Protein AF-A0A962M434-F1 (afdb_monomer_lite)

pLDDT: mean 71.19, std 18.09, range [42.12, 98.5]

Secondary structure (DSSP, 8-state):
-HHHHHHHHHHHH-TTTT----HHHHHHHHHHHS-GGGEEEEEESS------TT--SSS-SSEEEEEHHHHHHHHHTTS-SS---SS--S--SEEEEEEES--TTEEETTPBPPHHHHHHHHHHHT-S---BHHHHHHHHHSGGGTTS-HHHHHHHHHHTT--EEEEESS-SSBTTBSEEEEES-GGGEEEEEEEE--HHHHHHHTTGGG--HHHHHHHHHHHHHSS---HHHHHHHHHHHSSTTTHHHHHHHHHHHHHHHHHHHHHH--GGGHHHHHHHH--SS--TT--HHHHHHHHHTHHHHHHHHHTT--HHHHHHHHHTT--HHHHHHHHHHHHHHHHTTSS-HHHHHHHHHHHHHHHHH------HHHHHHHHHHHHHHHHHHHHTT--HHHHHHHHHHHTTS-HHHHHS-HHHHHHHHH-

Structure (mmCIF, N/CA/C/O backbone):
data_AF-A0A962M434-F1
#
_entry.id   AF-A0A962M434-F1
#
loop_
_atom_site.group_PDB
_atom_site.id
_atom_site.type_symbol
_atom_site.label_atom_id
_atom_site.label_alt_id
_atom_site.label_comp_id
_atom_site.label_asym_id
_atom_site.label_entity_id
_atom_site.label_seq_id
_atom_site.pdbx_PDB_ins_code
_atom_site.Cartn_x
_atom_site.Cartn_y
_atom_site.Cartn_z
_atom_site.occupancy
_atom_site.B_iso_or_equiv
_atom_site.auth_seq_id
_atom_site.auth_comp_id
_atom_site.auth_asym_id
_atom_site.auth_atom_id
_atom_site.pdbx_PDB_model_num
ATOM 1 N N . MET A 1 1 ? -27.596 31.739 20.147 1.00 48.09 1 MET A N 1
ATOM 2 C CA . MET A 1 1 ? -26.932 31.015 21.256 1.00 48.09 1 MET A CA 1
ATOM 3 C C . MET A 1 1 ? -27.717 29.773 21.721 1.00 48.09 1 MET A C 1
ATOM 5 O O . MET A 1 1 ? -27.082 28.805 22.108 1.00 48.09 1 MET A O 1
ATOM 9 N N . MET A 1 2 ? -29.055 29.736 21.582 1.00 42.12 2 MET A N 1
ATOM 10 C CA . MET A 1 2 ? -29.934 28.611 21.983 1.00 42.12 2 MET A CA 1
ATOM 11 C C . MET A 1 2 ? -29.669 27.251 21.294 1.00 42.12 2 MET A C 1
ATOM 13 O O . MET A 1 2 ? -29.574 26.241 21.979 1.00 42.12 2 MET A O 1
ATOM 17 N N . LYS A 1 3 ? -29.426 27.210 19.972 1.00 49.00 3 LYS A N 1
ATOM 18 C CA . LYS A 1 3 ? -29.238 25.939 19.228 1.00 49.00 3 LYS A CA 1
ATOM 19 C C . LYS A 1 3 ? -28.014 25.107 19.645 1.00 49.00 3 LYS A C 1
ATOM 21 O O . LYS A 1 3 ? -27.980 23.906 19.416 1.00 49.00 3 LYS A O 1
ATOM 26 N N . ILE A 1 4 ? -26.982 25.727 20.226 1.00 45.28 4 ILE A N 1
ATOM 27 C CA . ILE A 1 4 ? -25.782 25.004 20.692 1.00 45.28 4 ILE A CA 1
ATOM 28 C C . ILE A 1 4 ? -26.054 24.314 22.030 1.00 45.28 4 ILE A C 1
ATOM 30 O O . ILE A 1 4 ? -25.576 23.202 22.245 1.00 45.28 4 ILE A O 1
ATOM 34 N N . PHE A 1 5 ? -26.830 24.958 22.905 1.00 45.28 5 PHE A N 1
ATOM 35 C CA . PHE A 1 5 ? -27.222 24.385 24.189 1.00 45.28 5 PHE A CA 1
ATOM 36 C C . PHE A 1 5 ? -28.149 23.187 24.000 1.00 45.28 5 PHE A C 1
ATOM 38 O O . PHE A 1 5 ? -27.911 22.156 24.617 1.00 45.28 5 PHE A O 1
ATOM 45 N N . GLU A 1 6 ? -29.122 23.274 23.089 1.00 46.84 6 GLU A N 1
ATOM 46 C CA . GLU A 1 6 ? -30.001 22.144 22.759 1.00 46.84 6 GLU A CA 1
ATOM 47 C C . GLU A 1 6 ? -29.203 20.931 22.267 1.00 46.84 6 GLU A C 1
ATOM 49 O O . GLU A 1 6 ? -29.343 19.856 22.835 1.00 46.84 6 GLU A O 1
ATOM 54 N N . VAL A 1 7 ? -28.260 21.113 21.333 1.00 54.06 7 VAL A N 1
ATOM 55 C CA . VAL A 1 7 ? -27.399 20.023 20.824 1.00 54.06 7 VAL A CA 1
ATOM 56 C C . VAL A 1 7 ? -26.496 19.422 21.914 1.00 54.06 7 VAL A C 1
ATOM 58 O O . VAL A 1 7 ? -26.242 18.217 21.919 1.00 54.06 7 VAL A O 1
ATOM 61 N N . LEU A 1 8 ? -25.987 20.238 22.844 1.00 46.94 8 LEU A N 1
ATOM 62 C CA . LEU A 1 8 ? -25.167 19.756 23.965 1.00 46.94 8 LEU A CA 1
ATOM 63 C C . LEU A 1 8 ? -25.991 19.004 25.019 1.00 46.94 8 LEU A C 1
ATOM 65 O O . LEU A 1 8 ? -25.470 18.085 25.651 1.00 46.94 8 LEU A O 1
ATOM 69 N N . VAL A 1 9 ? -27.254 19.383 25.210 1.00 52.34 9 VAL A N 1
ATOM 70 C CA . VAL A 1 9 ? -28.190 18.717 26.125 1.00 52.34 9 VAL A CA 1
ATOM 71 C C . VAL A 1 9 ? -28.719 17.419 25.510 1.00 52.34 9 VAL A C 1
ATOM 73 O O . VAL A 1 9 ? -28.802 16.410 26.207 1.00 52.34 9 VAL A O 1
ATOM 76 N N . GLU A 1 10 ? -28.992 17.394 24.205 1.00 46.84 10 GLU A N 1
ATOM 77 C CA . GLU A 1 10 ? -29.434 16.194 23.481 1.00 46.84 10 GLU A CA 1
ATOM 78 C C . GLU A 1 10 ? -28.357 15.100 23.480 1.00 46.84 10 GLU A C 1
ATOM 80 O O . GLU A 1 10 ? -28.647 13.945 23.784 1.00 46.84 10 GLU A O 1
ATOM 85 N N . ALA A 1 11 ? -27.085 15.474 23.282 1.00 47.97 11 ALA A N 1
ATOM 86 C CA . ALA A 1 11 ? -25.948 14.554 23.377 1.00 47.97 11 ALA A CA 1
ATOM 87 C C . ALA A 1 11 ? -25.757 13.938 24.781 1.00 47.97 11 ALA A C 1
ATOM 89 O O . ALA A 1 11 ? -25.049 12.941 24.912 1.00 47.97 11 ALA A O 1
ATOM 90 N N . ARG A 1 12 ? -26.373 14.523 25.819 1.00 51.72 12 ARG A N 1
ATOM 91 C CA . ARG A 1 12 ? -26.325 14.058 27.215 1.00 51.72 12 ARG A CA 1
ATOM 92 C C . ARG A 1 12 ? -27.569 13.288 27.659 1.00 51.72 12 ARG A C 1
ATOM 94 O O . ARG A 1 12 ? -27.514 12.678 28.720 1.00 51.72 12 ARG A O 1
ATOM 101 N N . LYS A 1 13 ? -28.668 13.306 26.893 1.00 54.75 13 LYS A N 1
ATOM 102 C CA . LYS A 1 13 ? -29.907 12.600 27.264 1.00 54.75 13 LYS A CA 1
ATOM 103 C C . LYS A 1 13 ? -29.804 11.076 27.123 1.00 54.75 13 LYS A C 1
ATOM 105 O O . LYS A 1 13 ? -30.468 10.392 27.885 1.00 54.75 13 LYS A O 1
ATOM 110 N N . ASN A 1 14 ? -28.945 10.575 26.227 1.00 57.78 14 ASN A N 1
ATOM 111 C CA . ASN A 1 14 ? -28.683 9.141 26.026 1.00 57.78 14 ASN A CA 1
ATOM 112 C C . ASN A 1 14 ? -27.161 8.861 25.967 1.00 57.78 14 ASN A C 1
ATOM 114 O O . ASN A 1 14 ? -26.607 8.672 24.878 1.00 57.78 14 ASN A O 1
ATOM 118 N N . PRO A 1 15 ? -26.437 8.936 27.099 1.00 54.00 15 PRO A N 1
ATOM 119 C CA . PRO A 1 15 ? -24.979 8.759 27.137 1.00 54.00 15 PRO A CA 1
ATOM 120 C C . PRO A 1 15 ? -24.524 7.351 26.707 1.00 54.00 15 PRO A C 1
ATOM 122 O O . PRO A 1 15 ? -23.441 7.187 26.151 1.00 54.00 15 PRO A O 1
ATOM 125 N N . ASP A 1 16 ? -25.381 6.362 26.911 1.00 56.34 16 ASP A N 1
ATOM 126 C CA . ASP A 1 16 ? -25.300 4.965 26.493 1.00 56.34 16 ASP A CA 1
ATOM 127 C C . ASP A 1 16 ? -25.444 4.764 24.972 1.00 56.34 16 ASP A C 1
ATOM 129 O O . ASP A 1 16 ? -24.788 3.892 24.409 1.00 56.34 16 ASP A O 1
ATOM 133 N N . LEU A 1 17 ? -26.202 5.620 24.273 1.00 51.22 17 LEU A N 1
ATOM 134 C CA . LEU A 1 17 ? -26.271 5.625 22.800 1.00 51.22 17 LEU A CA 1
ATOM 135 C C . LEU A 1 17 ? -25.098 6.376 22.142 1.00 51.22 17 LEU A C 1
ATOM 137 O O . LEU A 1 17 ? -24.922 6.313 20.927 1.00 51.22 17 LEU A O 1
ATOM 141 N N . ASN A 1 18 ? -24.288 7.081 22.937 1.00 53.69 18 ASN A N 1
ATOM 142 C CA . ASN A 1 18 ? -23.152 7.896 22.501 1.00 53.69 18 ASN A CA 1
ATOM 143 C C . ASN A 1 18 ? -21.829 7.434 23.136 1.00 53.69 18 ASN A C 1
ATOM 145 O O . ASN A 1 18 ? -20.910 8.240 23.331 1.00 53.69 18 ASN A O 1
ATOM 149 N N . THR A 1 19 ? -21.690 6.143 23.451 1.00 52.16 19 THR A N 1
ATOM 150 C CA . THR A 1 19 ? -20.393 5.584 23.844 1.00 52.16 19 THR A CA 1
ATOM 151 C C . THR A 1 19 ? -19.420 5.714 22.682 1.00 52.16 19 THR A C 1
ATOM 153 O O . THR A 1 19 ? -19.430 4.925 21.738 1.00 52.16 19 THR A O 1
ATOM 156 N N . LYS A 1 20 ? -18.568 6.740 22.749 1.00 56.81 20 LYS A N 1
ATOM 157 C CA . LYS A 1 20 ? -17.420 6.915 21.863 1.00 56.81 20 LYS A CA 1
ATOM 158 C C . LYS A 1 20 ? -16.440 5.781 22.145 1.00 56.81 20 LYS A C 1
ATOM 160 O O . LYS A 1 20 ? -15.548 5.929 22.973 1.00 56.81 20 LYS A O 1
ATOM 165 N N . THR A 1 21 ? -16.630 4.642 21.492 1.00 64.62 21 THR A N 1
ATOM 166 C CA . THR A 1 21 ? -15.660 3.549 21.533 1.00 64.62 21 THR A CA 1
ATOM 167 C C . THR A 1 21 ? -14.350 4.055 20.949 1.00 64.62 21 THR A C 1
ATOM 169 O O . THR A 1 21 ? -14.332 4.589 19.834 1.00 64.62 21 THR A O 1
ATOM 172 N N . ASN A 1 22 ? -13.263 3.921 21.704 1.00 80.44 22 ASN A N 1
ATOM 173 C CA . ASN A 1 22 ? -11.936 4.244 21.208 1.00 80.44 22 ASN A CA 1
ATOM 174 C C . ASN A 1 22 ? -11.608 3.306 20.033 1.00 80.44 22 ASN A C 1
ATOM 176 O O . ASN A 1 22 ? -11.948 2.122 20.060 1.00 80.44 22 ASN A O 1
ATOM 180 N N . LEU A 1 23 ? -10.925 3.816 19.006 1.00 85.19 23 LEU A N 1
ATOM 181 C CA . LEU A 1 23 ? -10.433 3.002 17.893 1.00 85.19 23 LEU A CA 1
ATOM 182 C C . LEU A 1 23 ? -9.613 1.804 18.400 1.00 85.19 23 LEU A C 1
ATOM 184 O O . LEU A 1 23 ? -9.737 0.706 17.863 1.00 85.19 23 LEU A O 1
ATOM 188 N N . LEU A 1 24 ? -8.837 1.999 19.472 1.00 87.56 24 LEU A N 1
ATOM 189 C CA . LEU A 1 24 ? -8.079 0.929 20.117 1.00 87.56 24 LEU A CA 1
ATOM 190 C C . LEU A 1 24 ? -8.985 -0.174 20.688 1.00 87.56 24 LEU A C 1
ATOM 192 O O . LEU A 1 24 ? -8.665 -1.353 20.535 1.00 87.56 24 LEU A O 1
ATOM 196 N N . ASP A 1 25 ? -10.120 0.178 21.295 1.00 89.12 25 ASP A N 1
ATOM 197 C CA . ASP A 1 25 ? -11.071 -0.797 21.849 1.00 89.12 25 ASP A CA 1
ATOM 198 C C . ASP A 1 25 ? -11.719 -1.609 20.725 1.00 89.12 25 ASP A C 1
ATOM 200 O O . ASP A 1 25 ? -11.819 -2.835 20.809 1.00 89.12 25 ASP A O 1
ATOM 204 N N . ASN A 1 26 ? -12.082 -0.937 19.628 1.00 91.38 26 ASN A N 1
ATOM 205 C CA . ASN A 1 26 ? -12.637 -1.587 18.444 1.00 91.38 26 ASN A CA 1
ATOM 206 C C . ASN A 1 26 ? -11.632 -2.562 17.819 1.00 91.38 26 ASN A C 1
ATOM 208 O O . ASN A 1 26 ? -11.969 -3.716 17.554 1.00 91.38 26 ASN A O 1
ATOM 212 N N . PHE A 1 27 ? -10.375 -2.143 17.654 1.00 93.44 27 PHE A N 1
ATOM 213 C CA . PHE A 1 27 ? -9.310 -3.018 17.162 1.00 93.44 27 PHE A CA 1
ATOM 214 C C . PHE A 1 27 ? -9.037 -4.178 18.130 1.00 93.44 27 PHE A C 1
ATOM 216 O O . PHE A 1 27 ? -8.853 -5.309 17.690 1.00 93.44 27 PHE A O 1
ATOM 223 N N . THR A 1 28 ? -9.094 -3.940 19.442 1.00 94.62 28 THR A N 1
ATOM 224 C CA . THR A 1 28 ? -8.953 -4.990 20.464 1.00 94.62 28 THR A CA 1
ATOM 225 C C . THR A 1 28 ? -10.091 -6.010 20.404 1.00 94.62 28 THR A C 1
ATOM 227 O O . THR A 1 28 ? -9.875 -7.199 20.621 1.00 94.62 28 THR A O 1
ATOM 230 N N . LYS A 1 29 ? -11.319 -5.580 20.100 1.00 95.88 29 LYS A N 1
ATOM 231 C CA . LYS A 1 29 ? -12.454 -6.490 19.904 1.00 95.88 29 LYS A CA 1
ATOM 232 C C . LYS A 1 29 ? -12.284 -7.325 18.635 1.00 95.88 29 LYS A C 1
ATOM 234 O O . LYS A 1 29 ? -12.490 -8.539 18.664 1.00 95.88 29 LYS A O 1
ATOM 239 N N . ILE A 1 30 ? -11.878 -6.688 17.538 1.00 97.00 30 ILE A N 1
ATOM 240 C CA . ILE A 1 30 ? -11.626 -7.360 16.259 1.00 97.00 30 ILE A CA 1
ATOM 241 C C . ILE A 1 30 ? -10.509 -8.399 16.403 1.00 97.00 30 ILE A C 1
ATOM 243 O O . ILE A 1 30 ? -10.692 -9.536 15.973 1.00 97.00 30 ILE A O 1
ATOM 247 N N . SER A 1 31 ? -9.400 -8.056 17.064 1.00 97.12 31 SER A N 1
ATOM 248 C CA . SER A 1 31 ? -8.254 -8.959 17.229 1.00 97.12 31 SER A CA 1
ATOM 249 C C . SER A 1 31 ? -8.550 -10.197 18.075 1.00 97.12 31 SER A C 1
ATOM 251 O O . SER A 1 31 ? -7.887 -11.215 17.916 1.00 97.12 31 SER A O 1
ATOM 253 N N . LYS A 1 32 ? -9.565 -10.139 18.946 1.00 97.75 32 LYS A N 1
ATOM 254 C CA . LYS A 1 32 ? -10.068 -11.300 19.699 1.00 97.75 32 LYS A CA 1
ATOM 255 C C . LYS A 1 32 ? -11.013 -12.190 18.889 1.00 97.75 32 LYS A C 1
ATOM 257 O O . LYS A 1 32 ? -11.243 -13.328 19.279 1.00 97.75 32 LYS A O 1
ATOM 262 N N . THR A 1 33 ? -11.602 -11.659 17.819 1.00 97.88 33 THR A N 1
ATOM 263 C CA . THR A 1 33 ? -12.670 -12.328 17.055 1.00 97.88 33 THR A CA 1
ATOM 264 C C . THR A 1 33 ? -12.148 -12.976 15.774 1.00 97.88 33 THR A C 1
ATOM 266 O O . THR A 1 33 ? -12.663 -14.006 15.351 1.00 97.88 33 THR A O 1
ATOM 269 N N . TYR A 1 34 ? -11.137 -12.376 15.147 1.00 97.94 34 TYR A N 1
ATOM 270 C CA . TYR A 1 34 ? -10.630 -12.777 13.837 1.00 97.94 34 TYR A CA 1
ATOM 271 C C . TYR A 1 34 ? -9.134 -13.085 13.891 1.00 97.94 34 TYR A C 1
ATOM 273 O O . TYR A 1 34 ? -8.396 -12.499 14.681 1.00 97.94 34 TYR A O 1
ATOM 281 N N . ASP A 1 35 ? -8.677 -13.949 12.983 1.00 97.81 35 ASP A N 1
ATOM 282 C CA . ASP A 1 35 ? -7.252 -14.162 12.728 1.00 97.81 35 ASP A CA 1
ATOM 283 C C . ASP A 1 35 ? -6.619 -12.878 12.175 1.00 97.81 35 ASP A C 1
ATOM 285 O O . ASP A 1 35 ? -6.851 -12.481 11.028 1.00 97.81 35 ASP A O 1
ATOM 289 N N . THR A 1 36 ? -5.804 -12.219 12.998 1.00 97.38 36 THR A N 1
ATOM 290 C CA . THR A 1 36 ? -5.210 -10.923 12.662 1.00 97.38 36 THR A CA 1
ATOM 291 C C . THR A 1 36 ? -4.203 -10.990 11.521 1.00 97.38 36 THR A C 1
ATOM 293 O O . THR A 1 36 ? -3.942 -9.960 10.898 1.00 97.38 36 THR A O 1
ATOM 296 N N . SER A 1 37 ? -3.670 -12.173 11.198 1.00 96.75 37 SER A N 1
ATOM 297 C CA . SER A 1 37 ? -2.774 -12.359 10.050 1.00 96.75 37 SER A CA 1
ATOM 298 C C . SER A 1 37 ? -3.497 -12.217 8.704 1.00 96.75 37 SER A C 1
ATOM 300 O O . SER A 1 37 ? -2.867 -11.905 7.694 1.00 96.75 37 SER A O 1
ATOM 302 N N . LYS A 1 38 ? -4.828 -12.375 8.701 1.00 98.00 38 LYS A N 1
ATOM 303 C CA . LYS A 1 38 ? -5.701 -12.220 7.528 1.00 98.00 38 LYS A CA 1
ATOM 304 C C . LYS A 1 38 ? -6.437 -10.887 7.493 1.00 98.00 38 LYS A C 1
ATOM 306 O O . LYS A 1 38 ? -7.243 -10.657 6.590 1.00 98.00 38 LYS A O 1
ATOM 311 N N . LEU A 1 39 ? -6.200 -10.015 8.468 1.00 98.44 39 LEU A N 1
ATOM 312 C CA . LEU A 1 39 ? -6.856 -8.720 8.538 1.00 98.44 39 LEU A CA 1
ATOM 313 C C . LEU A 1 39 ? -6.006 -7.617 7.914 1.00 98.44 39 LEU A C 1
ATOM 315 O O . LEU A 1 39 ? -4.795 -7.530 8.120 1.00 98.44 39 LEU A O 1
ATOM 319 N N . PHE A 1 40 ? -6.687 -6.716 7.215 1.00 98.06 40 PHE A N 1
ATOM 320 C CA . PHE A 1 40 ? -6.089 -5.565 6.555 1.00 98.06 40 PHE A CA 1
ATOM 321 C C . PHE A 1 40 ? -6.887 -4.299 6.846 1.00 98.06 40 PHE A C 1
ATOM 323 O O . PHE A 1 40 ? -8.111 -4.328 6.917 1.00 98.06 40 PHE A O 1
ATOM 330 N N . VAL A 1 41 ? -6.201 -3.172 6.994 1.00 96.12 41 VAL A N 1
ATOM 331 C CA . VAL A 1 41 ? -6.808 -1.875 7.307 1.00 96.12 41 VAL A CA 1
ATOM 332 C C . VAL A 1 41 ? -6.602 -0.924 6.141 1.00 96.12 41 VAL A C 1
ATOM 334 O O . VAL A 1 41 ? -5.486 -0.772 5.655 1.00 96.12 41 VAL A O 1
ATOM 337 N N . SER A 1 42 ? -7.662 -0.261 5.693 1.00 94.94 42 SER A N 1
ATOM 338 C CA . SER A 1 42 ? -7.594 0.751 4.639 1.00 94.94 42 SER A CA 1
ATOM 339 C C . SER A 1 42 ? -8.190 2.067 5.113 1.00 94.94 42 SER A C 1
ATOM 341 O O . SER A 1 42 ? -9.261 2.100 5.721 1.00 94.94 42 SER A O 1
ATOM 343 N N . PHE A 1 43 ? -7.498 3.153 4.793 1.00 91.56 43 PHE A N 1
ATOM 344 C CA . PHE A 1 43 ? -7.878 4.515 5.135 1.00 91.56 43 PHE A CA 1
ATOM 345 C C . PHE A 1 43 ? -8.391 5.221 3.879 1.00 91.56 43 PHE A C 1
ATOM 347 O O . PHE A 1 43 ? -7.668 5.333 2.890 1.00 91.56 43 PHE A O 1
ATOM 354 N N . MET A 1 44 ? -9.649 5.668 3.881 1.00 88.81 44 MET A N 1
ATOM 355 C CA . MET A 1 44 ? -10.301 6.169 2.666 1.00 88.81 44 MET A CA 1
ATOM 356 C C . MET A 1 44 ? -11.301 7.298 2.921 1.00 88.81 44 MET A C 1
ATOM 358 O O . MET A 1 44 ? -11.996 7.331 3.930 1.00 88.81 44 MET A O 1
ATOM 362 N N . ASN A 1 45 ? -11.420 8.209 1.952 1.00 87.69 45 ASN A N 1
ATOM 363 C CA . ASN A 1 45 ? -12.407 9.298 1.975 1.00 87.69 45 ASN A CA 1
ATOM 364 C C . ASN A 1 45 ? -13.791 8.879 1.479 1.00 87.69 45 ASN A C 1
ATOM 366 O O . ASN A 1 45 ? -14.779 9.536 1.772 1.00 87.69 45 ASN A O 1
ATOM 370 N N . ILE A 1 46 ? -13.874 7.789 0.721 1.00 87.69 46 ILE A N 1
ATOM 371 C CA . ILE A 1 46 ? -15.128 7.295 0.157 1.00 87.69 46 ILE A CA 1
ATOM 372 C C . ILE A 1 46 ? -15.387 5.924 0.759 1.00 87.69 46 ILE A C 1
ATOM 374 O O . ILE A 1 46 ? -14.536 5.045 0.659 1.00 87.69 46 ILE A O 1
ATOM 378 N N . ASN A 1 47 ? -16.574 5.709 1.329 1.00 90.31 47 ASN A N 1
ATOM 379 C CA . ASN A 1 47 ? -16.984 4.429 1.906 1.00 90.31 47 ASN A CA 1
ATOM 380 C C . ASN A 1 47 ? -17.274 3.368 0.817 1.00 90.31 47 ASN A C 1
ATOM 382 O O . ASN A 1 47 ? -18.368 2.821 0.732 1.00 90.31 47 ASN A O 1
ATOM 386 N N . LYS A 1 48 ? -16.285 3.015 -0.016 1.00 90.00 48 LYS A N 1
ATOM 387 C CA . LYS A 1 48 ? -16.424 2.031 -1.105 1.00 90.00 48 LYS A CA 1
ATOM 388 C C . LYS A 1 48 ? -15.315 0.982 -1.060 1.00 90.00 48 LYS A C 1
ATOM 390 O O . LYS A 1 48 ? -14.160 1.306 -0.832 1.00 90.00 48 LYS A O 1
ATOM 395 N N . LYS A 1 49 ? -15.667 -0.288 -1.286 1.00 89.62 49 LYS A N 1
ATOM 396 C CA . LYS A 1 49 ? -14.704 -1.371 -1.546 1.00 89.62 49 LYS A CA 1
ATOM 397 C C . LYS A 1 49 ? -14.442 -1.411 -3.053 1.00 89.62 49 LYS A C 1
ATOM 399 O O . LYS A 1 49 ? -15.157 -2.085 -3.788 1.00 89.62 49 LYS A O 1
ATOM 404 N N . GLY A 1 50 ? -13.499 -0.608 -3.538 1.00 89.19 50 GLY A N 1
ATOM 405 C CA . GLY A 1 50 ? -13.228 -0.488 -4.971 1.00 89.19 50 GLY A CA 1
ATOM 406 C C . GLY A 1 50 ? -11.825 0.022 -5.266 1.00 89.19 50 GLY A C 1
ATOM 407 O O . GLY A 1 50 ? -11.212 0.683 -4.434 1.00 89.19 50 GLY A O 1
ATOM 408 N N . ILE A 1 51 ? -11.333 -0.296 -6.461 1.00 92.62 51 ILE A N 1
ATOM 409 C CA . ILE A 1 51 ? -10.008 0.108 -6.929 1.00 92.62 51 ILE A CA 1
ATOM 410 C C . ILE A 1 51 ? -10.099 1.499 -7.562 1.00 92.62 51 ILE A C 1
ATOM 412 O O . ILE A 1 51 ? -10.918 1.729 -8.455 1.00 92.62 51 ILE A O 1
ATOM 416 N N . ASN A 1 52 ? -9.246 2.426 -7.121 1.00 87.94 52 ASN A N 1
ATOM 417 C CA . ASN A 1 52 ? -9.127 3.737 -7.751 1.00 87.94 52 ASN A CA 1
ATOM 418 C C . ASN A 1 52 ? -8.218 3.654 -8.987 1.00 87.94 52 ASN A C 1
ATOM 420 O O . ASN A 1 52 ? -6.993 3.632 -8.872 1.00 87.94 52 ASN A O 1
ATOM 424 N N . VAL A 1 53 ? -8.820 3.652 -10.178 1.00 89.62 53 VAL A N 1
ATOM 425 C CA . VAL A 1 53 ? -8.092 3.538 -11.456 1.00 89.62 53 VAL A CA 1
ATOM 426 C C . VAL A 1 53 ? -7.300 4.786 -11.857 1.00 89.62 53 VAL A C 1
ATOM 428 O O . VAL A 1 53 ? -6.539 4.728 -12.823 1.00 89.62 53 VAL A O 1
ATOM 431 N N . PHE A 1 54 ? -7.458 5.890 -11.123 1.00 86.00 54 PHE A N 1
ATOM 432 C CA . PHE A 1 54 ? -6.822 7.184 -11.387 1.00 86.00 54 PHE A CA 1
ATOM 433 C C . PHE A 1 54 ? -5.755 7.540 -10.338 1.00 86.00 54 PHE A C 1
ATOM 435 O O . PHE A 1 54 ? -5.560 8.708 -10.008 1.00 86.00 54 PHE A O 1
ATOM 442 N N . SER A 1 55 ? -5.065 6.537 -9.782 1.00 84.75 55 SER A N 1
ATOM 443 C CA . SER A 1 55 ? -3.937 6.780 -8.875 1.00 84.75 55 SER A CA 1
ATOM 444 C C . SER A 1 55 ? -2.829 7.584 -9.570 1.00 84.75 55 SER A C 1
ATOM 446 O O . SER A 1 55 ? -2.377 7.213 -10.655 1.00 84.75 55 SER A O 1
ATOM 448 N N . LYS A 1 56 ? -2.376 8.662 -8.915 1.00 86.06 56 LYS A N 1
ATOM 449 C CA . LYS A 1 56 ? -1.251 9.512 -9.349 1.00 86.06 56 LYS A CA 1
ATOM 450 C C . LYS A 1 56 ? 0.127 8.957 -8.963 1.00 86.06 56 LYS A C 1
ATOM 452 O O . LYS A 1 56 ? 1.142 9.486 -9.402 1.00 86.06 56 LYS A O 1
ATOM 457 N N . TYR A 1 57 ? 0.168 7.938 -8.108 1.00 84.88 57 TYR A N 1
ATOM 458 C CA . TYR A 1 57 ? 1.411 7.329 -7.630 1.00 84.88 57 TYR A CA 1
ATOM 459 C C . TYR A 1 57 ? 1.952 6.354 -8.671 1.00 84.88 57 TYR A C 1
ATOM 461 O O . TYR A 1 57 ? 1.165 5.714 -9.354 1.00 84.88 57 TYR A O 1
ATOM 469 N N . ASN A 1 58 ? 3.273 6.217 -8.800 1.00 86.06 58 ASN A N 1
ATOM 470 C CA . ASN A 1 58 ? 3.904 5.323 -9.783 1.00 86.06 58 ASN A CA 1
ATOM 471 C C . ASN A 1 58 ? 3.905 3.846 -9.333 1.00 86.06 58 ASN A C 1
ATOM 473 O O . ASN A 1 58 ? 4.933 3.164 -9.346 1.00 86.06 58 ASN A O 1
ATOM 477 N N . THR A 1 59 ? 2.752 3.365 -8.888 1.00 90.00 59 THR A N 1
ATOM 478 C CA . THR A 1 59 ? 2.546 2.061 -8.258 1.00 90.00 59 THR A CA 1
ATOM 479 C C . THR A 1 59 ? 1.397 1.319 -8.953 1.00 90.00 59 THR A C 1
ATOM 481 O O . THR A 1 59 ? 0.604 1.942 -9.667 1.00 90.00 59 THR A O 1
ATOM 484 N N . PRO A 1 60 ? 1.281 -0.015 -8.805 1.00 92.75 60 PRO A N 1
ATOM 485 C CA . PRO A 1 60 ? 0.151 -0.753 -9.363 1.00 92.75 60 PRO A CA 1
ATOM 486 C C . PRO A 1 60 ? -1.207 -0.175 -8.933 1.00 92.75 60 PRO A C 1
ATOM 488 O O . PRO A 1 60 ? -1.391 0.309 -7.825 1.00 92.75 60 PRO A O 1
ATOM 491 N N . VAL A 1 61 ? -2.195 -0.230 -9.813 1.00 95.62 61 VAL A N 1
ATOM 492 C CA . VAL A 1 61 ? -3.568 0.172 -9.515 1.00 95.62 61 VAL A CA 1
ATOM 493 C C . VAL A 1 61 ? -4.239 -0.941 -8.706 1.00 95.62 61 VAL A C 1
ATOM 495 O O . VAL A 1 61 ? -4.474 -2.031 -9.222 1.00 95.62 61 VAL A O 1
ATOM 498 N N . GLY A 1 62 ? -4.586 -0.657 -7.452 1.00 96.25 62 GLY A N 1
ATOM 499 C CA . GLY A 1 62 ? -5.248 -1.612 -6.564 1.00 96.25 62 GLY A CA 1
ATOM 500 C C . GLY A 1 62 ? -5.932 -0.950 -5.371 1.00 96.25 62 GLY A C 1
ATOM 501 O O . GLY A 1 62 ? -5.977 0.278 -5.257 1.00 96.25 62 GLY A O 1
ATOM 502 N N . LEU A 1 63 ? -6.504 -1.775 -4.494 1.00 96.75 63 LEU A N 1
ATOM 503 C CA . LEU A 1 63 ? -6.978 -1.356 -3.180 1.00 96.75 63 LEU A CA 1
ATOM 504 C C . LEU A 1 63 ? -5.811 -1.435 -2.196 1.00 96.75 63 LEU A C 1
ATOM 506 O O . LEU A 1 63 ? -5.314 -2.521 -1.905 1.00 96.75 63 LEU A O 1
ATOM 510 N N . TYR A 1 64 ? -5.397 -0.275 -1.700 1.00 95.62 64 TYR A N 1
ATOM 511 C CA . TYR A 1 64 ? -4.285 -0.140 -0.771 1.00 95.62 64 TYR A CA 1
ATOM 512 C C . TYR A 1 64 ? -4.734 -0.325 0.672 1.00 95.62 64 TYR A C 1
ATOM 514 O O . TYR A 1 64 ? -5.744 0.244 1.107 1.00 95.62 64 TYR A O 1
ATOM 522 N N . CYS A 1 65 ? -3.990 -1.146 1.401 1.00 96.31 65 CYS A N 1
ATOM 523 C CA . CYS A 1 65 ? -4.241 -1.477 2.793 1.00 96.31 65 CYS A CA 1
ATOM 524 C C . CYS A 1 65 ? -2.921 -1.636 3.557 1.00 96.31 65 CYS A C 1
ATOM 526 O O . CYS A 1 65 ? -1.841 -1.644 2.976 1.00 96.31 65 CYS A O 1
ATOM 528 N N . TYR A 1 66 ? -3.038 -1.834 4.861 1.00 96.44 66 TYR A N 1
ATOM 529 C CA . TYR A 1 66 ? -1.956 -2.183 5.770 1.00 96.44 66 TYR A CA 1
ATOM 530 C C . TYR A 1 66 ? -2.289 -3.489 6.481 1.00 96.44 66 TYR A C 1
ATOM 532 O O . TYR A 1 66 ? -3.465 -3.696 6.795 1.00 96.44 66 TYR A O 1
ATOM 540 N N . PRO A 1 67 ? -1.304 -4.345 6.791 1.00 97.19 67 PRO A N 1
ATOM 541 C CA . PRO A 1 67 ? -1.521 -5.453 7.713 1.00 97.19 67 PRO A CA 1
ATOM 542 C C . PRO A 1 67 ? -2.127 -4.950 9.030 1.00 97.19 67 PRO A C 1
ATOM 544 O O . PRO A 1 67 ? -1.699 -3.934 9.581 1.00 97.19 67 PRO A O 1
ATOM 547 N N . PHE A 1 68 ? -3.135 -5.643 9.555 1.00 96.56 68 PHE A N 1
ATOM 548 C CA . PHE A 1 68 ? -3.823 -5.201 10.769 1.00 96.56 68 PHE A CA 1
ATOM 549 C C . PHE A 1 68 ? -2.883 -5.108 11.971 1.00 96.56 68 PHE A C 1
ATOM 551 O O . PHE A 1 68 ? -2.922 -4.116 12.694 1.00 96.56 68 PHE A O 1
ATOM 558 N N . ASN A 1 69 ? -2.008 -6.102 12.159 1.00 95.69 69 ASN A N 1
ATOM 559 C CA . ASN A 1 69 ? -1.051 -6.123 13.269 1.00 95.69 69 ASN A CA 1
ATOM 560 C C . ASN A 1 69 ? -0.104 -4.918 13.248 1.00 95.69 69 ASN A C 1
ATOM 562 O O . ASN A 1 69 ? 0.199 -4.368 14.306 1.00 95.69 69 ASN A O 1
ATOM 566 N N . TYR A 1 70 ? 0.294 -4.461 12.058 1.00 94.06 70 TYR A N 1
ATOM 567 C CA . TYR A 1 70 ? 1.093 -3.251 11.901 1.00 94.06 70 TYR A CA 1
ATOM 568 C C . TYR A 1 70 ? 0.355 -2.040 12.475 1.00 94.06 70 TYR A C 1
ATOM 570 O O . TYR A 1 70 ? 0.820 -1.429 13.438 1.00 94.06 70 TYR A O 1
ATOM 578 N N . VAL A 1 71 ? -0.853 -1.760 11.972 1.00 92.56 71 VAL A N 1
ATOM 579 C CA . VAL A 1 71 ? -1.671 -0.625 12.431 1.00 92.56 71 VAL A CA 1
ATOM 580 C C . VAL A 1 71 ? -2.012 -0.745 13.916 1.00 92.56 71 VAL A C 1
ATOM 582 O O . VAL A 1 71 ? -1.911 0.232 14.657 1.00 92.56 71 VAL A O 1
ATOM 585 N N . PHE A 1 72 ? -2.372 -1.941 14.378 1.00 93.25 72 PHE A N 1
ATOM 586 C CA . PHE A 1 72 ? -2.738 -2.178 15.769 1.00 93.25 72 PHE A CA 1
ATOM 587 C C . PHE A 1 72 ? -1.560 -1.940 16.722 1.00 93.25 72 PHE A C 1
ATOM 589 O O . PHE A 1 72 ? -1.736 -1.293 17.754 1.00 93.25 72 PHE A O 1
ATOM 596 N N . SER A 1 73 ? -0.349 -2.365 16.351 1.00 91.25 73 SER A N 1
ATOM 597 C CA . SER A 1 73 ? 0.857 -2.114 17.148 1.00 91.25 73 SER A CA 1
ATOM 598 C C . SER A 1 73 ? 1.180 -0.621 17.258 1.00 91.25 73 SER A C 1
ATOM 600 O O . SER A 1 73 ? 1.608 -0.150 18.314 1.00 91.25 73 SER A O 1
ATOM 602 N N . LEU A 1 74 ? 0.941 0.144 16.189 1.00 87.50 74 LEU A N 1
ATOM 603 C CA . LEU A 1 74 ? 1.139 1.586 16.198 1.00 87.50 74 LEU A CA 1
ATOM 604 C C . LEU A 1 74 ? 0.122 2.265 17.133 1.00 87.50 74 LEU A C 1
ATOM 606 O O . LEU A 1 74 ? 0.514 3.124 17.926 1.00 87.50 74 LEU A O 1
ATOM 610 N N . LEU A 1 75 ? -1.151 1.839 17.101 1.00 86.00 75 LEU A N 1
ATOM 611 C CA . LEU A 1 75 ? -2.197 2.326 18.013 1.00 86.00 75 LEU A CA 1
ATOM 612 C C . LEU A 1 75 ? -1.846 2.045 19.480 1.00 86.00 75 LEU A C 1
ATOM 614 O O . LEU A 1 75 ? -1.944 2.941 20.314 1.00 86.00 75 LEU A O 1
ATOM 618 N N . GLN A 1 76 ? -1.396 0.827 19.794 1.00 86.94 76 GLN A N 1
ATOM 619 C CA . GLN A 1 76 ? -1.017 0.430 21.156 1.00 86.94 76 GLN A CA 1
ATOM 620 C C . GLN A 1 76 ? 0.154 1.244 21.714 1.00 86.94 76 GLN A C 1
ATOM 622 O O . GLN A 1 76 ? 0.185 1.550 22.904 1.00 86.94 76 GLN A O 1
ATOM 627 N N . LYS A 1 77 ? 1.113 1.627 20.866 1.00 82.75 77 LYS A N 1
ATOM 628 C CA . LYS A 1 77 ? 2.277 2.421 21.280 1.00 82.75 77 LYS A CA 1
ATOM 629 C C . LYS A 1 77 ? 1.946 3.891 21.554 1.00 82.75 77 LYS A C 1
ATOM 631 O O . LYS A 1 77 ? 2.860 4.655 21.846 1.00 82.75 77 LYS A O 1
ATOM 636 N N . ASN A 1 78 ? 0.684 4.316 21.418 1.00 69.94 78 ASN A N 1
ATOM 637 C CA . ASN A 1 78 ? 0.266 5.722 21.473 1.00 69.94 78 ASN A CA 1
ATOM 638 C C . ASN A 1 78 ? 1.069 6.649 20.537 1.00 69.94 78 ASN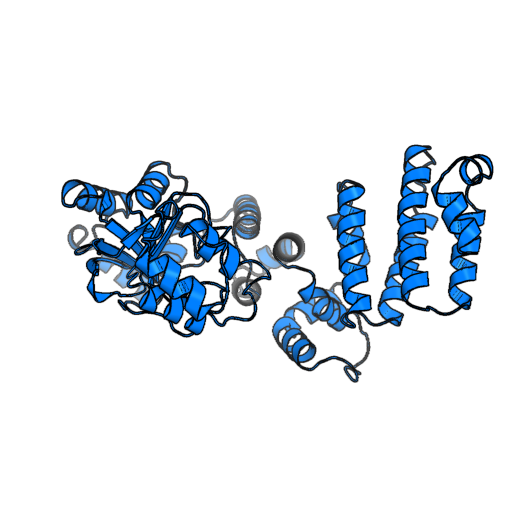 A C 1
ATOM 640 O O . ASN A 1 78 ? 0.952 7.870 20.633 1.00 69.94 78 ASN A O 1
ATOM 644 N N . LEU A 1 79 ? 1.825 6.094 19.578 1.00 58.22 79 LEU A N 1
ATOM 645 C CA . LEU A 1 79 ? 2.516 6.850 18.528 1.00 58.22 79 LEU A CA 1
ATOM 646 C C . LEU A 1 79 ? 1.518 7.521 17.578 1.00 58.22 79 LEU A C 1
ATOM 648 O O . LEU A 1 79 ? 1.906 8.284 16.699 1.00 58.22 79 LEU A O 1
ATOM 652 N N . ILE A 1 80 ? 0.229 7.237 17.766 1.00 59.19 80 ILE A N 1
ATOM 653 C CA . ILE A 1 80 ? -0.849 7.728 16.941 1.00 59.19 80 ILE A CA 1
ATOM 654 C C . ILE A 1 80 ? -2.103 8.073 17.756 1.00 59.19 80 ILE A C 1
ATOM 656 O O . ILE A 1 80 ? -3.127 7.393 17.724 1.00 59.19 80 ILE A O 1
ATOM 660 N N . SER A 1 81 ? -2.050 9.197 18.470 1.00 48.28 81 SER A N 1
ATOM 661 C CA . SER A 1 81 ? -3.262 9.910 18.882 1.00 48.28 81 SER A CA 1
ATOM 662 C C . SER A 1 81 ? -3.810 10.713 17.691 1.00 48.28 81 SER A C 1
ATOM 664 O O . SER A 1 81 ? -3.078 11.470 17.063 1.00 48.28 81 SER A O 1
ATOM 666 N N . GLN A 1 82 ? -5.086 10.504 17.334 1.00 46.66 82 GLN A N 1
ATOM 667 C CA . GLN A 1 82 ? -5.902 11.225 16.323 1.00 46.66 82 GLN A CA 1
ATOM 668 C C . GLN A 1 82 ? -5.334 11.413 14.889 1.00 46.66 82 GLN A C 1
ATOM 670 O O . GLN A 1 82 ? -6.070 11.835 14.005 1.00 46.66 82 GLN A O 1
ATOM 675 N N . LYS A 1 83 ? -4.076 11.046 14.620 1.00 53.47 83 LYS A N 1
ATOM 676 C CA . LYS A 1 83 ? -3.387 11.069 13.316 1.00 53.47 83 LYS A CA 1
ATOM 677 C C . LYS A 1 83 ? -2.980 9.653 12.888 1.00 53.47 83 LYS A C 1
ATOM 679 O O . LYS A 1 83 ? -1.869 9.434 12.425 1.00 53.47 83 LYS A O 1
ATOM 684 N N . ALA A 1 84 ? -3.880 8.695 13.128 1.00 53.38 84 ALA A N 1
ATOM 685 C CA . ALA A 1 84 ? -3.662 7.257 13.314 1.00 53.38 84 ALA A CA 1
ATOM 686 C C . ALA A 1 84 ? -3.114 6.410 12.146 1.00 53.38 84 ALA A C 1
ATOM 688 O O . ALA A 1 84 ? -3.471 5.237 12.028 1.00 53.38 84 ALA A O 1
ATOM 689 N N . ARG A 1 85 ? -2.337 6.984 11.225 1.00 70.50 85 ARG A N 1
ATOM 690 C CA . ARG A 1 85 ? -2.237 6.430 9.873 1.00 70.50 85 ARG A CA 1
ATOM 691 C C . ARG A 1 85 ? -0.818 6.500 9.328 1.00 70.50 85 ARG A C 1
ATOM 693 O O . ARG A 1 85 ? -0.210 7.563 9.416 1.00 70.50 85 ARG A O 1
ATOM 700 N N . PRO A 1 86 ? -0.313 5.409 8.728 1.00 73.75 86 PRO A N 1
ATOM 701 C CA . PRO A 1 86 ? 0.957 5.436 8.011 1.00 73.75 86 PRO A CA 1
ATOM 702 C C . PRO A 1 86 ? 0.865 6.380 6.802 1.00 73.75 86 PRO A C 1
ATOM 704 O O . PRO A 1 86 ? 1.631 7.333 6.693 1.00 73.75 86 PRO A O 1
ATOM 707 N N . PHE A 1 87 ? -0.131 6.165 5.937 1.00 74.56 87 PHE A N 1
ATOM 708 C CA . PHE A 1 87 ? -0.475 7.039 4.818 1.00 74.56 87 PHE A CA 1
ATOM 709 C C . PHE A 1 87 ? -1.938 6.789 4.363 1.00 74.56 87 PHE A C 1
ATOM 711 O O . PHE A 1 87 ? -2.460 5.684 4.529 1.00 74.56 87 PHE A O 1
ATOM 718 N N . PRO A 1 88 ? -2.645 7.789 3.801 1.00 67.31 88 PRO A N 1
ATOM 719 C CA . PRO A 1 88 ? -2.293 9.206 3.814 1.00 67.31 88 PRO A CA 1
ATOM 720 C C . PRO A 1 88 ? -2.274 9.763 5.245 1.00 67.31 88 PRO A C 1
ATOM 722 O O . PRO A 1 88 ? -3.087 9.378 6.088 1.00 67.31 88 PRO A O 1
ATOM 725 N N . VAL A 1 89 ? -1.333 10.678 5.500 1.00 61.78 89 VAL A N 1
ATOM 726 C CA . VAL A 1 89 ? -1.244 11.433 6.767 1.00 61.78 89 VAL A CA 1
ATOM 727 C C . VAL A 1 89 ? -2.426 12.407 6.898 1.00 61.78 89 VAL A C 1
ATOM 729 O O . VAL A 1 89 ? -2.827 12.771 8.003 1.00 61.78 89 VAL A O 1
ATOM 732 N N . ASP A 1 90 ? -3.021 12.796 5.766 1.00 68.62 90 ASP A N 1
ATOM 733 C CA . ASP A 1 90 ? -4.211 13.643 5.702 1.00 68.62 90 ASP A CA 1
ATOM 734 C C . ASP A 1 90 ? -5.438 12.956 6.294 1.00 68.62 90 ASP A C 1
ATOM 736 O O . ASP A 1 90 ? -5.564 11.737 6.254 1.00 68.62 90 ASP A O 1
ATOM 740 N N . ASN A 1 91 ? -6.392 13.744 6.790 1.00 69.12 91 ASN A N 1
ATOM 741 C CA . ASN A 1 91 ? -7.658 13.260 7.342 1.00 69.12 91 ASN A CA 1
ATOM 742 C C . ASN A 1 91 ? -8.455 12.420 6.320 1.00 69.12 91 ASN A C 1
ATOM 744 O O . ASN A 1 91 ? -8.715 12.877 5.210 1.00 69.12 91 ASN A O 1
ATOM 748 N N . VAL A 1 92 ? -8.886 11.224 6.733 1.00 80.50 92 VAL A N 1
ATOM 749 C CA . VAL A 1 92 ? -9.762 10.319 5.999 1.00 80.50 92 VAL A CA 1
ATOM 750 C C . VAL A 1 92 ? -11.076 10.190 6.739 1.00 80.50 92 VAL A C 1
ATOM 752 O O . VAL A 1 92 ? -11.126 10.299 7.960 1.00 80.50 92 VAL A O 1
ATOM 755 N N . GLU A 1 93 ? -12.149 9.975 5.995 1.00 86.44 93 GLU A N 1
ATOM 756 C CA . GLU A 1 93 ? -13.490 9.865 6.569 1.00 86.44 93 GLU A CA 1
ATOM 757 C C . GLU A 1 93 ? -13.772 8.474 7.140 1.00 86.44 93 GLU A C 1
ATOM 759 O O . GLU A 1 93 ? -14.543 8.349 8.091 1.00 86.44 93 GLU A O 1
ATOM 764 N N . TYR A 1 94 ? -13.149 7.436 6.575 1.00 89.88 94 TYR A N 1
ATOM 765 C CA . TYR A 1 94 ? -13.433 6.045 6.903 1.00 89.88 94 TYR A CA 1
ATOM 766 C C . TYR A 1 94 ? -12.153 5.238 7.120 1.00 89.88 94 TYR A C 1
ATOM 768 O O . TYR A 1 94 ? -11.228 5.270 6.305 1.00 89.88 94 TYR A O 1
ATOM 776 N N . ILE A 1 95 ? -12.157 4.439 8.182 1.00 92.19 95 ILE A N 1
ATOM 777 C CA . ILE A 1 95 ? -11.191 3.373 8.442 1.00 92.19 95 ILE A CA 1
ATOM 778 C C . ILE A 1 95 ? -11.929 2.057 8.231 1.00 92.19 95 ILE A C 1
ATOM 780 O O . ILE A 1 95 ? -12.882 1.759 8.949 1.00 92.19 95 ILE A O 1
ATOM 784 N N . LYS A 1 96 ? -11.517 1.272 7.238 1.00 95.38 96 LYS A N 1
ATOM 785 C CA . LYS A 1 96 ? -12.120 -0.031 6.950 1.00 95.38 96 LYS A CA 1
ATOM 786 C C . LYS A 1 96 ? -11.204 -1.155 7.360 1.00 95.38 96 LYS A C 1
ATOM 788 O O . LYS A 1 96 ? -10.021 -1.120 7.031 1.00 95.38 96 LYS A O 1
ATOM 793 N N . VAL A 1 97 ? -11.780 -2.171 7.986 1.00 97.19 97 VAL A N 1
ATOM 794 C CA . VAL A 1 97 ? -11.105 -3.438 8.246 1.00 97.19 97 VAL A CA 1
ATOM 795 C C . VAL A 1 97 ? -11.636 -4.472 7.265 1.00 97.19 97 VAL A C 1
ATOM 797 O O . VAL A 1 97 ? -12.847 -4.653 7.128 1.00 97.19 97 VAL A O 1
ATOM 800 N N . PHE A 1 98 ? -10.727 -5.133 6.565 1.00 98.44 98 PHE A N 1
ATOM 801 C CA . PHE A 1 98 ? -11.004 -6.199 5.617 1.00 98.44 98 PHE A CA 1
ATOM 802 C C . PHE A 1 98 ? -10.450 -7.522 6.135 1.00 98.44 98 PHE A C 1
ATOM 804 O O . PHE A 1 98 ? -9.380 -7.549 6.735 1.00 98.44 98 PHE A O 1
ATOM 811 N N . LEU A 1 99 ? -11.163 -8.607 5.852 1.00 98.50 99 LEU A N 1
ATOM 812 C CA . LEU A 1 99 ? -10.706 -9.980 6.027 1.00 98.50 99 LEU A CA 1
ATOM 813 C C . LEU A 1 99 ? -10.349 -10.563 4.660 1.00 98.50 99 LEU A C 1
ATOM 815 O O . LEU A 1 99 ? -11.141 -10.473 3.717 1.00 98.50 99 LEU A O 1
ATOM 819 N N . LEU A 1 100 ? -9.162 -11.154 4.564 1.00 98.44 100 LEU A N 1
ATOM 820 C CA . LEU A 1 100 ? -8.702 -11.908 3.408 1.00 98.44 100 LEU A CA 1
ATOM 821 C C . LEU A 1 100 ? -9.288 -13.323 3.448 1.00 98.44 100 LEU A C 1
ATOM 823 O O . LEU A 1 100 ? -8.851 -14.170 4.224 1.00 98.44 100 LEU A O 1
ATOM 827 N N . ASN A 1 101 ? -10.289 -13.569 2.604 1.00 97.31 101 ASN A N 1
ATOM 828 C CA . ASN A 1 101 ? -11.018 -14.841 2.562 1.00 97.31 101 ASN A CA 1
ATOM 829 C C . ASN A 1 101 ? -10.336 -15.889 1.680 1.00 97.31 101 ASN A C 1
ATOM 831 O O . ASN A 1 101 ? -10.596 -17.078 1.832 1.00 97.31 101 ASN A O 1
ATOM 835 N N . ASN A 1 102 ? -9.507 -15.447 0.734 1.00 97.31 102 ASN A N 1
ATOM 836 C CA . ASN A 1 102 ? -8.765 -16.313 -0.171 1.00 97.31 102 ASN A CA 1
ATOM 837 C C . ASN A 1 102 ? -7.384 -15.708 -0.440 1.00 97.31 102 ASN A C 1
ATOM 839 O O . ASN A 1 102 ? -7.283 -14.618 -0.999 1.00 97.31 102 ASN A O 1
ATOM 843 N N . ASP A 1 103 ? -6.342 -16.425 -0.040 1.00 97.31 103 ASP A N 1
ATOM 844 C CA . ASP A 1 103 ? -4.938 -16.043 -0.150 1.00 97.31 103 ASP A CA 1
ATOM 845 C C . ASP A 1 103 ? -4.161 -16.862 -1.196 1.00 97.31 103 ASP A C 1
ATOM 847 O O . ASP A 1 103 ? -2.971 -16.624 -1.373 1.00 97.31 103 ASP A O 1
ATOM 851 N N . ALA A 1 104 ? -4.816 -17.753 -1.956 1.00 97.75 104 ALA A N 1
ATOM 852 C CA . ALA A 1 104 ? -4.161 -18.667 -2.903 1.00 97.75 104 ALA A CA 1
ATOM 853 C C . ALA A 1 104 ? -3.268 -17.969 -3.949 1.00 97.75 104 ALA A C 1
ATOM 855 O O . ALA A 1 104 ? -2.294 -18.544 -4.425 1.00 97.75 104 ALA A O 1
ATOM 856 N N . ASN A 1 105 ? -3.606 -16.726 -4.294 1.00 97.88 105 ASN A N 1
ATOM 857 C CA . ASN A 1 105 ? -2.923 -15.893 -5.285 1.00 97.88 105 ASN A CA 1
ATOM 858 C C . ASN A 1 105 ? -2.366 -14.593 -4.674 1.00 97.88 105 ASN A C 1
ATOM 860 O O . ASN A 1 105 ? -2.135 -13.607 -5.384 1.00 97.88 105 ASN A O 1
ATOM 864 N N . VAL A 1 106 ? -2.232 -14.539 -3.348 1.00 98.06 106 VAL A N 1
ATOM 865 C CA . VAL A 1 106 ? -1.657 -13.390 -2.650 1.00 98.06 106 VAL A CA 1
ATOM 866 C C . VAL A 1 106 ? -0.195 -13.686 -2.370 1.00 98.06 106 VAL A C 1
ATOM 868 O O . VAL A 1 106 ? 0.121 -14.639 -1.669 1.00 98.06 106 VAL A O 1
ATOM 871 N N . MET A 1 107 ? 0.690 -12.855 -2.912 1.00 98.00 107 MET A N 1
ATOM 872 C CA . MET A 1 107 ? 2.130 -13.029 -2.752 1.00 98.00 107 MET A CA 1
ATOM 873 C C . MET A 1 107 ? 2.685 -12.070 -1.703 1.00 98.00 107 MET A C 1
ATOM 875 O O . MET A 1 107 ? 2.284 -10.907 -1.621 1.00 98.00 107 MET A O 1
ATOM 879 N N . LYS A 1 108 ? 3.648 -12.532 -0.919 1.00 96.75 108 LYS A N 1
ATOM 880 C CA . LYS A 1 108 ? 4.506 -11.683 -0.095 1.00 96.75 108 LYS A CA 1
ATOM 881 C C . LYS A 1 108 ? 5.672 -11.181 -0.937 1.00 96.75 108 LYS A C 1
ATOM 883 O O . LYS A 1 108 ? 6.078 -11.825 -1.900 1.00 96.75 108 LYS A O 1
ATOM 888 N N . SER A 1 109 ? 6.238 -10.040 -0.557 1.00 90.81 109 SER A N 1
ATOM 889 C CA . SER A 1 109 ? 7.382 -9.410 -1.232 1.00 90.81 109 SER A CA 1
ATOM 890 C C . SER A 1 109 ? 8.531 -10.368 -1.566 1.00 90.81 109 SER A C 1
ATOM 892 O O . SER A 1 109 ? 9.225 -10.175 -2.563 1.00 90.81 109 SER A O 1
ATOM 894 N N . ASP A 1 110 ? 8.721 -11.387 -0.735 1.00 92.31 110 ASP A N 1
ATOM 895 C CA . ASP A 1 110 ? 9.890 -12.270 -0.732 1.00 92.31 110 ASP A CA 1
ATOM 896 C C . ASP A 1 110 ? 9.634 -13.577 -1.482 1.00 92.31 110 ASP A C 1
ATOM 898 O O . ASP A 1 110 ? 10.542 -14.397 -1.636 1.00 92.31 110 ASP A O 1
ATOM 902 N N . ASP A 1 111 ? 8.402 -13.764 -1.951 1.00 95.25 111 ASP A N 1
ATOM 903 C CA . ASP A 1 111 ? 8.008 -14.970 -2.647 1.00 95.25 111 ASP A CA 1
ATOM 904 C C . ASP A 1 111 ? 8.718 -15.052 -4.003 1.00 95.25 111 ASP A C 1
ATOM 906 O O . ASP A 1 111 ? 8.848 -14.076 -4.758 1.00 95.25 111 ASP A O 1
ATOM 910 N N . GLN A 1 112 ? 9.172 -16.263 -4.313 1.00 96.44 112 GLN A N 1
ATOM 911 C CA . GLN A 1 112 ? 9.713 -16.590 -5.623 1.00 96.44 112 GLN A CA 1
ATOM 912 C C . GLN A 1 112 ? 8.578 -16.709 -6.635 1.00 96.44 112 GLN A C 1
ATOM 914 O O . GLN A 1 112 ? 7.466 -17.130 -6.307 1.00 96.44 112 GLN A O 1
ATOM 919 N N . LEU A 1 113 ? 8.863 -16.343 -7.881 1.00 95.44 113 LEU A N 1
ATOM 920 C CA . LEU A 1 113 ? 7.922 -16.581 -8.963 1.00 95.44 113 LEU A CA 1
ATOM 921 C C . LEU A 1 113 ? 7.968 -18.060 -9.344 1.00 95.44 113 LEU A C 1
ATOM 923 O O . LEU A 1 113 ? 9.037 -18.656 -9.435 1.00 95.44 113 LEU A O 1
ATOM 927 N N . SER A 1 114 ? 6.804 -18.648 -9.607 1.00 96.31 114 SER A N 1
ATOM 928 C CA . SER A 1 114 ? 6.742 -19.972 -10.235 1.00 96.31 114 SER A CA 1
ATOM 929 C C . SER A 1 114 ? 7.334 -19.937 -11.648 1.00 96.31 114 SER A C 1
ATOM 931 O O . SER A 1 114 ? 7.281 -18.902 -12.317 1.00 96.31 114 SER A O 1
ATOM 933 N N . ASP A 1 115 ? 7.797 -21.080 -12.160 1.00 96.06 115 ASP A N 1
ATOM 934 C CA . ASP A 1 115 ? 8.342 -21.187 -13.524 1.00 96.06 115 ASP A CA 1
ATOM 935 C C . ASP A 1 115 ? 7.380 -20.639 -14.586 1.00 96.06 115 ASP A C 1
ATOM 937 O O . ASP A 1 115 ? 7.782 -19.926 -15.505 1.00 96.06 115 ASP A O 1
ATOM 941 N N . HIS A 1 116 ? 6.079 -20.901 -14.431 1.00 96.62 116 HIS A N 1
ATOM 942 C CA . HIS A 1 116 ? 5.056 -20.364 -15.326 1.00 96.62 116 HIS A CA 1
ATOM 943 C C . HIS A 1 116 ? 4.980 -18.829 -15.262 1.00 96.62 116 HIS A C 1
ATOM 945 O O . HIS A 1 116 ? 4.846 -18.164 -16.294 1.00 96.62 116 HIS A O 1
ATOM 951 N N . GLN A 1 117 ? 5.047 -18.239 -14.063 1.00 97.00 117 GLN A N 1
ATOM 952 C CA . GLN A 1 117 ? 5.070 -16.783 -13.905 1.00 97.00 117 GLN A CA 1
ATOM 953 C C . GLN A 1 117 ? 6.348 -16.191 -14.501 1.00 97.00 117 GLN A C 1
ATOM 955 O O . GLN A 1 117 ? 6.255 -15.226 -15.255 1.00 97.00 117 GLN A O 1
ATOM 960 N N . TYR A 1 118 ? 7.506 -16.802 -14.250 1.00 95.56 118 TYR A N 1
ATOM 961 C CA . TYR A 1 118 ? 8.779 -16.406 -14.850 1.00 95.56 118 TYR A CA 1
ATOM 962 C C . TYR A 1 118 ? 8.711 -16.404 -16.383 1.00 95.56 118 TYR A C 1
ATOM 964 O O . TYR A 1 118 ? 8.955 -15.375 -17.013 1.00 95.56 118 TYR A O 1
ATOM 972 N N . GLN A 1 119 ? 8.283 -17.514 -16.994 1.00 95.44 119 GLN A N 1
ATOM 973 C CA . GLN A 1 119 ? 8.121 -17.627 -18.449 1.00 95.44 119 GLN A CA 1
ATOM 974 C C . GLN A 1 119 ? 7.143 -16.580 -18.997 1.00 95.44 119 GLN A C 1
ATOM 976 O O . GLN A 1 119 ? 7.375 -15.989 -20.054 1.00 95.44 119 GLN A O 1
ATOM 981 N N . THR A 1 120 ? 6.062 -16.308 -18.261 1.00 96.00 120 THR A N 1
ATOM 982 C CA . THR A 1 120 ? 5.088 -15.275 -18.626 1.00 96.00 120 THR A CA 1
ATOM 983 C C . THR A 1 120 ? 5.721 -13.882 -18.610 1.00 96.00 120 THR A C 1
ATOM 985 O O . THR A 1 120 ? 5.525 -13.127 -19.560 1.00 96.00 120 THR A O 1
ATOM 988 N N . ILE A 1 121 ? 6.495 -13.532 -17.577 1.00 94.75 121 ILE A N 1
ATOM 989 C CA . ILE A 1 121 ? 7.209 -12.246 -17.502 1.00 94.75 121 ILE A CA 1
ATOM 990 C C . ILE A 1 121 ? 8.236 -12.139 -18.619 1.00 94.75 121 ILE A C 1
ATOM 992 O O . ILE A 1 121 ? 8.252 -11.126 -19.315 1.00 94.75 121 ILE A O 1
ATOM 996 N N . SER A 1 122 ? 9.049 -13.179 -18.808 1.00 93.75 122 SER A N 1
ATOM 997 C CA . SER A 1 122 ? 10.099 -13.201 -19.821 1.00 93.75 122 SER A CA 1
ATOM 998 C C . SER A 1 122 ? 9.522 -12.942 -21.210 1.00 93.75 122 SER A C 1
ATOM 1000 O O . SER A 1 122 ? 9.989 -12.058 -21.919 1.00 93.75 122 SER A O 1
ATOM 1002 N N . LYS A 1 123 ? 8.395 -13.584 -21.540 1.00 95.69 123 LYS A N 1
ATOM 1003 C CA . LYS A 1 123 ? 7.674 -13.344 -22.795 1.00 95.69 123 LYS A CA 1
ATOM 1004 C C . LYS A 1 123 ? 7.040 -11.951 -22.891 1.00 95.69 123 LYS A C 1
ATOM 1006 O O . LYS A 1 123 ? 6.956 -11.395 -23.981 1.00 95.69 123 LYS A O 1
ATOM 1011 N N . LEU A 1 124 ? 6.508 -11.411 -21.792 1.00 93.44 124 LEU A N 1
ATOM 1012 C CA . LEU A 1 124 ? 5.802 -10.123 -21.799 1.00 93.44 124 LEU A CA 1
ATOM 1013 C C . LEU A 1 124 ? 6.742 -8.917 -21.841 1.00 93.44 124 LEU A C 1
ATOM 1015 O O . LEU A 1 124 ? 6.348 -7.879 -22.371 1.00 93.44 124 LEU A O 1
ATOM 1019 N N . LEU A 1 125 ? 7.916 -9.031 -21.224 1.00 91.25 125 LEU A N 1
ATOM 1020 C CA . LEU A 1 125 ? 8.841 -7.921 -21.000 1.00 91.25 125 LEU A CA 1
ATOM 1021 C C . LEU A 1 125 ? 10.185 -8.087 -21.715 1.00 91.25 125 LEU A C 1
ATOM 1023 O O . LEU A 1 125 ? 10.977 -7.153 -21.663 1.00 91.25 125 LEU A O 1
ATOM 1027 N N . ASP A 1 126 ? 10.421 -9.230 -22.367 1.00 92.31 126 ASP A N 1
ATOM 1028 C CA . ASP A 1 126 ? 11.683 -9.580 -23.034 1.00 92.31 126 ASP A CA 1
ATOM 1029 C C . ASP A 1 126 ? 12.891 -9.471 -22.085 1.00 92.31 126 ASP A C 1
ATOM 1031 O O . ASP A 1 126 ? 13.865 -8.758 -22.319 1.00 92.31 126 ASP A O 1
ATOM 1035 N N . VAL A 1 127 ? 12.775 -10.134 -20.929 1.00 90.38 127 VAL A N 1
ATOM 1036 C CA . VAL A 1 127 ? 13.786 -10.128 -19.858 1.00 90.38 127 VAL A CA 1
ATOM 1037 C C . VAL A 1 127 ? 14.054 -11.528 -19.328 1.00 90.38 127 VAL A C 1
ATOM 1039 O O . VAL A 1 127 ? 13.164 -12.377 -19.300 1.00 90.38 127 VAL A O 1
ATOM 1042 N N . THR A 1 128 ? 15.279 -11.764 -18.866 1.00 89.75 128 THR A N 1
ATOM 1043 C CA . THR A 1 128 ? 15.717 -13.066 -18.340 1.00 89.75 128 THR A CA 1
ATOM 1044 C C . THR A 1 128 ? 16.109 -13.026 -16.864 1.00 89.75 128 THR A C 1
ATOM 1046 O O . THR A 1 128 ? 16.266 -14.082 -16.264 1.00 89.75 128 THR A O 1
ATOM 1049 N N . ASP A 1 129 ? 16.234 -11.840 -16.268 1.00 91.69 129 ASP A N 1
ATOM 1050 C CA . ASP A 1 129 ? 16.833 -11.584 -14.949 1.00 91.69 129 ASP A CA 1
ATOM 1051 C C . ASP A 1 129 ? 15.815 -11.296 -13.826 1.00 91.69 129 ASP A C 1
ATOM 1053 O O . ASP A 1 129 ? 16.193 -10.823 -12.759 1.00 91.69 129 ASP A O 1
ATOM 1057 N N . ILE A 1 130 ? 14.519 -11.548 -14.044 1.00 91.94 130 ILE A N 1
ATOM 1058 C CA . ILE A 1 130 ? 13.461 -11.320 -13.042 1.00 91.94 130 ILE A CA 1
ATOM 1059 C C . ILE A 1 130 ? 12.988 -12.661 -12.493 1.00 91.94 130 ILE A C 1
ATOM 1061 O O . ILE A 1 130 ? 12.116 -13.283 -13.094 1.00 91.94 130 ILE A O 1
ATOM 1065 N N . HIS A 1 131 ? 13.538 -13.100 -11.361 1.00 91.25 131 HIS A N 1
ATOM 1066 C CA . HIS A 1 131 ? 13.249 -14.422 -10.785 1.00 91.25 131 HIS A CA 1
ATOM 1067 C C . HIS A 1 131 ? 12.311 -14.368 -9.570 1.00 91.25 131 HIS A C 1
ATOM 1069 O O . HIS A 1 131 ? 11.635 -15.348 -9.261 1.00 91.25 131 HIS A O 1
ATOM 1075 N N . SER A 1 132 ? 12.208 -13.214 -8.913 1.00 94.38 132 SER A N 1
ATOM 1076 C CA . SER A 1 132 ? 11.364 -13.019 -7.733 1.00 94.38 132 SER A CA 1
ATOM 1077 C C . SER A 1 132 ? 10.345 -11.892 -7.905 1.00 94.38 132 SER A C 1
ATOM 1079 O O . SER A 1 132 ? 10.452 -11.038 -8.795 1.00 94.38 132 SER A O 1
ATOM 1081 N N . LEU A 1 133 ? 9.349 -11.847 -7.011 1.00 94.12 133 LEU A N 1
ATOM 1082 C CA . LEU A 1 133 ? 8.433 -10.708 -6.951 1.00 94.12 133 LEU A CA 1
ATOM 1083 C C . LEU A 1 133 ? 9.170 -9.413 -6.578 1.00 94.12 133 LEU A C 1
ATOM 1085 O O . LEU A 1 133 ? 8.838 -8.347 -7.100 1.00 94.12 133 LEU A O 1
ATOM 1089 N N . THR A 1 134 ? 10.189 -9.506 -5.719 1.00 94.62 134 THR A N 1
ATOM 1090 C CA . THR A 1 134 ? 11.057 -8.374 -5.376 1.00 94.62 134 THR A CA 1
ATOM 1091 C C . THR A 1 134 ? 11.707 -7.788 -6.631 1.00 94.62 134 THR A C 1
ATOM 1093 O O . THR A 1 134 ? 11.581 -6.582 -6.852 1.00 94.62 134 THR A O 1
ATOM 1096 N N . ASP A 1 135 ? 12.314 -8.617 -7.488 1.00 93.44 135 ASP A N 1
ATOM 1097 C CA . ASP A 1 135 ? 12.963 -8.158 -8.727 1.00 93.44 135 ASP A CA 1
ATOM 1098 C C . ASP A 1 135 ? 11.959 -7.456 -9.645 1.00 93.44 135 ASP A C 1
ATOM 1100 O O . ASP A 1 135 ? 12.230 -6.378 -10.178 1.00 93.44 135 ASP A O 1
ATOM 1104 N N . LEU A 1 136 ? 10.758 -8.029 -9.784 1.00 94.00 136 LEU A N 1
ATOM 1105 C CA . LEU A 1 136 ? 9.701 -7.462 -10.617 1.00 94.00 136 LEU A CA 1
ATOM 1106 C C . LEU A 1 136 ? 9.247 -6.087 -10.105 1.00 94.00 136 LEU A C 1
ATOM 1108 O O . LEU A 1 136 ? 9.135 -5.134 -10.881 1.00 94.00 136 LEU A O 1
ATOM 1112 N N . LEU A 1 137 ? 8.985 -5.966 -8.801 1.00 93.00 137 LEU A N 1
ATOM 1113 C CA . LEU A 1 137 ? 8.526 -4.715 -8.192 1.00 93.00 137 LEU A CA 1
ATOM 1114 C C . LEU A 1 137 ? 9.613 -3.638 -8.212 1.00 93.00 137 LEU A C 1
ATOM 1116 O O . LEU A 1 137 ? 9.316 -2.470 -8.480 1.00 93.00 137 LEU A O 1
ATOM 1120 N N . GLN A 1 138 ? 10.872 -4.020 -8.000 1.00 92.00 138 GLN A N 1
ATOM 1121 C CA . GLN A 1 138 ? 12.008 -3.122 -8.181 1.00 92.00 138 GLN A CA 1
ATOM 1122 C C . GLN A 1 138 ? 12.111 -2.668 -9.639 1.00 92.00 138 GLN A C 1
ATOM 1124 O O . GLN A 1 138 ? 12.212 -1.468 -9.897 1.00 92.00 138 GLN A O 1
ATOM 1129 N N . ALA A 1 139 ? 11.990 -3.575 -10.608 1.00 90.88 139 ALA A N 1
ATOM 1130 C CA . ALA A 1 139 ? 12.042 -3.229 -12.025 1.00 90.88 139 ALA A CA 1
ATOM 1131 C C . ALA A 1 139 ? 10.902 -2.280 -12.444 1.00 90.88 139 ALA A C 1
ATOM 1133 O O . ALA A 1 139 ? 11.129 -1.364 -13.234 1.00 90.88 139 ALA A O 1
ATOM 1134 N N . PHE A 1 140 ? 9.697 -2.429 -11.876 1.00 90.94 140 PHE A N 1
ATOM 1135 C CA . PHE A 1 140 ? 8.591 -1.479 -12.073 1.00 90.94 140 PHE A CA 1
ATOM 1136 C C . PHE A 1 140 ? 8.879 -0.077 -11.533 1.00 90.94 140 PHE A C 1
ATOM 1138 O O . PHE A 1 140 ? 8.300 0.901 -12.023 1.00 90.94 140 PHE A O 1
ATOM 1145 N N . ARG A 1 141 ? 9.719 0.033 -10.504 1.00 83.38 141 ARG A N 1
ATOM 1146 C CA . ARG A 1 141 ? 10.081 1.309 -9.879 1.00 83.38 141 ARG A CA 1
ATOM 1147 C C . ARG A 1 141 ? 11.277 1.971 -10.532 1.00 83.38 141 ARG A C 1
ATOM 1149 O O . ARG A 1 141 ? 11.297 3.194 -10.656 1.00 83.38 141 ARG A O 1
ATOM 1156 N N . HIS A 1 142 ? 12.271 1.180 -10.909 1.00 81.69 142 HIS A N 1
ATOM 1157 C CA . HIS A 1 142 ? 13.481 1.663 -11.547 1.00 81.69 142 HIS A CA 1
ATOM 1158 C C . HIS A 1 142 ? 13.245 1.989 -13.026 1.00 81.69 142 HIS A C 1
ATOM 1160 O O . HIS A 1 142 ? 12.211 1.672 -13.615 1.00 81.69 142 HIS A O 1
ATOM 1166 N N . LEU A 1 143 ? 14.231 2.652 -13.637 1.00 66.44 143 LEU A N 1
ATOM 1167 C CA . LEU A 1 143 ? 14.173 3.116 -15.028 1.00 66.44 143 LEU A CA 1
ATOM 1168 C C . LEU A 1 143 ? 13.870 1.994 -16.033 1.00 66.44 143 LEU A C 1
ATOM 1170 O O . LEU A 1 143 ? 13.345 2.293 -17.102 1.00 66.44 143 LEU A O 1
ATOM 1174 N N . LYS A 1 144 ? 14.139 0.727 -15.677 1.00 72.69 144 LYS A N 1
ATOM 1175 C CA . LYS A 1 144 ? 13.947 -0.436 -16.553 1.00 72.69 144 LYS A CA 1
ATOM 1176 C C . LYS A 1 144 ? 12.523 -0.519 -17.109 1.00 72.69 144 LYS A C 1
ATOM 1178 O O . LYS A 1 144 ? 12.375 -0.787 -18.293 1.00 72.69 144 LYS A O 1
ATOM 1183 N N . PHE A 1 145 ? 11.500 -0.204 -16.305 1.00 80.81 145 PHE A N 1
ATOM 1184 C CA . PHE A 1 145 ? 10.099 -0.172 -16.752 1.00 80.81 145 PHE A CA 1
ATOM 1185 C C . PHE A 1 145 ? 9.331 1.079 -16.316 1.00 80.81 145 PHE A C 1
ATOM 1187 O O . PHE A 1 145 ? 8.103 1.055 -16.189 1.00 80.81 145 PHE A O 1
ATOM 1194 N N . SER A 1 146 ? 10.025 2.198 -16.103 1.00 79.62 146 SER A N 1
ATOM 1195 C CA . SER A 1 146 ? 9.380 3.466 -15.728 1.00 79.62 146 SER A CA 1
ATOM 1196 C C . SER A 1 146 ? 8.422 3.998 -16.804 1.00 79.62 146 SER A C 1
ATOM 1198 O O . SER A 1 146 ? 7.529 4.781 -16.490 1.00 79.62 146 SER A O 1
ATOM 1200 N N . PHE A 1 147 ? 8.570 3.540 -18.053 1.00 85.62 147 PHE A N 1
ATOM 1201 C CA . PHE A 1 147 ? 7.676 3.854 -19.168 1.00 85.62 147 PHE A CA 1
ATOM 1202 C C . PHE A 1 147 ? 6.312 3.146 -19.087 1.00 85.62 147 PHE A C 1
ATOM 1204 O O . PHE A 1 147 ? 5.374 3.555 -19.772 1.00 85.62 147 PHE A O 1
ATOM 1211 N N . LEU A 1 148 ? 6.173 2.090 -18.274 1.00 89.50 148 LEU A N 1
ATOM 1212 C CA . LEU A 1 148 ? 4.896 1.403 -18.098 1.00 89.50 148 LEU A CA 1
ATOM 1213 C C . LEU A 1 148 ? 3.957 2.231 -17.221 1.00 89.50 148 LEU A C 1
ATOM 1215 O O . LEU A 1 148 ? 4.272 2.579 -16.083 1.00 89.50 148 LEU A O 1
ATOM 1219 N N . SER A 1 149 ? 2.742 2.453 -17.714 1.00 92.56 149 SER A N 1
ATOM 1220 C CA . SER A 1 149 ? 1.664 3.026 -16.911 1.00 92.56 149 SER A CA 1
ATOM 1221 C C . SER A 1 149 ? 1.277 2.108 -15.744 1.00 92.56 149 SER A C 1
ATOM 1223 O O . SER A 1 149 ? 1.387 0.880 -15.817 1.00 92.56 149 SER A O 1
ATOM 1225 N N . ASN A 1 150 ? 0.700 2.685 -14.689 1.00 92.25 150 ASN A N 1
ATOM 1226 C CA . ASN A 1 150 ? 0.181 1.930 -13.541 1.00 92.25 150 ASN A CA 1
ATOM 1227 C C . ASN A 1 150 ? -0.823 0.837 -13.953 1.00 92.25 150 ASN A C 1
ATOM 1229 O O . ASN A 1 150 ? -0.846 -0.256 -13.382 1.00 92.25 150 ASN A O 1
ATOM 1233 N N . LYS A 1 151 ? -1.634 1.101 -14.988 1.00 94.12 151 LYS A N 1
ATOM 1234 C CA . LYS A 1 151 ? -2.585 0.130 -15.551 1.00 94.12 151 LYS A CA 1
ATOM 1235 C C . LYS A 1 151 ? -1.870 -1.046 -16.221 1.00 94.12 151 LYS A C 1
ATOM 1237 O O . LYS A 1 151 ? -2.298 -2.182 -16.046 1.00 94.12 151 LYS A O 1
ATOM 1242 N N . GLN A 1 152 ? -0.771 -0.800 -16.938 1.00 94.62 152 GLN A N 1
ATOM 1243 C CA . GLN A 1 152 ? 0.045 -1.863 -17.536 1.00 94.62 152 GLN A CA 1
ATOM 1244 C C . GLN A 1 152 ? 0.736 -2.710 -16.465 1.00 94.62 152 GLN A C 1
ATOM 1246 O O . GLN A 1 152 ? 0.637 -3.931 -16.528 1.00 94.62 152 GLN A O 1
ATOM 1251 N N . LYS A 1 153 ? 1.331 -2.083 -15.440 1.00 95.00 153 LYS A N 1
ATOM 1252 C CA . LYS A 1 153 ? 1.916 -2.793 -14.284 1.00 95.00 153 LYS A CA 1
ATOM 1253 C C . LYS A 1 153 ? 0.896 -3.732 -13.631 1.00 95.00 153 LYS A C 1
ATOM 1255 O O . LYS A 1 153 ? 1.162 -4.909 -13.421 1.00 95.00 153 LYS A O 1
ATOM 1260 N N . THR A 1 154 ? -0.318 -3.230 -13.411 1.00 95.75 154 THR A N 1
ATOM 1261 C CA . THR A 1 154 ? -1.448 -4.017 -12.883 1.00 95.75 154 THR A CA 1
ATOM 1262 C C . THR A 1 154 ? -1.842 -5.160 -13.812 1.00 95.75 154 THR A C 1
ATOM 1264 O O . THR A 1 154 ? -2.068 -6.276 -13.359 1.00 95.75 154 THR A O 1
ATOM 1267 N N . SER A 1 155 ? -1.924 -4.896 -15.118 1.00 96.38 155 SER A N 1
ATOM 1268 C CA . SER A 1 155 ? -2.265 -5.903 -16.127 1.00 96.38 155 SER A CA 1
ATOM 1269 C C . SER A 1 155 ? -1.251 -7.046 -16.147 1.00 96.38 155 SER A C 1
ATOM 1271 O O . SER A 1 155 ? -1.649 -8.208 -16.180 1.00 96.38 155 SER A O 1
ATOM 1273 N N . ILE A 1 156 ? 0.045 -6.732 -16.046 1.00 96.44 156 ILE A N 1
ATOM 1274 C CA . ILE A 1 156 ? 1.111 -7.733 -15.935 1.00 96.44 156 ILE A CA 1
ATOM 1275 C C . ILE A 1 156 ? 0.897 -8.588 -14.686 1.00 96.44 156 ILE A C 1
ATOM 1277 O O . ILE A 1 156 ? 0.772 -9.800 -14.816 1.00 96.44 156 ILE A O 1
ATOM 1281 N N . LEU A 1 157 ? 0.750 -7.980 -13.505 1.00 97.12 157 LEU A N 1
ATOM 1282 C CA . LEU A 1 157 ? 0.537 -8.725 -12.256 1.00 97.12 157 LEU A CA 1
ATOM 1283 C C . LEU A 1 157 ? -0.700 -9.642 -12.322 1.00 97.12 157 LEU A C 1
ATOM 1285 O O . LEU A 1 157 ? -0.641 -10.798 -11.912 1.00 97.12 157 LEU A O 1
ATOM 1289 N N . ARG A 1 158 ? -1.801 -9.183 -12.930 1.00 96.81 158 ARG A N 1
ATOM 1290 C CA . ARG A 1 158 ? -3.004 -10.015 -13.114 1.00 96.81 158 ARG A CA 1
ATOM 1291 C C . ARG A 1 158 ? -2.794 -11.154 -14.116 1.00 96.81 158 ARG A C 1
ATOM 1293 O O . ARG A 1 158 ? -3.334 -12.236 -13.907 1.00 96.81 158 ARG A O 1
ATOM 1300 N N . LYS A 1 159 ? -1.988 -10.963 -15.170 1.00 97.31 159 LYS A N 1
ATOM 1301 C CA . LYS A 1 159 ? -1.586 -12.055 -16.083 1.00 97.31 159 LYS A CA 1
ATOM 1302 C C . LYS A 1 159 ? -0.745 -13.121 -15.379 1.00 97.31 159 LYS A C 1
ATOM 1304 O O . LYS A 1 159 ? -0.815 -14.285 -15.757 1.00 97.31 159 LYS A O 1
ATOM 1309 N N . LEU A 1 160 ? -0.020 -12.742 -14.327 1.00 96.94 160 LEU A N 1
ATOM 1310 C CA . LEU A 1 160 ? 0.705 -13.662 -13.445 1.00 96.94 160 LEU A CA 1
ATOM 1311 C C . LEU A 1 160 ? -0.193 -14.357 -12.413 1.00 96.94 160 LEU A C 1
ATOM 1313 O O . LEU A 1 160 ? 0.325 -15.068 -11.555 1.00 96.94 160 LEU A O 1
ATOM 1317 N N . LYS A 1 161 ? -1.518 -14.164 -12.494 1.00 97.62 161 LYS A N 1
ATOM 1318 C CA . LYS A 1 161 ? -2.506 -14.654 -11.525 1.00 97.62 161 LYS A CA 1
ATOM 1319 C C . LYS A 1 161 ? -2.230 -14.169 -10.098 1.00 97.62 161 LYS A C 1
ATOM 1321 O O . LYS A 1 161 ? -2.498 -14.889 -9.150 1.00 97.62 161 LYS A O 1
ATOM 1326 N N . ILE A 1 162 ? -1.705 -12.952 -9.947 1.00 98.12 162 ILE A N 1
ATOM 1327 C CA . ILE A 1 162 ? -1.515 -12.320 -8.638 1.00 98.12 162 ILE A CA 1
ATOM 1328 C C . ILE A 1 162 ? -2.762 -11.493 -8.322 1.00 98.12 162 ILE A C 1
ATOM 1330 O O . ILE A 1 162 ? -3.106 -10.562 -9.055 1.00 98.12 162 ILE A O 1
ATOM 1334 N N . ASP A 1 163 ? -3.435 -11.830 -7.225 1.00 98.31 163 ASP A N 1
ATOM 1335 C CA . ASP A 1 163 ? -4.631 -11.133 -6.745 1.00 98.31 163 ASP A CA 1
ATOM 1336 C C . ASP A 1 163 ? -4.295 -10.064 -5.692 1.00 98.31 163 ASP A C 1
ATOM 1338 O O . ASP A 1 163 ? -5.016 -9.070 -5.559 1.00 98.31 163 ASP A O 1
ATOM 1342 N N . GLY A 1 164 ? -3.176 -10.217 -4.981 1.00 98.25 164 GLY A N 1
ATOM 1343 C CA . GLY A 1 164 ? -2.686 -9.241 -4.014 1.00 98.25 164 GLY A CA 1
ATOM 1344 C C . GLY A 1 164 ? -1.198 -9.388 -3.726 1.00 98.25 164 GLY A C 1
ATOM 1345 O O . GLY A 1 164 ? -0.610 -10.440 -3.962 1.00 98.25 164 GLY A O 1
ATOM 1346 N N . ILE A 1 165 ? -0.597 -8.311 -3.229 1.00 98.12 165 ILE A N 1
ATOM 1347 C CA . ILE A 1 165 ? 0.807 -8.260 -2.821 1.00 98.12 165 ILE A CA 1
ATOM 1348 C C . ILE A 1 165 ? 0.883 -7.700 -1.406 1.00 98.12 165 ILE A C 1
ATOM 1350 O O . ILE A 1 165 ? 0.276 -6.662 -1.136 1.00 98.12 165 ILE A O 1
ATOM 1354 N N . ILE A 1 166 ? 1.643 -8.359 -0.535 1.00 97.88 166 ILE A N 1
ATOM 1355 C CA . ILE A 1 166 ? 1.923 -7.923 0.836 1.00 97.88 166 ILE A CA 1
ATOM 1356 C C . ILE A 1 166 ? 3.415 -7.613 0.960 1.00 97.88 166 ILE A C 1
ATOM 1358 O O . ILE A 1 166 ? 4.267 -8.468 0.733 1.00 97.88 166 ILE A O 1
ATOM 1362 N N . ASP A 1 167 ? 3.724 -6.385 1.344 1.00 95.81 167 ASP A N 1
ATOM 1363 C CA . ASP A 1 167 ? 5.062 -5.887 1.623 1.00 95.81 167 ASP A CA 1
ATOM 1364 C C . ASP A 1 167 ? 5.292 -5.858 3.134 1.00 95.81 167 ASP A C 1
ATOM 1366 O O . ASP A 1 167 ? 4.637 -5.107 3.858 1.00 95.81 167 ASP A O 1
ATOM 1370 N N . ASN A 1 168 ? 6.206 -6.702 3.610 1.00 91.88 168 ASN A N 1
ATOM 1371 C CA . ASN A 1 168 ? 6.469 -6.899 5.037 1.00 91.88 168 ASN A CA 1
ATOM 1372 C C . ASN A 1 168 ? 7.631 -6.023 5.529 1.00 91.88 168 ASN A C 1
ATOM 1374 O O . ASN A 1 168 ? 8.549 -6.516 6.180 1.00 91.88 168 ASN A O 1
ATOM 1378 N N . GLY A 1 169 ? 7.632 -4.736 5.183 1.00 93.06 169 GLY A N 1
ATOM 1379 C CA . GLY A 1 169 ? 8.613 -3.782 5.706 1.00 93.06 169 GLY A CA 1
ATOM 1380 C C . GLY A 1 169 ? 9.718 -3.404 4.724 1.00 93.06 169 GLY A C 1
ATOM 1381 O O . GLY A 1 169 ? 10.595 -2.618 5.079 1.00 93.06 169 GLY A O 1
ATOM 1382 N N . LYS A 1 170 ? 9.708 -3.934 3.495 1.00 92.12 170 LYS A N 1
ATOM 1383 C CA . LYS A 1 170 ? 10.758 -3.658 2.504 1.00 92.12 170 LYS A CA 1
ATOM 1384 C C . LYS A 1 170 ? 10.504 -2.372 1.733 1.00 92.12 170 LYS A C 1
ATOM 1386 O O . LYS A 1 170 ? 11.411 -1.874 1.066 1.00 92.12 170 LYS A O 1
ATOM 1391 N N . GLY A 1 171 ? 9.281 -1.847 1.806 1.00 92.00 171 GLY A N 1
ATOM 1392 C CA . GLY A 1 171 ? 8.876 -0.640 1.103 1.00 92.00 171 GLY A CA 1
ATOM 1393 C C . GLY A 1 171 ? 9.099 -0.764 -0.395 1.00 92.00 171 GLY A C 1
ATOM 1394 O O . GLY A 1 171 ? 9.529 0.205 -1.006 1.00 92.00 171 GLY A O 1
ATOM 1395 N N . LEU A 1 172 ? 8.870 -1.949 -0.969 1.00 92.12 172 LEU A N 1
ATOM 1396 C CA . LEU A 1 172 ? 8.883 -2.285 -2.391 1.00 92.12 172 LEU A CA 1
ATOM 1397 C C . LEU A 1 172 ? 7.653 -1.745 -3.114 1.00 92.12 172 LEU A C 1
ATOM 1399 O O . LEU A 1 172 ? 7.809 -1.238 -4.225 1.00 92.12 172 LEU A O 1
ATOM 1403 N N . ILE A 1 173 ? 6.465 -1.785 -2.501 1.00 91.69 173 ILE A N 1
ATOM 1404 C CA . ILE A 1 173 ? 5.264 -1.182 -3.104 1.00 91.69 173 ILE A CA 1
ATOM 1405 C C . ILE A 1 173 ? 5.403 0.345 -3.095 1.00 91.69 173 ILE A C 1
ATOM 1407 O O . ILE A 1 173 ? 5.217 0.986 -4.133 1.00 91.69 173 ILE A O 1
ATOM 1411 N N . HIS A 1 174 ? 5.799 0.922 -1.957 1.00 88.75 174 HIS A N 1
ATOM 1412 C CA . HIS A 1 174 ? 6.086 2.346 -1.826 1.00 88.75 174 HIS A CA 1
ATOM 1413 C C . HIS A 1 174 ? 7.213 2.598 -0.801 1.00 88.75 174 HIS A C 1
ATOM 1415 O O . HIS A 1 174 ? 7.137 2.102 0.318 1.00 88.75 174 HIS A O 1
ATOM 1421 N N . PRO A 1 175 ? 8.253 3.395 -1.126 1.00 87.06 175 PRO A N 1
ATOM 1422 C CA . PRO A 1 175 ? 9.428 3.557 -0.258 1.00 87.06 175 PRO A CA 1
ATOM 1423 C C . PRO A 1 175 ? 9.129 4.208 1.094 1.00 87.06 175 PRO A C 1
ATOM 1425 O O . PRO A 1 175 ? 9.807 3.919 2.072 1.00 87.06 175 PRO A O 1
ATOM 1428 N N . ASN A 1 176 ? 8.132 5.094 1.149 1.00 84.75 176 ASN A N 1
ATOM 1429 C CA . ASN A 1 176 ? 7.778 5.800 2.385 1.00 84.75 176 ASN A CA 1
ATOM 1430 C C . ASN A 1 176 ? 6.784 5.010 3.251 1.00 84.75 176 ASN A C 1
ATOM 1432 O O . ASN A 1 176 ? 6.395 5.485 4.312 1.00 84.75 176 ASN A O 1
ATOM 1436 N N . GLU A 1 177 ? 6.337 3.843 2.786 1.00 86.38 177 GLU A N 1
ATOM 1437 C CA . GLU A 1 177 ? 5.368 2.991 3.475 1.00 86.38 177 GLU A CA 1
ATOM 1438 C C . GLU A 1 177 ? 5.928 1.565 3.513 1.00 86.38 177 GLU A C 1
ATOM 1440 O O . GLU A 1 177 ? 5.594 0.752 2.652 1.00 86.38 177 GLU A O 1
ATOM 1445 N N . PRO A 1 178 ? 6.844 1.276 4.456 1.00 85.31 178 PRO A N 1
ATOM 1446 C CA . PRO A 1 178 ? 7.610 0.036 4.443 1.00 85.31 178 PRO A CA 1
ATOM 1447 C C . PRO A 1 178 ? 6.716 -1.201 4.562 1.00 85.31 178 PRO A C 1
ATOM 1449 O O . PRO A 1 178 ? 6.952 -2.186 3.869 1.00 85.31 178 PRO A O 1
ATOM 1452 N N . GLU A 1 179 ? 5.681 -1.144 5.404 1.00 94.44 179 GLU A N 1
ATOM 1453 C CA . GLU A 1 179 ? 4.662 -2.189 5.512 1.00 94.44 179 GLU A CA 1
ATOM 1454 C C . GLU A 1 179 ? 3.388 -1.744 4.798 1.00 94.44 179 GLU A C 1
ATOM 1456 O O . GLU A 1 179 ? 2.782 -0.742 5.175 1.00 94.44 179 GLU A O 1
ATOM 1461 N N . GLN A 1 180 ? 2.974 -2.477 3.765 1.00 95.38 180 GLN A N 1
ATOM 1462 C CA . GLN A 1 180 ? 1.792 -2.152 2.963 1.00 95.38 180 GLN A CA 1
ATOM 1463 C C . GLN A 1 180 ? 1.254 -3.411 2.271 1.00 95.38 180 GLN A C 1
ATOM 1465 O O . GLN A 1 180 ? 1.959 -4.395 2.090 1.00 95.38 180 GLN A O 1
ATOM 1470 N N . ALA A 1 181 ? -0.001 -3.387 1.841 1.00 97.44 181 ALA A N 1
ATOM 1471 C CA . ALA A 1 181 ? -0.555 -4.363 0.918 1.00 97.44 181 ALA A CA 1
ATOM 1472 C C . ALA A 1 181 ? -1.318 -3.666 -0.213 1.00 97.44 181 ALA A C 1
ATOM 1474 O O . ALA A 1 181 ? -1.955 -2.628 -0.013 1.00 97.44 181 ALA A O 1
ATOM 1475 N N . VAL A 1 182 ? -1.288 -4.261 -1.403 1.00 97.38 182 VAL A N 1
ATOM 1476 C CA . VAL A 1 182 ? -2.100 -3.836 -2.545 1.00 97.38 182 VAL A CA 1
ATOM 1477 C C . VAL A 1 182 ? -2.871 -5.026 -3.099 1.00 97.38 182 VAL A C 1
ATOM 1479 O O . VAL A 1 182 ? -2.290 -6.015 -3.539 1.00 97.38 182 VAL A O 1
ATOM 1482 N N . PHE A 1 183 ? -4.199 -4.926 -3.096 1.00 98.19 183 PHE A N 1
ATOM 1483 C CA . PHE A 1 183 ? -5.085 -5.948 -3.647 1.00 98.19 183 PHE A CA 1
ATOM 1484 C C . PHE A 1 183 ? -5.563 -5.537 -5.039 1.00 98.19 183 PHE A C 1
ATOM 1486 O O . PHE A 1 183 ? -6.248 -4.525 -5.214 1.00 98.19 183 PHE A O 1
ATOM 1493 N N . LEU A 1 184 ? -5.193 -6.334 -6.038 1.00 97.62 184 LEU A N 1
ATOM 1494 C CA . LEU A 1 184 ? -5.546 -6.148 -7.449 1.00 97.62 184 LEU A CA 1
ATOM 1495 C C . LEU A 1 184 ? -6.926 -6.732 -7.766 1.00 97.62 184 LEU A C 1
ATOM 1497 O O . LEU A 1 184 ? -7.551 -6.369 -8.766 1.00 97.62 184 LEU A O 1
ATOM 1501 N N . ASN A 1 185 ? -7.404 -7.622 -6.898 1.00 97.50 185 ASN A N 1
ATOM 1502 C CA . ASN A 1 185 ? -8.726 -8.211 -6.939 1.00 97.50 185 ASN A CA 1
ATOM 1503 C C . ASN A 1 185 ? -9.401 -8.082 -5.567 1.00 97.50 185 ASN A C 1
ATOM 1505 O O . ASN A 1 185 ? -8.998 -8.716 -4.601 1.00 97.50 185 ASN A O 1
ATOM 1509 N N . THR A 1 186 ? -10.450 -7.266 -5.458 1.00 97.06 186 THR A N 1
ATOM 1510 C CA . THR A 1 186 ? -11.128 -7.013 -4.174 1.00 97.06 186 THR A CA 1
ATOM 1511 C C . THR A 1 186 ? -12.200 -8.049 -3.827 1.00 97.06 186 THR A C 1
ATOM 1513 O O . THR A 1 186 ? -12.801 -7.959 -2.752 1.00 97.06 186 THR A O 1
ATOM 1516 N N . THR A 1 187 ? -12.472 -9.028 -4.702 1.00 97.50 187 THR A N 1
ATOM 1517 C CA . THR A 1 187 ? -13.443 -10.099 -4.413 1.00 97.50 187 THR A CA 1
ATOM 1518 C C . THR A 1 187 ? -12.923 -11.074 -3.363 1.00 97.50 187 THR A C 1
ATOM 1520 O O . THR A 1 187 ? -13.726 -11.697 -2.678 1.00 97.50 187 THR A O 1
ATOM 1523 N N . ILE A 1 188 ? -11.601 -11.160 -3.189 1.00 97.88 188 ILE A N 1
ATOM 1524 C CA . ILE A 1 188 ? -10.959 -11.991 -2.160 1.00 97.88 188 ILE A CA 1
ATOM 1525 C C . ILE A 1 188 ? -11.071 -11.383 -0.750 1.00 97.88 188 ILE A C 1
ATOM 1527 O O . ILE A 1 188 ? -10.648 -12.002 0.223 1.00 97.88 188 ILE A O 1
ATOM 1531 N N . LEU A 1 189 ? -11.636 -10.174 -0.634 1.00 98.38 189 LEU A N 1
ATOM 1532 C CA . LEU A 1 189 ? -11.783 -9.432 0.615 1.00 98.38 189 LEU A CA 1
ATOM 1533 C C . LEU A 1 189 ? -13.256 -9.295 1.021 1.00 98.38 189 LEU A C 1
ATOM 1535 O O . LEU A 1 189 ? -14.096 -8.878 0.212 1.00 98.38 189 LEU A O 1
ATOM 1539 N N . SER A 1 190 ? -13.566 -9.512 2.298 1.00 97.94 190 SER A N 1
ATOM 1540 C CA . SER A 1 190 ? -14.827 -9.083 2.925 1.00 97.94 190 SER A CA 1
ATOM 1541 C C . SER A 1 190 ? -14.596 -7.928 3.889 1.00 97.94 190 SER A C 1
ATOM 1543 O O . SER A 1 190 ? -13.560 -7.845 4.539 1.00 97.94 190 SER A O 1
ATOM 1545 N N . THR A 1 191 ? -15.564 -7.019 3.986 1.00 97.81 191 THR A N 1
ATOM 1546 C CA . THR A 1 191 ? -15.535 -5.958 4.999 1.00 97.81 191 THR A CA 1
ATOM 1547 C C . THR A 1 191 ? -15.906 -6.561 6.349 1.00 97.81 191 THR A C 1
ATOM 1549 O O . THR A 1 191 ? -16.961 -7.179 6.457 1.00 97.81 191 THR A O 1
ATOM 1552 N N . VAL A 1 192 ? -15.052 -6.370 7.350 1.00 97.69 192 VAL A N 1
ATOM 1553 C CA . VAL A 1 192 ? -15.304 -6.743 8.749 1.00 97.69 192 VAL A CA 1
ATOM 1554 C C . VAL A 1 192 ? -15.979 -5.594 9.481 1.00 97.69 192 VAL A C 1
ATOM 1556 O O . VAL A 1 192 ? -16.993 -5.799 10.136 1.00 97.69 192 VAL A O 1
ATOM 1559 N N . ASP A 1 193 ? -15.428 -4.386 9.350 1.00 96.44 193 ASP A N 1
ATOM 1560 C CA . ASP A 1 193 ? -15.933 -3.205 10.048 1.00 96.44 193 ASP A CA 1
ATOM 1561 C C . ASP A 1 193 ? -15.585 -1.909 9.300 1.00 96.44 193 ASP A C 1
ATOM 1563 O O . ASP A 1 193 ? -14.676 -1.877 8.456 1.00 96.44 193 ASP A O 1
ATOM 1567 N N . VAL A 1 194 ? -16.319 -0.839 9.605 1.00 93.81 194 VAL A N 1
ATOM 1568 C CA . VAL A 1 194 ? -16.112 0.513 9.079 1.00 93.81 194 VAL A CA 1
ATOM 1569 C C . VAL A 1 194 ? -16.275 1.526 10.207 1.00 93.81 194 VAL A C 1
ATOM 1571 O O . VAL A 1 194 ? -17.376 1.765 10.694 1.00 93.81 194 VAL A O 1
ATOM 1574 N N . PHE A 1 195 ? -15.186 2.205 10.550 1.00 89.06 195 PHE A N 1
ATOM 1575 C CA . PHE A 1 195 ? -15.197 3.305 11.507 1.00 89.06 195 PHE A CA 1
ATOM 1576 C C . PHE A 1 195 ? -15.239 4.632 10.759 1.00 89.06 195 PHE A C 1
ATOM 1578 O O . PHE A 1 195 ? -14.412 4.871 9.877 1.00 89.06 195 PHE A O 1
ATOM 1585 N N . SER A 1 196 ? -16.181 5.506 11.107 1.00 85.25 196 SER A N 1
ATOM 1586 C CA . SER A 1 196 ? -16.187 6.885 10.621 1.00 85.25 196 SER A CA 1
ATOM 1587 C C . SER A 1 196 ? -15.372 7.774 11.552 1.00 85.25 196 SER A C 1
ATOM 1589 O O . SER A 1 196 ? -15.649 7.827 12.754 1.00 85.25 196 SER A O 1
ATOM 1591 N N . GLU A 1 197 ? -14.424 8.528 11.007 1.00 72.19 197 GLU A N 1
ATOM 1592 C CA . GLU A 1 197 ? -13.820 9.627 11.749 1.00 72.19 197 GLU A CA 1
ATOM 1593 C C . GLU A 1 197 ? -14.715 10.860 11.649 1.00 72.19 197 GLU A C 1
ATOM 1595 O O . GLU A 1 197 ? -14.867 11.501 10.605 1.00 72.19 197 GLU A O 1
ATOM 1600 N N . ASP A 1 198 ? -15.354 11.182 12.767 1.00 63.25 198 ASP A N 1
ATOM 1601 C CA . ASP A 1 198 ? -16.312 12.268 12.834 1.00 63.25 198 ASP A CA 1
ATOM 1602 C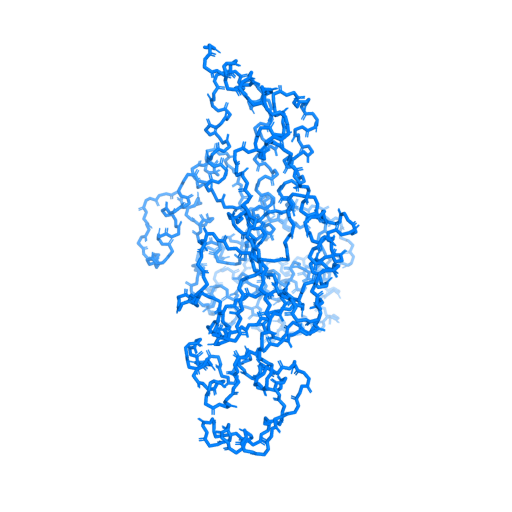 C . ASP A 1 198 ? -15.575 13.623 12.807 1.00 63.25 198 ASP A C 1
ATOM 1604 O O . ASP A 1 198 ? -15.186 14.171 13.842 1.00 63.25 198 ASP A O 1
ATOM 1608 N N . ARG A 1 199 ? -15.367 14.173 11.598 1.00 55.00 199 ARG A N 1
ATOM 1609 C CA . ARG A 1 199 ? -14.618 15.425 11.321 1.00 55.00 199 ARG A CA 1
ATOM 1610 C C . ARG A 1 199 ? -15.006 16.605 12.219 1.00 55.00 199 ARG A C 1
ATOM 1612 O O . ARG A 1 199 ? -14.191 17.488 12.484 1.00 55.00 199 ARG A O 1
ATOM 1619 N N . LYS A 1 200 ? -16.259 16.650 12.684 1.00 51.44 200 LYS A N 1
ATOM 1620 C CA . LYS A 1 200 ? -16.777 17.726 13.547 1.00 51.44 200 LYS A CA 1
ATOM 1621 C C . LYS A 1 200 ? -16.236 17.654 14.975 1.00 51.44 200 LYS A C 1
ATOM 1623 O O . LYS A 1 200 ? -16.202 18.681 15.655 1.00 51.44 200 LYS A O 1
ATOM 1628 N N . ASN A 1 201 ? -15.814 16.476 15.430 1.00 47.78 201 ASN A N 1
ATOM 1629 C CA . ASN A 1 201 ? -15.350 16.275 16.794 1.00 47.78 201 ASN A CA 1
ATOM 1630 C C . ASN A 1 201 ? -13.884 16.647 16.983 1.00 47.78 201 ASN A C 1
ATOM 1632 O O . ASN A 1 201 ? -13.581 17.159 18.047 1.00 47.78 201 ASN A O 1
ATOM 1636 N N . THR A 1 202 ? -13.006 16.527 15.987 1.00 48.03 202 THR A N 1
ATOM 1637 C CA . THR A 1 202 ? -11.591 16.914 16.142 1.00 48.03 202 THR A CA 1
ATOM 1638 C C . THR A 1 202 ? -11.454 18.413 16.445 1.00 48.03 202 THR A C 1
ATOM 1640 O O . THR A 1 202 ? -10.820 18.801 17.419 1.00 48.03 202 THR A O 1
ATOM 1643 N N . LEU A 1 203 ? -12.175 19.274 15.715 1.00 42.72 203 LEU A N 1
ATOM 1644 C CA . LEU A 1 203 ? -12.185 20.726 15.965 1.00 42.72 203 LEU A CA 1
ATOM 1645 C C . LEU A 1 203 ? -12.915 21.125 17.264 1.00 42.72 203 LEU A C 1
ATOM 1647 O O . LEU A 1 203 ? -12.567 22.137 17.870 1.00 42.72 203 LEU A O 1
ATOM 1651 N N . LYS A 1 204 ? -13.919 20.347 17.704 1.00 44.12 204 LYS A N 1
ATOM 1652 C CA . LYS A 1 204 ? -14.615 20.552 18.993 1.00 44.12 204 LYS A CA 1
ATOM 1653 C C . LYS A 1 204 ? -13.805 20.039 20.192 1.00 44.12 204 LYS A C 1
ATOM 1655 O O . LYS A 1 204 ? -13.818 20.677 21.237 1.00 44.12 204 LYS A O 1
ATOM 1660 N N . GLN A 1 205 ? -13.107 18.912 20.052 1.00 45.69 205 GLN A N 1
ATOM 1661 C CA . GLN A 1 205 ? -12.246 18.304 21.073 1.00 45.69 205 GLN A CA 1
ATOM 1662 C C . GLN A 1 205 ? -10.975 19.118 21.296 1.00 45.69 205 GLN A C 1
ATOM 1664 O O . GLN A 1 205 ? -10.476 19.159 22.414 1.00 45.69 205 GLN A O 1
ATOM 1669 N N . MET A 1 206 ? -10.497 19.830 20.272 1.00 47.53 206 MET A N 1
ATOM 1670 C CA . MET A 1 206 ? -9.329 20.705 20.375 1.00 47.53 206 MET A CA 1
ATOM 1671 C C . MET A 1 206 ? -9.536 21.942 21.260 1.00 47.53 206 MET A C 1
ATOM 1673 O O . MET A 1 206 ? -8.600 22.723 21.378 1.00 47.53 206 MET A O 1
ATOM 1677 N N . ASN A 1 207 ? -10.726 22.145 21.852 1.00 45.19 207 ASN A N 1
ATOM 1678 C CA . ASN A 1 207 ? -11.048 23.194 22.833 1.00 45.19 207 ASN A CA 1
ATOM 1679 C C . ASN A 1 207 ? -10.315 24.530 22.567 1.00 45.19 207 ASN A C 1
ATOM 1681 O O . ASN A 1 207 ? -9.784 25.178 23.467 1.00 45.19 207 ASN A O 1
ATOM 1685 N N . ILE A 1 208 ? -10.273 24.925 21.284 1.00 51.06 208 ILE A N 1
ATOM 1686 C CA . ILE A 1 208 ? -9.373 25.967 20.749 1.00 51.06 208 ILE A CA 1
ATOM 1687 C C . ILE A 1 208 ? -9.726 27.349 21.323 1.00 51.06 208 ILE A C 1
ATOM 1689 O O . ILE A 1 208 ? -8.977 28.310 21.199 1.00 51.06 208 ILE A O 1
ATOM 1693 N N . GLN A 1 209 ? -10.876 27.452 21.990 1.00 48.16 209 GLN A N 1
ATOM 1694 C CA . GLN A 1 209 ? -11.313 28.657 22.681 1.00 48.16 209 GLN A CA 1
ATOM 1695 C C . GLN A 1 209 ? -10.406 29.039 23.867 1.00 48.16 209 GLN A C 1
ATOM 1697 O O . GLN A 1 209 ? -10.461 30.193 24.274 1.00 48.16 209 GLN A O 1
ATOM 1702 N N . ASN A 1 210 ? -9.541 28.133 24.352 1.00 51.09 210 ASN A N 1
ATOM 1703 C CA . ASN A 1 210 ? -8.723 28.337 25.557 1.00 51.09 210 ASN A CA 1
ATOM 1704 C C . ASN A 1 210 ? -7.202 28.222 25.335 1.00 51.09 210 ASN A C 1
ATOM 1706 O O . ASN A 1 210 ? -6.462 27.998 26.295 1.00 51.09 210 ASN A O 1
ATOM 1710 N N . PHE A 1 211 ? -6.696 28.340 24.103 1.00 55.16 211 PHE A N 1
ATOM 1711 C CA . PHE A 1 211 ? -5.243 28.371 23.915 1.00 55.16 211 PHE A CA 1
ATOM 1712 C C . PHE A 1 211 ? -4.650 29.629 24.556 1.00 55.16 211 PHE A C 1
ATOM 1714 O O . PHE A 1 211 ? -4.980 30.749 24.168 1.00 55.16 211 PHE A O 1
ATOM 1721 N N . SER A 1 212 ? -3.726 29.444 25.502 1.00 65.12 212 SER A N 1
ATOM 1722 C CA . SER A 1 212 ? -2.773 30.502 25.822 1.00 65.12 212 SER A CA 1
ATOM 1723 C C . SER A 1 212 ? -1.903 30.783 24.584 1.00 65.12 212 SER A C 1
ATOM 1725 O O . SER A 1 212 ? -1.671 29.870 23.781 1.00 65.12 212 SER A O 1
ATOM 1727 N N . PRO A 1 213 ? -1.382 32.010 24.419 1.00 61.19 213 PRO A N 1
ATOM 1728 C CA . PRO A 1 213 ? -0.544 32.355 23.271 1.00 61.19 213 PRO A CA 1
ATOM 1729 C C . PRO A 1 213 ? 0.662 31.423 23.052 1.00 61.19 213 PRO A C 1
ATOM 1731 O O . PRO A 1 213 ? 0.968 31.052 21.922 1.00 61.19 213 PRO A O 1
ATOM 1734 N N . SER A 1 214 ? 1.303 30.962 24.128 1.00 61.50 214 SER A N 1
ATOM 1735 C CA . SER A 1 214 ? 2.431 30.023 24.066 1.00 61.50 214 SER A CA 1
ATOM 1736 C C . SER A 1 214 ? 2.019 28.619 23.613 1.00 61.50 214 SER A C 1
ATOM 1738 O O . SER A 1 214 ? 2.693 28.005 22.785 1.00 61.50 214 SER A O 1
ATOM 1740 N N . ASN A 1 215 ? 0.877 28.121 24.093 1.00 64.81 215 ASN A N 1
ATOM 1741 C CA . ASN A 1 215 ? 0.337 26.834 23.656 1.00 64.81 215 ASN A CA 1
ATOM 1742 C C . ASN A 1 215 ? -0.107 26.892 22.189 1.00 64.81 215 ASN A C 1
ATOM 1744 O O . ASN A 1 215 ? -0.013 25.893 21.479 1.00 64.81 215 ASN A O 1
ATOM 1748 N N . PHE A 1 216 ? -0.542 28.066 21.725 1.00 64.94 216 PHE A N 1
ATOM 1749 C CA . PHE A 1 216 ? -0.893 28.298 20.331 1.00 64.94 216 PHE A CA 1
ATOM 1750 C C . PHE A 1 216 ? 0.330 28.244 19.406 1.00 64.94 216 PHE A C 1
ATOM 1752 O O . PHE A 1 216 ? 0.306 27.535 18.403 1.00 64.94 216 PHE A O 1
ATOM 1759 N N . LEU A 1 217 ? 1.424 28.927 19.755 1.00 62.34 217 LEU A N 1
ATOM 1760 C CA . LEU A 1 217 ? 2.644 28.919 18.941 1.00 62.34 217 LEU A CA 1
ATOM 1761 C C . LEU A 1 217 ? 3.295 27.526 18.898 1.00 62.34 217 LEU A C 1
ATOM 1763 O O . LEU A 1 217 ? 3.711 27.059 17.834 1.00 62.34 217 LEU A O 1
ATOM 1767 N N . ASN A 1 218 ? 3.298 26.816 20.031 1.00 65.38 218 ASN A N 1
ATOM 1768 C CA . ASN A 1 218 ? 3.718 25.417 20.091 1.00 65.38 218 ASN A CA 1
ATOM 1769 C C . ASN A 1 218 ? 2.828 24.516 19.232 1.00 65.38 218 ASN A C 1
ATOM 1771 O O . ASN A 1 218 ? 3.344 23.656 18.524 1.00 65.38 218 ASN A O 1
ATOM 1775 N N . PHE A 1 219 ? 1.510 24.733 19.240 1.00 67.06 219 PHE A N 1
ATOM 1776 C CA . PHE A 1 219 ? 0.591 24.004 18.372 1.00 67.06 219 PHE A CA 1
ATOM 1777 C C . PHE A 1 219 ? 0.890 24.257 16.893 1.00 67.06 219 PHE A C 1
ATOM 1779 O O . PHE A 1 219 ? 1.023 23.295 16.142 1.00 67.06 219 PHE A O 1
ATOM 1786 N N . ILE A 1 220 ? 1.043 25.518 16.475 1.00 61.25 220 ILE A N 1
ATOM 1787 C CA . ILE A 1 220 ? 1.358 25.860 15.082 1.00 61.25 220 ILE A CA 1
ATOM 1788 C C . ILE A 1 220 ? 2.687 25.228 14.672 1.00 61.25 220 ILE A C 1
ATOM 1790 O O . ILE A 1 220 ? 2.745 24.614 13.617 1.00 61.25 220 ILE A O 1
ATOM 1794 N N . THR A 1 221 ? 3.702 25.260 15.535 1.00 61.97 221 THR A N 1
ATOM 1795 C CA . THR A 1 221 ? 5.011 24.632 15.291 1.00 61.97 221 THR A CA 1
ATOM 1796 C C . THR A 1 221 ? 4.916 23.106 15.189 1.00 61.97 221 THR A C 1
ATOM 1798 O O . THR A 1 221 ? 5.456 22.493 14.272 1.00 61.97 221 THR A O 1
ATOM 1801 N N . GLN A 1 222 ? 4.205 22.449 16.107 1.00 59.78 222 GLN A N 1
ATOM 1802 C CA . GLN A 1 222 ? 4.007 20.998 16.063 1.00 59.78 222 GLN A CA 1
ATOM 1803 C C . GLN A 1 222 ? 3.153 20.573 14.867 1.00 59.78 222 GLN A C 1
ATOM 1805 O O . GLN A 1 222 ? 3.392 19.523 14.273 1.00 59.78 222 GLN A O 1
ATOM 1810 N N . TRP A 1 223 ? 2.146 21.362 14.503 1.00 61.31 223 TRP A N 1
ATOM 1811 C CA . TRP A 1 223 ? 1.296 21.106 13.348 1.00 61.31 223 TRP A CA 1
ATOM 1812 C C . TRP A 1 223 ? 2.076 21.283 12.045 1.00 61.31 223 TRP A C 1
ATOM 1814 O O . TRP A 1 223 ? 2.041 20.401 11.184 1.00 61.31 223 TRP A O 1
ATOM 1824 N N . SER A 1 224 ? 2.837 22.370 11.941 1.00 58.50 224 SER A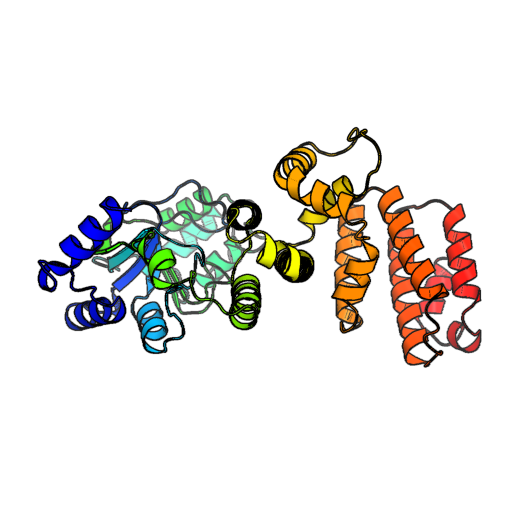 N 1
ATOM 1825 C CA . SER A 1 224 ? 3.644 22.706 10.777 1.00 58.50 224 SER A CA 1
ATOM 1826 C C . SER A 1 224 ? 4.819 21.745 10.589 1.00 58.50 224 SER A C 1
ATOM 1828 O O . SER A 1 224 ? 5.274 21.567 9.469 1.00 58.50 224 SER A O 1
ATOM 1830 N N . ASN A 1 225 ? 5.310 21.099 11.648 1.00 55.28 225 ASN A N 1
ATOM 1831 C CA . ASN A 1 225 ? 6.330 20.051 11.549 1.00 55.28 225 ASN A CA 1
ATOM 1832 C C . ASN A 1 225 ? 5.765 18.697 11.080 1.00 55.28 225 ASN A C 1
ATOM 1834 O O . ASN A 1 225 ? 6.529 17.855 10.623 1.00 55.28 225 ASN A O 1
ATOM 1838 N N . ASN A 1 226 ? 4.449 18.483 11.189 1.00 48.25 226 ASN A N 1
ATOM 1839 C CA . ASN A 1 226 ? 3.812 17.168 11.045 1.00 48.25 226 ASN A CA 1
ATOM 1840 C C . ASN A 1 226 ? 2.764 17.091 9.920 1.00 48.25 226 ASN A C 1
ATOM 1842 O O . ASN A 1 226 ? 2.001 16.126 9.874 1.00 48.25 226 ASN A O 1
ATOM 1846 N N . SER A 1 227 ? 2.641 18.104 9.061 1.00 48.62 227 SER A N 1
ATOM 1847 C CA . SER A 1 227 ? 1.658 18.111 7.971 1.00 48.62 227 SER A CA 1
ATOM 1848 C C . SER A 1 227 ? 2.271 18.612 6.668 1.00 48.62 227 SER A C 1
ATOM 1850 O O . SER A 1 227 ? 3.031 19.578 6.660 1.00 48.62 227 SER A O 1
ATOM 1852 N N . THR A 1 228 ? 1.910 17.981 5.550 1.00 51.25 228 THR A N 1
ATOM 1853 C CA . THR A 1 228 ? 2.054 18.582 4.223 1.00 51.25 228 THR A CA 1
ATOM 1854 C C . THR A 1 228 ? 1.091 19.756 4.155 1.00 51.25 228 THR A C 1
ATOM 1856 O O . THR A 1 228 ? -0.109 19.581 3.967 1.00 51.25 228 THR A O 1
ATOM 1859 N N . ILE A 1 229 ? 1.598 20.963 4.397 1.00 53.88 229 ILE A N 1
ATOM 1860 C CA . ILE A 1 229 ? 0.769 22.165 4.408 1.00 53.88 229 ILE A CA 1
ATOM 1861 C C . ILE A 1 229 ? 0.233 22.386 2.988 1.00 53.88 229 ILE A C 1
ATOM 1863 O O . ILE A 1 229 ? 0.979 22.751 2.080 1.00 53.88 229 ILE A O 1
ATOM 1867 N N . GLU A 1 230 ? -1.062 22.164 2.775 1.00 54.28 230 GLU A N 1
ATOM 1868 C CA . GLU A 1 230 ? -1.748 22.670 1.587 1.00 54.28 230 GLU A CA 1
ATOM 1869 C C . GLU A 1 230 ? -2.091 24.151 1.807 1.00 54.28 230 GLU A C 1
ATOM 1871 O O . GLU A 1 230 ? -2.549 24.547 2.881 1.00 54.28 230 GLU A O 1
ATOM 1876 N N . THR A 1 231 ? -1.902 24.988 0.785 1.00 50.97 231 THR A N 1
ATOM 1877 C CA . THR A 1 231 ? -2.188 26.442 0.818 1.00 50.97 231 THR A CA 1
ATOM 1878 C C . THR A 1 231 ? -3.605 26.760 1.277 1.00 50.97 231 THR A C 1
ATOM 1880 O O . THR A 1 231 ? -3.838 27.785 1.914 1.00 50.97 231 THR A O 1
ATOM 1883 N N . GLU A 1 232 ? -4.553 25.860 1.011 1.00 50.66 232 GLU A N 1
ATOM 1884 C CA . GLU A 1 232 ? -5.939 25.996 1.450 1.00 50.66 232 GLU A CA 1
ATOM 1885 C C . GLU A 1 232 ? -6.058 26.080 2.984 1.00 50.66 232 GLU A C 1
ATOM 1887 O O . GLU A 1 232 ? -6.920 26.798 3.490 1.00 50.66 232 GLU A O 1
ATOM 1892 N N . TYR A 1 233 ? -5.172 25.424 3.743 1.00 57.97 233 TYR A N 1
ATOM 1893 C CA . TYR A 1 233 ? -5.156 25.519 5.206 1.00 57.97 233 TYR A CA 1
ATOM 1894 C C . TYR A 1 233 ? -4.611 26.854 5.700 1.00 57.97 233 TYR A C 1
ATOM 1896 O O . TYR A 1 233 ? -5.180 27.408 6.637 1.00 57.97 233 TYR A O 1
ATOM 1904 N N . ILE A 1 234 ? -3.581 27.408 5.053 1.00 57.94 234 ILE A N 1
ATOM 1905 C CA . ILE A 1 234 ? -3.069 28.750 5.374 1.00 57.94 234 ILE A CA 1
ATOM 1906 C C . ILE A 1 234 ? -4.181 29.786 5.175 1.00 57.94 234 ILE A C 1
ATOM 1908 O O . ILE A 1 234 ? -4.469 30.564 6.080 1.00 57.94 234 ILE A O 1
ATOM 1912 N N . LEU A 1 235 ? -4.883 29.720 4.039 1.00 57.25 235 LEU A N 1
ATOM 1913 C CA . LEU A 1 235 ? -5.993 30.622 3.724 1.00 57.25 235 LEU A CA 1
ATOM 1914 C C . LEU A 1 235 ? -7.191 30.433 4.668 1.00 57.25 235 LEU A C 1
ATOM 1916 O O . LEU A 1 235 ? -7.835 31.404 5.067 1.00 57.25 235 LEU A O 1
ATOM 1920 N N . LYS A 1 236 ? -7.502 29.190 5.062 1.00 59.72 236 LYS A N 1
ATOM 1921 C CA . LYS A 1 236 ? -8.531 28.907 6.077 1.00 59.72 236 LYS A CA 1
ATOM 1922 C C . LYS A 1 236 ? -8.135 29.436 7.451 1.00 59.72 236 LYS A C 1
ATOM 1924 O O . LYS A 1 236 ? -9.011 29.929 8.157 1.00 59.72 236 LYS A O 1
ATOM 1929 N N . MET A 1 237 ? -6.858 29.348 7.830 1.00 60.59 237 MET A N 1
ATOM 1930 C CA . MET A 1 237 ? -6.364 29.927 9.077 1.00 60.59 237 MET A CA 1
ATOM 1931 C C . MET A 1 237 ? -6.447 31.449 9.045 1.00 60.59 237 MET A C 1
ATOM 1933 O O . MET A 1 237 ? -6.982 32.025 9.983 1.00 60.59 237 MET A O 1
ATOM 1937 N N . GLU A 1 238 ? -6.007 32.101 7.968 1.00 60.53 238 GLU A N 1
ATOM 1938 C CA . GLU A 1 238 ? -6.099 33.559 7.831 1.00 60.53 238 GLU A CA 1
ATOM 1939 C C . GLU A 1 238 ? -7.555 34.039 7.938 1.00 60.53 238 GLU A C 1
ATOM 1941 O O . GLU A 1 238 ? -7.873 34.844 8.812 1.00 60.53 238 GLU A O 1
ATOM 1946 N N . LYS A 1 239 ? -8.486 33.422 7.196 1.00 63.00 239 LYS A N 1
ATOM 1947 C CA . LYS A 1 239 ? -9.934 33.695 7.329 1.00 63.00 239 LYS A CA 1
ATOM 1948 C C . LYS A 1 239 ? -10.489 33.392 8.724 1.00 63.00 239 LYS A C 1
ATOM 1950 O O . LYS A 1 239 ? -11.489 33.969 9.153 1.00 63.00 239 LYS A O 1
ATOM 1955 N N . TRP A 1 240 ? -9.899 32.436 9.438 1.00 63.34 240 TRP A N 1
ATOM 1956 C CA . TRP A 1 240 ? -10.281 32.103 10.810 1.00 63.34 240 TRP A CA 1
ATOM 1957 C C . TRP A 1 240 ? -9.786 33.152 11.816 1.00 63.34 240 TRP A C 1
ATOM 1959 O O . TRP A 1 240 ? -10.505 33.435 12.779 1.00 63.34 240 TRP A O 1
ATOM 1969 N N . PHE A 1 241 ? -8.619 33.750 11.568 1.00 62.50 241 PHE A N 1
ATOM 1970 C CA . PHE A 1 241 ? -8.029 34.842 12.343 1.00 62.50 241 PHE A CA 1
ATOM 1971 C C . PHE A 1 241 ? -8.680 36.203 12.085 1.00 62.50 241 PHE A C 1
ATOM 1973 O O . PHE A 1 241 ? -8.813 36.996 13.013 1.00 62.50 241 PHE A O 1
ATOM 1980 N N . GLU A 1 242 ? -9.146 36.452 10.860 1.00 58.03 242 GLU A N 1
ATOM 1981 C CA . GLU A 1 242 ? -9.872 37.675 10.487 1.00 58.03 242 GLU A CA 1
ATOM 1982 C C . GLU A 1 242 ? -11.207 37.843 11.231 1.00 58.03 242 GLU A C 1
ATOM 1984 O O . GLU A 1 242 ? -11.788 38.929 11.248 1.00 58.03 242 GLU A O 1
ATOM 1989 N N . LYS A 1 243 ? -11.699 36.794 11.903 1.00 70.00 243 LYS A N 1
ATOM 1990 C CA . LYS A 1 243 ? -12.871 36.903 12.777 1.00 70.00 243 LYS A CA 1
ATOM 1991 C C . LYS A 1 243 ? -12.567 37.845 13.946 1.00 70.00 243 LYS A C 1
ATOM 1993 O O . LYS A 1 243 ? -11.623 37.632 14.703 1.00 70.00 243 LYS A O 1
ATOM 1998 N N . ALA A 1 244 ? -13.427 38.852 14.123 1.00 45.62 244 ALA A N 1
ATOM 1999 C CA . ALA A 1 244 ? -13.227 40.013 14.999 1.00 45.62 244 ALA A CA 1
ATOM 2000 C C . ALA A 1 244 ? -12.729 39.704 16.424 1.00 45.62 244 ALA A C 1
ATOM 2002 O O . ALA A 1 244 ? -11.936 40.464 16.968 1.00 45.62 244 ALA A O 1
ATOM 2003 N N . SER A 1 245 ? -13.125 38.575 17.017 1.00 52.91 245 SER A N 1
ATOM 2004 C CA . SER A 1 245 ? -12.704 38.180 18.368 1.00 52.91 245 SER A CA 1
ATOM 2005 C C . SER A 1 245 ? -11.250 37.704 18.485 1.00 52.91 245 SER A C 1
ATOM 2007 O O . SER A 1 245 ? -10.799 37.423 19.591 1.00 52.91 245 SER A O 1
ATOM 2009 N N . ARG A 1 246 ? -10.519 37.565 17.370 1.00 64.44 246 ARG A N 1
ATOM 2010 C CA . ARG A 1 246 ? -9.160 36.989 17.332 1.00 64.44 246 ARG A CA 1
ATOM 2011 C C . ARG A 1 246 ? -8.150 37.826 16.560 1.00 64.44 246 ARG A C 1
ATOM 2013 O O . ARG A 1 246 ? -6.964 37.505 16.574 1.00 64.44 246 ARG A O 1
ATOM 2020 N N . LYS A 1 247 ? -8.601 38.924 15.951 1.00 69.19 247 LYS A N 1
ATOM 2021 C CA . LYS A 1 247 ? -7.763 39.826 15.158 1.00 69.19 247 LYS A CA 1
ATOM 2022 C C . LYS A 1 247 ? -6.575 40.369 15.959 1.00 69.19 247 LYS A C 1
ATOM 2024 O O . LYS A 1 247 ? -5.459 40.342 15.470 1.00 69.19 247 LYS A O 1
ATOM 2029 N N . GLN A 1 248 ? -6.787 40.740 17.223 1.00 69.31 248 GLN A N 1
ATOM 2030 C CA . GLN A 1 248 ? -5.723 41.262 18.089 1.00 69.31 248 GLN A CA 1
ATOM 2031 C C . GLN A 1 248 ? -4.615 40.231 18.378 1.00 69.31 248 GLN A C 1
ATOM 2033 O O . GLN A 1 248 ? -3.440 40.580 18.404 1.00 69.31 248 GLN A O 1
ATOM 2038 N N . GLN A 1 249 ? -4.971 38.954 18.563 1.00 65.19 249 GLN A N 1
ATOM 2039 C CA . GLN A 1 249 ? -3.991 37.874 18.747 1.00 65.19 249 GLN A CA 1
ATOM 2040 C C . GLN A 1 249 ? -3.278 37.538 17.436 1.00 65.19 249 GLN A C 1
ATOM 2042 O O . GLN A 1 249 ? -2.078 37.284 17.439 1.00 65.19 249 GLN A O 1
ATOM 2047 N N . TYR A 1 250 ? -4.002 37.562 16.314 1.00 66.88 250 TYR A N 1
ATOM 2048 C CA . TYR A 1 250 ? -3.392 37.405 15.000 1.00 66.88 250 TYR A CA 1
ATOM 2049 C C . TYR A 1 250 ? -2.370 38.502 14.740 1.00 66.88 250 TYR A C 1
ATOM 2051 O O . TYR A 1 250 ? -1.228 38.181 14.450 1.00 66.88 250 TYR A O 1
ATOM 2059 N N . ASP A 1 251 ? -2.737 39.770 14.914 1.00 70.75 251 ASP A N 1
ATOM 2060 C CA . ASP A 1 251 ? -1.845 40.903 14.665 1.00 70.75 251 ASP A CA 1
ATOM 2061 C C . ASP A 1 251 ? -0.573 40.835 15.532 1.00 70.75 251 ASP A C 1
ATOM 2063 O O . ASP A 1 251 ? 0.510 41.152 15.042 1.00 70.75 251 ASP A O 1
ATOM 2067 N N . LEU A 1 252 ? -0.678 40.335 16.772 1.00 68.62 252 LEU A N 1
ATOM 2068 C CA . LEU A 1 252 ? 0.460 40.151 17.679 1.00 68.62 252 LEU A CA 1
ATOM 2069 C C . LEU A 1 252 ? 1.452 39.073 17.201 1.00 68.62 252 LEU A C 1
ATOM 2071 O O . LEU A 1 252 ? 2.658 39.253 17.338 1.00 68.62 252 LEU A O 1
ATOM 2075 N N . TYR A 1 253 ? 0.962 37.974 16.616 1.00 65.56 253 TYR A N 1
ATOM 2076 C CA . TYR A 1 253 ? 1.777 36.799 16.260 1.00 65.56 253 TYR A CA 1
ATOM 2077 C C . TYR A 1 253 ? 1.911 36.555 14.756 1.00 65.56 253 TYR A C 1
ATOM 2079 O O . TYR A 1 253 ? 2.534 35.581 14.332 1.00 65.56 253 TYR A O 1
ATOM 2087 N N . LYS A 1 254 ? 1.345 37.432 13.924 1.00 70.00 254 LYS A N 1
ATOM 2088 C CA . LYS A 1 254 ? 1.249 37.253 12.472 1.00 70.00 254 LYS A CA 1
ATOM 2089 C C . LYS A 1 254 ? 2.605 36.957 11.844 1.00 70.00 254 LYS A C 1
ATOM 2091 O O . LYS A 1 254 ? 2.702 36.065 11.011 1.00 70.00 254 LYS A O 1
ATOM 2096 N N . ASN A 1 255 ? 3.655 37.662 12.258 1.00 66.81 255 ASN A N 1
ATOM 2097 C CA . ASN A 1 255 ? 4.996 37.472 11.702 1.00 66.81 255 ASN A CA 1
ATOM 2098 C C . ASN A 1 255 ? 5.614 36.119 12.104 1.00 66.81 255 ASN A C 1
ATOM 2100 O O . ASN A 1 255 ? 6.254 35.479 11.274 1.00 66.81 255 ASN A O 1
ATOM 2104 N N . GLU A 1 256 ? 5.391 35.648 13.333 1.00 68.25 256 GLU A N 1
ATOM 2105 C CA . GLU A 1 256 ? 5.883 34.343 13.800 1.00 68.25 256 GLU A CA 1
ATOM 2106 C C . GLU A 1 256 ? 5.112 33.190 13.156 1.00 68.25 256 GLU A C 1
ATOM 2108 O O . GLU A 1 256 ? 5.717 32.223 12.701 1.00 68.25 256 GLU A O 1
ATOM 2113 N N . ILE A 1 257 ? 3.790 33.326 13.024 1.00 67.19 257 ILE A N 1
ATOM 2114 C CA . ILE A 1 257 ? 2.944 32.372 12.297 1.00 67.19 257 ILE A CA 1
ATOM 2115 C C . ILE A 1 257 ? 3.388 32.295 10.835 1.00 67.19 257 ILE A C 1
ATOM 2117 O O . ILE A 1 257 ? 3.590 31.197 10.324 1.00 67.19 257 ILE A O 1
ATOM 2121 N N . ILE A 1 258 ? 3.590 33.438 10.168 1.00 66.00 258 ILE A N 1
ATOM 2122 C CA . ILE A 1 258 ? 4.095 33.484 8.789 1.00 66.00 258 ILE A CA 1
ATOM 2123 C C . ILE A 1 258 ? 5.472 32.823 8.705 1.00 66.00 258 ILE A C 1
ATOM 2125 O O . ILE A 1 258 ? 5.674 31.996 7.826 1.00 66.00 258 ILE A O 1
ATOM 2129 N N . SER A 1 259 ? 6.391 33.117 9.626 1.00 66.19 259 SER A N 1
ATOM 2130 C CA . SER A 1 259 ? 7.724 32.504 9.651 1.00 66.19 259 SER A CA 1
ATOM 2131 C C . SER A 1 259 ? 7.657 30.981 9.802 1.00 66.19 259 SER A C 1
ATOM 2133 O O . SER A 1 259 ? 8.274 30.260 9.021 1.00 66.19 259 SER A O 1
ATOM 2135 N N . ILE A 1 260 ? 6.851 30.467 10.738 1.00 63.94 260 ILE A N 1
ATOM 2136 C CA . ILE A 1 260 ? 6.657 29.023 10.933 1.00 63.94 260 ILE A CA 1
ATOM 2137 C C . ILE A 1 260 ? 6.038 28.385 9.684 1.00 63.94 260 ILE A C 1
ATOM 2139 O O . ILE A 1 260 ? 6.487 27.327 9.241 1.00 63.94 260 ILE A O 1
ATOM 2143 N N . LEU A 1 261 ? 5.034 29.035 9.090 1.00 62.75 261 LEU A N 1
ATOM 2144 C CA . LEU A 1 261 ? 4.393 28.560 7.868 1.00 62.75 261 LEU A CA 1
ATOM 2145 C C . LEU A 1 261 ? 5.380 28.525 6.703 1.00 62.75 261 LEU A C 1
ATOM 2147 O O . LEU A 1 261 ? 5.470 27.489 6.059 1.00 62.75 261 LEU A O 1
ATOM 2151 N N . VAL A 1 262 ? 6.150 29.591 6.473 1.00 63.62 262 VAL A N 1
ATOM 2152 C CA . VAL A 1 262 ? 7.181 29.675 5.424 1.00 63.62 262 VAL A CA 1
ATOM 2153 C C . VAL A 1 262 ? 8.246 28.601 5.626 1.00 63.62 262 VAL A C 1
ATOM 2155 O O . VAL A 1 262 ? 8.553 27.866 4.690 1.00 63.62 262 VAL A O 1
ATOM 2158 N N . GLN A 1 263 ? 8.757 28.438 6.849 1.00 59.97 263 GLN A N 1
ATOM 2159 C CA . GLN A 1 263 ? 9.752 27.413 7.165 1.00 59.97 263 GLN A CA 1
ATOM 2160 C C . GLN A 1 263 ? 9.225 26.003 6.912 1.00 59.97 263 GLN A C 1
ATOM 2162 O O . GLN A 1 263 ? 9.923 25.179 6.325 1.00 59.97 263 GLN A O 1
ATOM 2167 N N . SER A 1 264 ? 8.001 25.705 7.336 1.00 57.59 264 SER A N 1
ATOM 2168 C CA . SER A 1 264 ? 7.397 24.404 7.076 1.00 57.59 264 SER A CA 1
ATOM 2169 C C . SER A 1 264 ? 7.125 24.195 5.593 1.00 57.59 264 SER A C 1
ATOM 2171 O O . SER A 1 264 ? 7.435 23.135 5.060 1.00 57.59 264 SER A O 1
ATOM 2173 N N . TYR A 1 265 ? 6.650 25.218 4.887 1.00 56.88 265 TYR A N 1
ATOM 2174 C CA . TYR A 1 265 ? 6.422 25.153 3.447 1.00 56.88 265 TYR A CA 1
ATOM 2175 C C . TYR A 1 265 ? 7.720 24.888 2.667 1.00 56.88 265 TYR A C 1
ATOM 2177 O O . TYR A 1 265 ? 7.737 24.049 1.767 1.00 56.88 265 TYR A O 1
ATOM 2185 N N . ALA A 1 266 ? 8.825 25.527 3.068 1.00 56.38 266 ALA A N 1
ATOM 2186 C CA . ALA A 1 266 ? 10.160 25.313 2.509 1.00 56.38 266 ALA A CA 1
ATOM 2187 C C . ALA A 1 266 ? 10.728 23.914 2.811 1.00 56.38 266 ALA A C 1
ATOM 2189 O O . ALA A 1 266 ? 11.482 23.374 2.006 1.00 56.38 266 ALA A O 1
ATOM 2190 N N . ARG A 1 267 ? 10.364 23.302 3.948 1.00 54.75 267 ARG A N 1
ATOM 2191 C CA . ARG A 1 267 ? 10.784 21.931 4.297 1.00 54.75 267 ARG A CA 1
ATOM 2192 C C . ARG A 1 267 ? 10.088 20.858 3.460 1.00 54.75 267 ARG A C 1
ATOM 2194 O O . ARG A 1 267 ? 10.702 19.831 3.192 1.00 54.75 267 ARG A O 1
ATOM 2201 N N . PHE A 1 268 ? 8.828 21.066 3.072 1.00 48.50 268 PHE A N 1
ATOM 2202 C CA . PHE A 1 268 ? 8.021 20.025 2.421 1.00 48.50 268 PHE A CA 1
ATOM 2203 C C . PHE A 1 268 ? 8.042 20.047 0.889 1.00 48.50 268 PHE A C 1
ATOM 2205 O O . PHE A 1 268 ? 7.715 19.025 0.283 1.00 48.50 268 PHE A O 1
ATOM 2212 N N . TYR A 1 269 ? 8.421 21.155 0.243 1.00 53.34 269 TYR A N 1
ATOM 2213 C CA . TYR A 1 269 ? 8.337 21.266 -1.216 1.00 53.34 269 TYR A CA 1
ATOM 2214 C C . TYR A 1 269 ? 9.697 21.399 -1.924 1.00 53.34 269 TYR A C 1
ATOM 2216 O O . TYR A 1 269 ? 10.480 22.314 -1.700 1.00 53.34 269 TYR A O 1
ATOM 2224 N N . ASP A 1 270 ? 9.910 20.445 -2.832 1.00 50.12 270 ASP A N 1
ATOM 2225 C CA . ASP A 1 270 ? 11.005 20.249 -3.791 1.00 50.12 270 ASP A CA 1
ATOM 2226 C C . ASP A 1 270 ? 11.099 21.372 -4.861 1.00 50.12 270 ASP A C 1
ATOM 2228 O O . ASP A 1 270 ? 10.169 22.157 -5.052 1.00 50.12 270 ASP A O 1
ATOM 2232 N N . SER A 1 271 ? 12.217 21.397 -5.599 1.00 46.56 271 SER A N 1
ATOM 2233 C CA . SER A 1 271 ? 12.668 22.261 -6.718 1.00 46.56 271 SER A CA 1
ATOM 2234 C C . SER A 1 271 ? 11.631 22.768 -7.741 1.00 46.56 271 SER A C 1
ATOM 2236 O O . SER A 1 271 ? 11.919 23.661 -8.537 1.00 46.56 271 SER A O 1
ATOM 2238 N N . ARG A 1 272 ? 10.408 22.239 -7.713 1.00 46.75 272 ARG A N 1
ATOM 2239 C CA . ARG A 1 272 ? 9.254 22.607 -8.543 1.00 46.75 272 ARG A CA 1
ATOM 2240 C C . ARG A 1 272 ? 8.542 23.892 -8.100 1.00 46.75 272 ARG A C 1
ATOM 2242 O O . ARG A 1 272 ? 7.723 24.394 -8.860 1.00 46.75 272 ARG A O 1
ATOM 2249 N N . MET A 1 273 ? 8.854 24.434 -6.919 1.00 55.50 273 MET A N 1
ATOM 2250 C CA . MET A 1 273 ? 8.292 25.707 -6.420 1.00 55.50 273 MET A CA 1
ATOM 2251 C C . MET A 1 273 ? 9.107 26.943 -6.813 1.00 55.50 273 MET A C 1
ATOM 2253 O O . MET A 1 273 ? 8.629 28.069 -6.676 1.00 55.50 273 MET A O 1
ATOM 2257 N N . LEU A 1 274 ? 10.309 26.740 -7.360 1.00 51.22 274 LEU A N 1
ATOM 2258 C CA . LEU A 1 274 ? 11.167 27.788 -7.915 1.00 51.22 274 LEU A CA 1
ATOM 2259 C C . LEU A 1 274 ? 10.419 28.788 -8.826 1.00 51.22 274 LEU A C 1
ATOM 2261 O O . LEU A 1 274 ? 10.671 29.988 -8.722 1.00 51.22 274 LEU A O 1
ATOM 2265 N N . PRO A 1 275 ? 9.455 28.352 -9.662 1.00 47.69 275 PRO A N 1
ATOM 2266 C CA . PRO A 1 275 ? 8.713 29.261 -10.525 1.00 47.69 275 PRO A CA 1
ATOM 2267 C C . PRO A 1 275 ? 7.640 30.118 -9.823 1.00 47.69 275 PRO A C 1
ATOM 2269 O O . PRO A 1 275 ? 7.272 31.172 -10.333 1.00 47.69 275 PRO A O 1
ATOM 2272 N N . ILE A 1 276 ? 7.136 29.692 -8.659 1.00 51.38 276 ILE A N 1
ATOM 2273 C CA . ILE A 1 276 ? 6.172 30.464 -7.851 1.00 51.38 276 ILE A CA 1
ATOM 2274 C C . ILE A 1 276 ? 6.906 31.565 -7.091 1.00 51.38 276 ILE A C 1
ATOM 2276 O O . ILE A 1 276 ? 6.467 32.712 -7.100 1.00 51.38 276 ILE A O 1
ATOM 2280 N N . PHE A 1 277 ? 8.073 31.242 -6.522 1.00 53.56 277 PHE A N 1
ATOM 2281 C CA . PHE A 1 277 ? 8.986 32.263 -6.014 1.00 53.56 277 PHE A CA 1
ATOM 2282 C C . PHE A 1 277 ? 9.357 33.239 -7.140 1.00 53.56 277 PHE A C 1
ATOM 2284 O O . PHE A 1 277 ? 9.230 34.442 -6.966 1.00 53.56 277 PHE A O 1
ATOM 2291 N N . TYR A 1 278 ? 9.686 32.749 -8.339 1.00 48.91 278 TYR A N 1
ATOM 2292 C CA . TYR A 1 278 ? 9.966 33.601 -9.501 1.00 48.91 278 TYR A CA 1
ATOM 2293 C C . TYR A 1 278 ? 8.841 34.603 -9.826 1.00 48.91 278 TYR A C 1
ATOM 2295 O O . TYR A 1 278 ? 9.130 35.777 -10.041 1.00 48.91 278 TYR A O 1
ATOM 2303 N N . ALA A 1 279 ? 7.571 34.193 -9.793 1.00 51.88 279 ALA A N 1
ATOM 2304 C CA . ALA A 1 279 ? 6.441 35.099 -10.026 1.00 51.88 279 ALA A CA 1
ATOM 2305 C C . ALA A 1 279 ? 6.187 36.101 -8.891 1.00 51.88 279 ALA A C 1
ATOM 2307 O O . ALA A 1 279 ? 5.671 37.193 -9.139 1.00 51.88 279 ALA A O 1
ATOM 2308 N N . ALA A 1 280 ? 6.589 35.770 -7.660 1.00 51.06 280 ALA A N 1
ATOM 2309 C CA . ALA A 1 280 ? 6.598 36.732 -6.563 1.00 51.06 280 ALA A CA 1
ATOM 2310 C C . ALA A 1 280 ? 7.643 37.840 -6.745 1.00 51.06 280 ALA A C 1
ATOM 2312 O O . ALA A 1 280 ? 7.432 38.946 -6.261 1.00 51.06 280 ALA A O 1
ATOM 2313 N N . PHE A 1 281 ? 8.732 37.567 -7.469 1.00 51.88 281 PHE A N 1
ATOM 2314 C CA . PHE A 1 281 ? 9.891 38.461 -7.569 1.00 51.88 281 PHE A CA 1
ATOM 2315 C C . PHE A 1 281 ? 10.048 39.190 -8.906 1.00 51.88 281 PHE A C 1
ATOM 2317 O O . PHE A 1 281 ? 10.897 40.077 -9.011 1.00 51.88 281 PHE A O 1
ATOM 2324 N N . ILE A 1 282 ? 9.264 38.854 -9.933 1.00 50.72 282 ILE A N 1
ATOM 2325 C CA . ILE A 1 282 ? 9.150 39.731 -11.099 1.00 50.72 282 ILE A CA 1
ATOM 2326 C C . ILE A 1 282 ? 8.214 40.878 -10.715 1.00 50.72 282 ILE A C 1
ATOM 2328 O O . ILE A 1 282 ? 6.991 40.738 -10.699 1.00 50.72 282 ILE A O 1
ATOM 2332 N N . GLU A 1 283 ? 8.802 42.026 -10.403 1.00 47.66 283 GLU A N 1
ATOM 2333 C CA . GLU A 1 283 ? 8.118 43.297 -10.594 1.00 47.66 283 GLU A CA 1
ATOM 2334 C C . GLU A 1 283 ? 7.961 43.506 -12.108 1.00 47.66 283 GLU A C 1
ATOM 2336 O O . GLU A 1 283 ? 8.961 43.635 -12.818 1.00 47.66 283 GLU A O 1
ATOM 2341 N N . ASN A 1 284 ? 6.705 43.510 -12.571 1.00 44.44 284 ASN A N 1
ATOM 2342 C CA . ASN A 1 284 ? 6.182 43.807 -13.916 1.00 44.44 284 ASN A CA 1
ATOM 2343 C C . ASN A 1 284 ? 5.536 42.635 -14.672 1.00 44.44 284 ASN A C 1
ATOM 2345 O O . ASN A 1 284 ? 6.093 41.553 -14.836 1.00 44.44 284 ASN A O 1
ATOM 2349 N N . ASP A 1 285 ? 4.347 42.932 -15.196 1.00 46.06 285 ASP A N 1
ATOM 2350 C CA . ASP A 1 285 ? 3.265 42.061 -15.675 1.00 46.06 285 ASP A CA 1
ATOM 2351 C C . ASP A 1 285 ? 3.558 41.163 -16.889 1.00 46.06 285 ASP A C 1
ATOM 2353 O O . ASP A 1 285 ? 2.637 40.654 -17.530 1.00 46.06 285 ASP A O 1
ATOM 2357 N N . ASN A 1 286 ? 4.820 40.934 -17.249 1.00 54.66 286 ASN A N 1
ATOM 2358 C CA . ASN A 1 286 ? 5.145 40.226 -18.481 1.00 54.66 286 ASN A CA 1
ATOM 2359 C C . ASN A 1 286 ? 5.552 38.768 -18.227 1.00 54.66 286 ASN A C 1
ATOM 2361 O O . ASN A 1 286 ? 6.722 38.400 -18.263 1.00 54.66 286 ASN A O 1
ATOM 2365 N N . LEU A 1 287 ? 4.545 37.911 -18.023 1.00 57.62 287 LEU A N 1
ATOM 2366 C CA . LEU A 1 287 ? 4.686 36.445 -17.963 1.00 57.62 287 LEU A CA 1
ATOM 2367 C C . LEU A 1 287 ? 4.941 35.808 -19.353 1.00 57.62 287 LEU A C 1
ATOM 2369 O O . LEU A 1 287 ? 4.842 34.583 -19.508 1.00 57.62 287 LEU A O 1
ATOM 2373 N N . SER A 1 288 ? 5.230 36.612 -20.385 1.00 50.69 288 SER A N 1
ATOM 2374 C CA . SER A 1 288 ? 5.547 36.120 -21.726 1.00 50.69 288 SER A CA 1
ATOM 2375 C C . SER A 1 288 ? 6.874 35.351 -21.694 1.00 50.69 288 SER A C 1
ATOM 2377 O O . SER A 1 288 ? 7.923 35.868 -21.330 1.00 50.69 288 SER A O 1
ATOM 2379 N N . GLY A 1 289 ? 6.813 34.053 -22.004 1.00 54.12 289 GLY A N 1
ATOM 2380 C CA . GLY A 1 289 ? 7.957 33.133 -21.938 1.00 54.12 289 GLY A CA 1
ATOM 2381 C C . GLY A 1 289 ? 7.905 32.109 -20.799 1.00 54.12 289 GLY A C 1
ATOM 2382 O O . GLY A 1 289 ? 8.700 31.170 -20.788 1.00 54.12 289 GLY A O 1
ATOM 2383 N N . ILE A 1 290 ? 6.946 32.219 -19.875 1.00 59.06 290 ILE A N 1
ATOM 2384 C CA . ILE A 1 290 ? 6.709 31.200 -18.845 1.00 59.06 290 ILE A CA 1
ATOM 2385 C C . ILE A 1 290 ? 5.829 30.073 -19.417 1.00 59.06 290 ILE A C 1
ATOM 2387 O O . ILE A 1 290 ? 4.816 30.342 -20.065 1.00 59.06 290 ILE A O 1
ATOM 2391 N N . ARG A 1 291 ? 6.198 28.803 -19.179 1.00 59.69 291 ARG A N 1
ATOM 2392 C CA . ARG A 1 291 ? 5.396 27.630 -19.593 1.00 59.69 291 ARG A CA 1
ATOM 2393 C C . ARG A 1 291 ? 4.017 27.644 -18.928 1.00 59.69 291 ARG A C 1
ATOM 2395 O O . ARG A 1 291 ? 3.899 28.023 -17.767 1.00 59.69 291 ARG A O 1
ATOM 2402 N N . ASP A 1 292 ? 2.986 27.155 -19.607 1.00 64.25 292 ASP A N 1
ATOM 2403 C CA . ASP A 1 292 ? 1.610 27.227 -19.090 1.00 64.25 292 ASP A CA 1
ATOM 2404 C C . ASP A 1 292 ? 1.401 26.435 -17.792 1.00 64.25 292 ASP A C 1
ATOM 2406 O O . ASP A 1 292 ? 0.728 26.918 -16.888 1.00 64.25 292 ASP A O 1
ATOM 2410 N N . SER A 1 293 ? 2.096 25.305 -17.618 1.00 51.53 293 SER A N 1
ATOM 2411 C CA . SER A 1 293 ? 2.120 24.559 -16.347 1.00 51.53 293 SER A CA 1
ATOM 2412 C C . SER A 1 293 ? 2.641 25.396 -15.174 1.00 51.53 293 SER A C 1
ATOM 2414 O O . SER A 1 293 ? 2.260 25.203 -14.024 1.00 51.53 293 SER A O 1
ATOM 2416 N N . THR A 1 294 ? 3.547 26.329 -15.462 1.00 55.00 294 THR A N 1
ATOM 2417 C CA . THR A 1 294 ? 4.086 27.258 -14.478 1.00 55.00 294 THR A CA 1
ATOM 2418 C C . THR A 1 294 ? 3.115 28.405 -14.223 1.00 55.00 294 THR A C 1
ATOM 2420 O O . THR A 1 294 ? 2.948 28.790 -13.073 1.00 55.00 294 THR A O 1
ATOM 2423 N N . LYS A 1 295 ? 2.435 28.922 -15.252 1.00 60.97 295 LYS A N 1
ATOM 2424 C CA . LYS A 1 295 ? 1.380 29.933 -15.075 1.00 60.97 295 LYS A CA 1
ATOM 2425 C C . LYS A 1 295 ? 0.234 29.401 -14.215 1.00 60.97 295 LYS A C 1
ATOM 2427 O O . LYS A 1 295 ? -0.205 30.097 -13.312 1.00 60.97 295 LYS A O 1
ATOM 2432 N N . GLU A 1 296 ? -0.181 28.153 -14.427 1.00 60.84 296 GLU A N 1
ATOM 2433 C CA . GLU A 1 296 ? -1.207 27.489 -13.614 1.00 60.84 296 GLU A CA 1
ATOM 2434 C C . GLU A 1 296 ? -0.791 27.393 -12.138 1.00 60.84 296 GLU A C 1
ATOM 2436 O O . GLU A 1 296 ? -1.580 27.695 -11.242 1.00 60.84 296 GLU A O 1
ATOM 2441 N N . LEU A 1 297 ? 0.474 27.042 -11.875 1.00 54.62 297 LEU A N 1
ATOM 2442 C CA . LEU A 1 297 ? 1.039 27.078 -10.527 1.00 54.62 297 LEU A CA 1
ATOM 2443 C C . LEU A 1 297 ? 1.022 28.505 -9.959 1.00 54.62 297 LEU A C 1
ATOM 2445 O O . LEU A 1 297 ? 0.533 28.704 -8.856 1.00 54.62 297 LEU A O 1
ATOM 2449 N N . ILE A 1 298 ? 1.488 29.505 -10.705 1.00 61.22 298 ILE A N 1
ATOM 2450 C CA . ILE A 1 298 ? 1.489 30.911 -10.270 1.00 61.22 298 ILE A CA 1
ATOM 2451 C C . ILE A 1 298 ? 0.078 31.358 -9.875 1.00 61.22 298 ILE A C 1
ATOM 2453 O O . ILE A 1 298 ? -0.116 31.813 -8.754 1.00 61.22 298 ILE A O 1
ATOM 2457 N N . THR A 1 299 ? -0.919 31.136 -10.734 1.00 66.38 299 THR A N 1
ATOM 2458 C CA . THR A 1 299 ? -2.324 31.464 -10.450 1.00 66.38 299 THR A CA 1
ATOM 2459 C C . THR A 1 299 ? -2.849 30.726 -9.220 1.00 66.38 299 THR A C 1
ATOM 2461 O O . THR A 1 299 ? -3.543 31.311 -8.391 1.00 66.38 299 THR A O 1
ATOM 2464 N N . LYS A 1 300 ? -2.493 29.448 -9.049 1.00 60.59 300 LYS A N 1
ATOM 2465 C CA . LYS A 1 300 ? -2.891 28.649 -7.883 1.00 60.59 300 LYS A CA 1
ATOM 2466 C C . LYS A 1 300 ? -2.331 29.195 -6.561 1.00 60.59 300 LYS A C 1
ATOM 2468 O O . LYS A 1 300 ? -2.965 29.010 -5.522 1.00 60.59 300 LYS A O 1
ATOM 2473 N N . TYR A 1 301 ? -1.166 29.844 -6.584 1.00 61.19 301 TYR A N 1
ATOM 2474 C CA . TYR A 1 301 ? -0.475 30.354 -5.392 1.00 61.19 301 TYR A CA 1
ATOM 2475 C C . TYR A 1 301 ? -0.396 31.892 -5.331 1.00 61.19 301 TYR A C 1
ATOM 2477 O O . TYR A 1 301 ? 0.335 32.429 -4.500 1.00 61.19 301 TYR A O 1
ATOM 2485 N N . ASP A 1 302 ? -1.180 32.603 -6.143 1.00 66.38 302 ASP A N 1
ATOM 2486 C CA . ASP A 1 302 ? -1.214 34.071 -6.226 1.00 66.38 302 ASP A CA 1
ATOM 2487 C C . ASP A 1 302 ? -1.418 34.781 -4.864 1.00 66.38 302 ASP A C 1
ATOM 2489 O O . ASP A 1 302 ? -0.676 35.714 -4.550 1.00 66.38 302 ASP A O 1
ATOM 2493 N N . PRO A 1 303 ? -2.284 34.285 -3.950 1.00 61.97 303 PRO A N 1
ATOM 2494 C CA . PRO A 1 303 ? -2.406 34.878 -2.616 1.00 61.97 303 PRO A CA 1
ATOM 2495 C C . PRO A 1 303 ? -1.115 34.808 -1.786 1.00 61.97 303 PRO A C 1
ATOM 2497 O O . PRO A 1 303 ? -0.822 35.714 -1.010 1.00 61.97 303 PRO A O 1
ATOM 2500 N N . LEU A 1 304 ? -0.329 33.736 -1.942 1.00 57.28 304 LEU A N 1
ATOM 2501 C CA . LEU A 1 304 ? 0.951 33.576 -1.248 1.00 57.28 304 LEU A CA 1
ATOM 2502 C C . LEU A 1 304 ? 2.011 34.510 -1.845 1.00 57.28 304 LEU A C 1
ATOM 2504 O O . LEU A 1 304 ? 2.787 35.110 -1.103 1.00 57.28 304 LEU A O 1
ATOM 2508 N N . ILE A 1 305 ? 2.006 34.664 -3.171 1.00 63.12 305 ILE A N 1
ATOM 2509 C CA . ILE A 1 305 ? 2.859 35.603 -3.906 1.00 63.12 305 ILE A CA 1
ATOM 2510 C C . ILE A 1 305 ? 2.624 37.043 -3.419 1.00 63.12 305 ILE A C 1
ATOM 2512 O O . ILE A 1 305 ? 3.585 37.741 -3.094 1.00 63.12 305 ILE A O 1
ATOM 2516 N N . GLU A 1 306 ? 1.367 37.470 -3.289 1.00 61.59 306 GLU A N 1
ATOM 2517 C CA . GLU A 1 306 ? 1.005 38.798 -2.772 1.00 61.59 306 GLU A CA 1
ATOM 2518 C C . GLU A 1 306 ? 1.493 39.037 -1.336 1.00 61.59 306 GLU A C 1
ATOM 2520 O O . GLU A 1 306 ? 1.982 40.121 -1.006 1.00 61.59 306 GLU A O 1
ATOM 2525 N N . ILE A 1 307 ? 1.408 38.022 -0.471 1.00 57.50 307 ILE A N 1
ATOM 2526 C CA . ILE A 1 307 ? 1.916 38.100 0.907 1.00 57.50 307 ILE A CA 1
ATOM 2527 C C . ILE A 1 307 ? 3.439 38.286 0.915 1.00 57.50 307 ILE A C 1
ATOM 2529 O O . ILE A 1 307 ? 3.940 39.119 1.672 1.00 57.50 307 ILE A O 1
ATOM 2533 N N . ILE A 1 308 ? 4.163 37.551 0.066 1.00 55.78 308 ILE A N 1
ATOM 2534 C CA . ILE A 1 308 ? 5.623 37.652 -0.068 1.00 55.78 308 ILE A CA 1
ATOM 2535 C C . ILE A 1 308 ? 6.019 39.050 -0.567 1.00 55.78 308 ILE A C 1
ATOM 2537 O O . ILE A 1 308 ? 6.854 39.705 0.063 1.00 55.78 308 ILE A O 1
ATOM 2541 N N . LYS A 1 309 ? 5.362 39.547 -1.628 1.00 58.12 309 LYS A N 1
ATOM 2542 C CA . LYS A 1 309 ? 5.594 40.883 -2.211 1.00 58.12 309 LYS A CA 1
ATOM 2543 C C . LYS A 1 309 ? 5.399 42.003 -1.193 1.00 58.12 309 LYS A C 1
ATOM 2545 O O . LYS A 1 309 ? 6.300 42.807 -0.972 1.00 58.12 309 LYS A O 1
ATOM 2550 N N . ARG A 1 310 ? 4.255 42.023 -0.497 1.00 59.91 310 ARG A N 1
ATOM 2551 C CA . ARG A 1 310 ? 3.926 43.057 0.509 1.00 59.91 310 ARG A CA 1
ATOM 2552 C C . ARG A 1 310 ? 4.893 43.101 1.690 1.00 59.91 310 ARG A C 1
ATOM 2554 O O . ARG A 1 310 ? 4.891 44.075 2.439 1.00 59.91 310 ARG A O 1
ATOM 2561 N N . LYS A 1 311 ? 5.661 42.034 1.910 1.00 54.72 311 LYS A N 1
ATOM 2562 C CA . LYS A 1 311 ? 6.559 41.882 3.058 1.00 54.72 311 LYS A CA 1
ATOM 2563 C C . LYS A 1 311 ? 8.035 42.039 2.710 1.00 54.72 311 LYS A C 1
ATOM 2565 O O . LYS A 1 311 ? 8.845 42.000 3.629 1.00 54.72 311 LYS A O 1
ATOM 2570 N N . ASN A 1 312 ? 8.365 42.264 1.436 1.00 51.56 312 ASN A N 1
ATOM 2571 C CA . ASN A 1 312 ? 9.730 42.471 0.949 1.00 51.56 312 ASN A CA 1
ATOM 2572 C C . ASN A 1 312 ? 10.715 41.369 1.397 1.00 51.56 312 ASN A C 1
ATOM 2574 O O . ASN A 1 312 ? 11.876 41.637 1.698 1.00 51.56 312 ASN A O 1
ATOM 2578 N N . ILE A 1 313 ? 10.231 40.126 1.494 1.00 50.91 313 ILE A N 1
ATOM 2579 C CA . ILE A 1 313 ? 11.038 38.958 1.873 1.00 50.91 313 ILE A CA 1
ATOM 2580 C C . ILE A 1 313 ? 11.902 38.607 0.665 1.00 50.91 313 ILE A C 1
ATOM 2582 O O . ILE A 1 313 ? 11.348 38.240 -0.367 1.00 50.91 313 ILE A O 1
ATOM 2586 N N . THR A 1 314 ? 13.230 38.728 0.744 1.00 51.34 314 THR A N 1
ATOM 2587 C CA . THR A 1 314 ? 14.090 38.419 -0.407 1.00 51.34 314 THR A CA 1
ATOM 2588 C C . THR A 1 314 ? 14.435 36.925 -0.471 1.00 51.34 314 THR A C 1
ATOM 2590 O O . THR A 1 314 ? 14.649 36.271 0.546 1.00 51.34 314 THR A O 1
ATOM 2593 N N . LEU A 1 315 ? 14.575 36.387 -1.692 1.00 47.62 315 LEU A N 1
ATOM 2594 C CA . LEU A 1 315 ? 15.064 35.020 -1.992 1.00 47.62 315 LEU A CA 1
ATOM 2595 C C . LEU A 1 315 ? 16.401 34.684 -1.291 1.00 47.62 315 LEU A C 1
ATOM 2597 O O . LEU A 1 315 ? 16.775 33.524 -1.120 1.00 47.62 315 LEU A O 1
ATOM 2601 N N . PHE A 1 316 ? 17.137 35.724 -0.914 1.00 47.16 316 PHE A N 1
ATOM 2602 C CA . PHE A 1 316 ? 18.439 35.664 -0.284 1.00 47.16 316 PHE A CA 1
ATOM 2603 C C . PHE A 1 316 ? 18.357 35.556 1.241 1.00 47.16 316 PHE A C 1
ATOM 2605 O O . PHE A 1 316 ? 19.125 34.791 1.822 1.00 47.16 316 PHE A O 1
ATOM 2612 N N . ASP A 1 317 ? 17.389 36.224 1.873 1.00 45.62 317 ASP A N 1
ATOM 2613 C CA . ASP A 1 317 ? 17.125 36.067 3.305 1.00 45.62 317 ASP A CA 1
ATOM 2614 C C . ASP A 1 317 ? 16.712 34.628 3.617 1.00 45.62 317 ASP A C 1
ATOM 2616 O O . ASP A 1 317 ? 17.207 34.068 4.587 1.00 45.62 317 ASP A O 1
ATOM 2620 N N . ASP A 1 318 ? 15.932 33.985 2.740 1.00 51.34 318 ASP A N 1
ATOM 2621 C CA . ASP A 1 318 ? 15.575 32.565 2.851 1.00 51.34 318 ASP A CA 1
ATOM 2622 C C . ASP A 1 318 ? 16.768 31.635 2.591 1.00 51.34 318 ASP A C 1
ATOM 2624 O O . ASP A 1 318 ? 16.974 30.683 3.341 1.00 51.34 318 ASP A O 1
ATOM 2628 N N . PHE A 1 319 ? 17.606 31.895 1.578 1.00 52.03 319 PHE A N 1
ATOM 2629 C CA . PHE A 1 319 ? 18.817 31.092 1.358 1.00 52.03 319 PHE A CA 1
ATOM 2630 C C . PHE A 1 319 ? 19.780 31.184 2.553 1.00 52.03 319 PHE A C 1
ATOM 2632 O O . PHE A 1 319 ? 20.356 30.171 2.953 1.00 52.03 319 PHE A O 1
ATOM 2639 N N . ILE A 1 320 ? 19.918 32.363 3.164 1.00 49.12 320 ILE A N 1
ATOM 2640 C CA . ILE A 1 320 ? 20.737 32.572 4.362 1.00 49.12 320 ILE A CA 1
ATOM 2641 C C . ILE A 1 320 ? 20.079 31.944 5.594 1.00 49.12 320 ILE A C 1
ATOM 2643 O O . ILE A 1 320 ? 20.752 31.205 6.309 1.00 49.12 320 ILE A O 1
ATOM 2647 N N . LEU A 1 321 ? 18.780 32.156 5.841 1.00 47.78 321 LEU A N 1
ATOM 2648 C CA . LEU A 1 321 ? 18.071 31.570 6.990 1.00 47.78 321 LEU A CA 1
ATOM 2649 C C . LEU A 1 321 ? 18.080 30.038 6.940 1.00 47.78 321 LEU A C 1
ATOM 2651 O O . LEU A 1 321 ? 18.338 29.391 7.953 1.00 47.78 321 LEU A O 1
ATOM 2655 N N . LEU A 1 322 ? 17.823 29.456 5.764 1.00 48.34 322 LEU A N 1
ATOM 2656 C CA . LEU A 1 322 ? 17.740 28.007 5.562 1.00 48.34 322 LEU A CA 1
ATOM 2657 C C . LEU A 1 322 ? 19.102 27.314 5.661 1.00 48.34 322 LEU A C 1
ATOM 2659 O O . LEU A 1 322 ? 19.154 26.096 5.852 1.00 48.34 322 LEU A O 1
ATOM 2663 N N . ASN A 1 323 ? 20.202 28.058 5.516 1.00 48.84 323 ASN A N 1
ATOM 2664 C CA . ASN A 1 323 ? 21.546 27.485 5.478 1.00 48.84 323 ASN A CA 1
ATOM 2665 C C . ASN A 1 323 ? 22.504 28.046 6.532 1.00 48.84 323 ASN A C 1
ATOM 2667 O O . ASN A 1 323 ? 23.644 27.595 6.581 1.00 48.84 323 ASN A O 1
ATOM 2671 N N . LYS A 1 324 ? 22.038 28.919 7.437 1.00 46.16 324 LYS A N 1
ATOM 2672 C CA . LYS A 1 324 ? 22.839 29.490 8.535 1.00 46.16 324 LYS A CA 1
ATOM 2673 C C . LYS A 1 324 ? 23.551 28.428 9.389 1.00 46.16 324 LYS A C 1
ATOM 2675 O O . LYS A 1 324 ? 24.616 28.706 9.923 1.00 46.16 324 LYS A O 1
ATOM 2680 N N . ASN A 1 325 ? 22.986 27.215 9.453 1.00 46.75 325 ASN A N 1
ATOM 2681 C CA . ASN A 1 325 ? 23.530 26.049 10.163 1.00 46.75 325 ASN A CA 1
ATOM 2682 C C . ASN A 1 325 ? 23.708 24.804 9.261 1.00 46.75 325 ASN A C 1
ATOM 2684 O O . ASN A 1 325 ? 23.850 23.695 9.772 1.00 46.75 325 ASN A O 1
ATOM 2688 N N . SER A 1 326 ? 23.617 24.936 7.931 1.00 51.94 326 SER A N 1
ATOM 2689 C CA . SER A 1 326 ? 23.748 23.784 7.022 1.00 51.94 326 SER A CA 1
ATOM 2690 C C . SER A 1 326 ? 25.216 23.460 6.750 1.00 51.94 326 SER A C 1
ATOM 2692 O O . SER A 1 326 ? 26.027 24.365 6.567 1.00 51.94 326 SER A O 1
ATOM 2694 N N . SER A 1 327 ? 25.553 22.169 6.676 1.00 60.22 327 SER A N 1
ATOM 2695 C CA . SER A 1 327 ? 26.877 21.736 6.221 1.00 60.22 327 SER A CA 1
ATOM 2696 C C . SER A 1 327 ? 27.113 22.131 4.760 1.00 60.22 327 SER A C 1
ATOM 2698 O O . SER A 1 327 ? 26.175 22.260 3.966 1.00 60.22 327 SER A O 1
ATOM 2700 N N . LEU A 1 328 ? 28.384 22.299 4.395 1.00 54.28 328 LEU A N 1
ATOM 2701 C CA . LEU A 1 328 ? 28.799 22.678 3.046 1.00 54.28 328 LEU A CA 1
ATOM 2702 C C . LEU A 1 328 ? 28.270 21.717 1.972 1.00 54.28 328 LEU A C 1
ATOM 2704 O O . LEU A 1 328 ? 27.763 22.167 0.946 1.00 54.28 328 LEU A O 1
ATOM 2708 N N . ASP A 1 329 ? 28.307 20.411 2.230 1.00 55.81 329 ASP A N 1
ATOM 2709 C CA . ASP A 1 329 ? 27.803 19.402 1.293 1.00 55.81 329 ASP A CA 1
ATOM 2710 C C . ASP A 1 329 ? 26.312 19.594 0.995 1.00 55.81 329 ASP A C 1
ATOM 2712 O O . ASP A 1 329 ? 25.875 19.447 -0.144 1.00 55.81 329 ASP A O 1
ATOM 2716 N N . ASN A 1 330 ? 25.532 20.029 1.989 1.00 58.34 330 ASN A N 1
ATOM 2717 C CA . ASN A 1 330 ? 24.112 20.317 1.813 1.00 58.34 330 ASN A CA 1
ATOM 2718 C C . ASN A 1 330 ? 23.886 21.579 0.961 1.00 58.34 330 ASN A C 1
ATOM 2720 O O . ASN A 1 330 ? 22.976 21.626 0.133 1.00 58.34 330 ASN A O 1
ATOM 2724 N N . ILE A 1 331 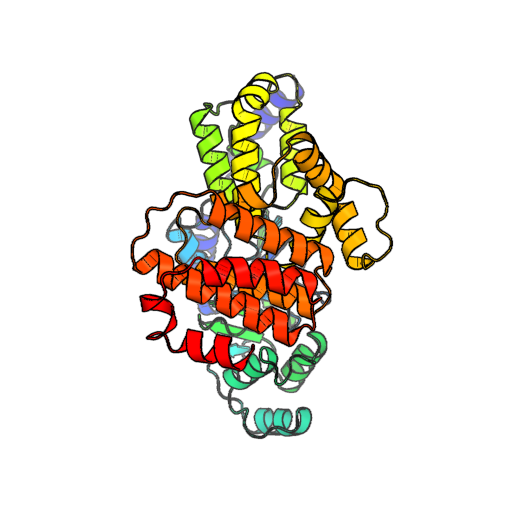? 24.735 22.599 1.121 1.00 60.66 331 ILE A N 1
ATOM 2725 C CA . ILE A 1 331 ? 24.702 23.805 0.280 1.00 60.66 331 ILE A CA 1
ATOM 2726 C C . ILE A 1 331 ? 25.067 23.444 -1.167 1.00 60.66 331 ILE A C 1
ATOM 2728 O O . ILE A 1 331 ? 24.379 23.868 -2.097 1.00 60.66 331 ILE A O 1
ATOM 2732 N N . ILE A 1 332 ? 26.099 22.618 -1.359 1.00 60.25 332 ILE A N 1
ATOM 2733 C CA . ILE A 1 332 ? 26.546 22.146 -2.672 1.00 60.25 332 ILE A CA 1
ATOM 2734 C C . ILE A 1 332 ? 25.447 21.325 -3.354 1.00 60.25 332 ILE A C 1
ATOM 2736 O O . ILE A 1 332 ? 25.097 21.644 -4.488 1.00 60.25 332 ILE A O 1
ATOM 2740 N N . GLU A 1 333 ? 24.855 20.332 -2.682 1.00 61.81 333 GLU A N 1
ATOM 2741 C CA . GLU A 1 333 ? 23.766 19.510 -3.236 1.00 61.81 333 GLU A CA 1
ATOM 2742 C C . GLU A 1 333 ? 22.555 20.354 -3.646 1.00 61.81 333 GLU A C 1
ATOM 2744 O O . GLU A 1 333 ? 22.023 20.194 -4.749 1.00 61.81 333 GLU A O 1
ATOM 2749 N N . LYS A 1 334 ? 22.176 21.346 -2.832 1.00 64.56 334 LYS A N 1
ATOM 2750 C CA . LYS A 1 334 ? 21.119 22.298 -3.199 1.00 64.56 334 LYS A CA 1
ATOM 2751 C C . LYS A 1 334 ? 21.503 23.113 -4.434 1.00 64.56 334 LYS A C 1
ATOM 2753 O O . LYS A 1 334 ? 20.695 23.218 -5.357 1.00 64.56 334 LYS A O 1
ATOM 2758 N N . LEU A 1 335 ? 22.733 23.631 -4.516 1.00 63.34 335 LEU A N 1
ATOM 2759 C CA . LEU A 1 335 ? 23.229 24.331 -5.709 1.00 63.34 335 LEU A CA 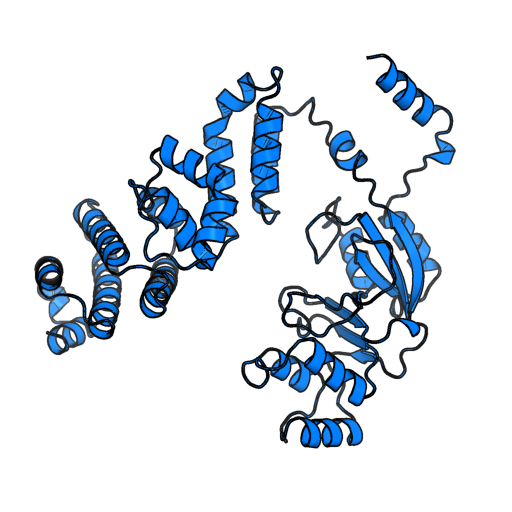1
ATOM 2760 C C . LEU A 1 335 ? 23.195 23.434 -6.958 1.00 63.34 335 LEU A C 1
ATOM 2762 O O . LEU A 1 335 ? 22.820 23.916 -8.028 1.00 63.34 335 LEU A O 1
ATOM 2766 N N . LYS A 1 336 ? 23.485 22.126 -6.845 1.00 63.62 336 LYS A N 1
ATOM 2767 C CA . LYS A 1 336 ? 23.351 21.180 -7.973 1.00 63.62 336 LYS A CA 1
ATOM 2768 C C . LYS A 1 336 ? 21.919 21.128 -8.503 1.00 63.62 336 LYS A C 1
ATOM 2770 O O . LYS A 1 336 ? 21.717 21.092 -9.718 1.00 63.62 336 LYS A O 1
ATOM 2775 N N . VAL A 1 337 ? 20.929 21.161 -7.612 1.00 60.59 337 VAL A N 1
ATOM 2776 C CA . VAL A 1 337 ? 19.503 21.163 -7.972 1.00 60.59 337 VAL A CA 1
ATOM 2777 C C . VAL A 1 337 ? 19.111 22.459 -8.692 1.00 60.59 337 VAL A C 1
ATOM 2779 O O . VAL A 1 337 ? 18.504 22.391 -9.764 1.00 60.59 337 VAL A O 1
ATOM 2782 N N . TYR A 1 338 ? 19.523 23.626 -8.178 1.00 61.19 338 TYR A N 1
ATOM 2783 C CA . TYR A 1 338 ? 19.295 24.920 -8.846 1.00 61.19 338 TYR A CA 1
ATOM 2784 C C . TYR A 1 338 ? 19.893 24.938 -10.254 1.00 61.19 338 TYR A C 1
ATOM 2786 O O . TYR A 1 338 ? 19.263 25.368 -11.215 1.00 61.19 338 TYR A O 1
ATOM 2794 N N . VAL A 1 339 ? 21.082 24.383 -10.418 1.00 58.94 339 VAL A N 1
ATOM 2795 C CA . VAL A 1 339 ? 21.775 24.345 -11.706 1.00 58.94 339 VAL A CA 1
ATOM 2796 C C . VAL A 1 339 ? 21.110 23.391 -12.689 1.00 58.94 339 VAL A C 1
ATOM 2798 O O . VAL A 1 339 ? 20.938 23.716 -13.867 1.00 58.94 339 VAL A O 1
ATOM 2801 N N . LYS A 1 340 ? 20.696 22.215 -12.211 1.00 60.09 340 LYS A N 1
ATOM 2802 C CA . LYS A 1 340 ? 19.930 21.266 -13.017 1.00 60.09 340 LYS A CA 1
ATOM 2803 C C . LYS A 1 340 ? 18.651 21.921 -13.537 1.00 60.09 340 LYS A C 1
ATOM 2805 O O . LYS A 1 340 ? 18.308 21.693 -14.693 1.00 60.09 340 LYS A O 1
ATOM 2810 N N . SER A 1 341 ? 18.017 22.786 -12.738 1.00 53.75 341 SER A N 1
ATOM 2811 C CA . SER A 1 341 ? 16.833 23.553 -13.143 1.00 53.75 341 SER A CA 1
ATOM 2812 C C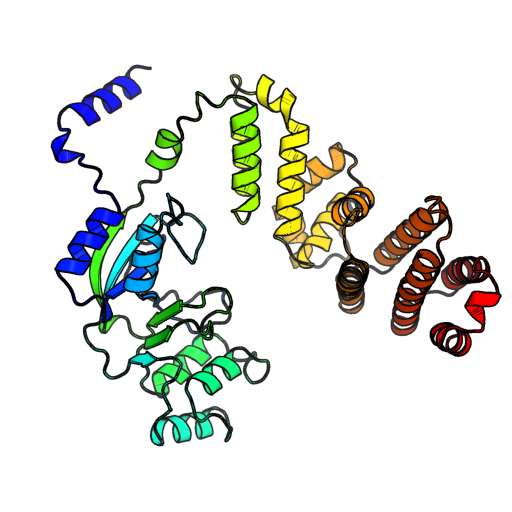 . SER A 1 341 ? 17.111 24.546 -14.287 1.00 53.75 341 SER A C 1
ATOM 2814 O O . SER A 1 341 ? 16.276 24.688 -15.179 1.00 53.75 341 SER A O 1
ATOM 2816 N N . VAL A 1 342 ? 18.302 25.157 -14.346 1.00 55.50 342 VAL A N 1
ATOM 2817 C CA . VAL A 1 342 ? 18.725 26.004 -15.481 1.00 55.50 342 VAL A CA 1
ATOM 2818 C C . VAL A 1 342 ? 18.935 25.159 -16.736 1.00 55.50 342 VAL A C 1
ATOM 2820 O O . VAL A 1 342 ? 18.420 25.502 -17.798 1.00 55.50 342 VAL A O 1
ATOM 2823 N N . LYS A 1 343 ? 19.637 24.019 -16.622 1.00 55.19 343 LYS A N 1
ATOM 2824 C CA . LYS A 1 343 ? 19.915 23.127 -17.767 1.00 55.19 343 LYS A CA 1
ATOM 2825 C C . LYS A 1 343 ? 18.637 22.589 -18.420 1.00 55.19 343 LYS A C 1
ATOM 2827 O O . LYS A 1 343 ? 18.598 22.442 -19.636 1.00 55.19 343 LYS A O 1
ATOM 2832 N N . ILE A 1 344 ? 17.587 22.335 -17.638 1.00 51.62 344 ILE A N 1
ATOM 2833 C CA . ILE A 1 344 ? 16.288 21.860 -18.152 1.00 51.62 344 ILE A CA 1
ATOM 2834 C C . ILE A 1 344 ? 15.300 22.997 -18.470 1.00 51.62 344 ILE A C 1
ATOM 2836 O O . ILE A 1 344 ? 14.129 22.736 -18.748 1.00 51.62 344 ILE A O 1
ATOM 2840 N N . GLY A 1 345 ? 15.763 24.254 -18.451 1.00 47.88 345 GLY A N 1
ATOM 2841 C CA . GLY A 1 345 ? 14.989 25.428 -18.866 1.00 47.88 345 GLY A CA 1
ATOM 2842 C C . GLY A 1 345 ? 13.883 25.851 -17.896 1.00 47.88 345 GLY A C 1
ATOM 2843 O O . GLY A 1 345 ? 12.962 26.555 -18.300 1.00 47.88 345 GLY A O 1
ATOM 2844 N N . ILE A 1 346 ? 13.945 25.414 -16.636 1.00 48.00 346 ILE A N 1
ATOM 2845 C CA . ILE A 1 346 ? 13.016 25.829 -15.571 1.00 48.00 346 ILE A CA 1
ATOM 2846 C C . ILE A 1 346 ? 13.403 27.206 -15.015 1.00 48.00 346 ILE A C 1
ATOM 2848 O O . ILE A 1 346 ? 12.531 27.977 -14.627 1.00 48.00 346 ILE A O 1
ATOM 2852 N N . MET A 1 347 ? 14.698 27.528 -15.004 1.00 57.41 347 MET A N 1
ATOM 2853 C CA . MET A 1 347 ? 15.235 28.807 -14.542 1.00 57.41 347 MET A CA 1
ATOM 2854 C C . MET A 1 347 ? 15.820 29.587 -15.724 1.00 57.41 347 MET A C 1
ATOM 2856 O O . MET A 1 347 ? 16.646 29.057 -16.470 1.00 57.41 347 MET A O 1
ATOM 2860 N N . SER A 1 348 ? 15.395 30.843 -15.909 1.00 67.06 348 SER A N 1
ATOM 2861 C CA . SER A 1 348 ? 15.919 31.689 -16.987 1.00 67.06 348 SER A CA 1
ATOM 2862 C C . SER A 1 348 ? 17.386 32.053 -16.742 1.00 67.06 348 SER A C 1
ATOM 2864 O O . SER A 1 348 ? 17.853 32.130 -15.601 1.00 67.06 348 SER A O 1
ATOM 2866 N N . ARG A 1 349 ? 18.130 32.300 -17.828 1.00 60.91 349 ARG A N 1
ATOM 2867 C CA . ARG A 1 349 ? 19.556 32.660 -17.760 1.00 60.91 349 ARG A CA 1
ATOM 2868 C C . ARG A 1 349 ? 19.788 33.924 -16.929 1.00 60.91 349 ARG A C 1
ATOM 2870 O O . ARG A 1 349 ? 20.711 33.952 -16.122 1.00 60.91 349 ARG A O 1
ATOM 2877 N N . ASP A 1 350 ? 18.919 34.922 -17.059 1.00 64.44 350 ASP A N 1
ATOM 2878 C CA . ASP A 1 350 ? 19.002 36.162 -16.279 1.00 64.44 350 ASP A CA 1
ATOM 2879 C C . ASP A 1 350 ? 18.736 35.944 -14.790 1.00 64.44 350 ASP A C 1
ATOM 2881 O O . ASP A 1 350 ? 19.374 36.581 -13.950 1.00 64.44 350 ASP A O 1
ATOM 2885 N N . LEU A 1 351 ? 17.846 35.010 -14.436 1.00 60.97 351 LEU A N 1
ATOM 2886 C CA . LEU A 1 351 ? 17.605 34.675 -13.036 1.00 60.97 351 LEU A CA 1
ATOM 2887 C C . LEU A 1 351 ? 18.822 33.987 -12.424 1.00 60.97 351 LEU A C 1
ATOM 2889 O O . LEU A 1 351 ? 19.222 34.323 -11.311 1.00 60.97 351 LEU A O 1
ATOM 2893 N N . PHE A 1 352 ? 19.438 33.060 -13.161 1.00 67.69 352 PHE A N 1
ATOM 2894 C CA . PHE A 1 352 ? 20.668 32.418 -12.709 1.00 67.69 352 PHE A CA 1
ATOM 2895 C C . PHE A 1 352 ? 21.782 33.450 -12.516 1.00 67.69 352 PHE A C 1
ATOM 2897 O O . PHE A 1 352 ? 22.443 33.449 -11.483 1.00 67.69 352 PHE A O 1
ATOM 2904 N N . LYS A 1 353 ? 21.914 34.418 -13.431 1.00 66.62 353 LYS A N 1
ATOM 2905 C CA . LYS A 1 353 ? 22.853 35.540 -13.280 1.00 66.62 353 LYS A CA 1
ATOM 2906 C C . LYS A 1 353 ? 22.596 36.361 -12.017 1.00 66.62 353 LYS A C 1
ATOM 2908 O O . LYS A 1 353 ? 23.545 36.655 -11.294 1.00 66.62 353 LYS A O 1
ATOM 2913 N N . LYS A 1 354 ? 21.343 36.733 -11.730 1.00 69.06 354 LYS A N 1
ATOM 2914 C CA . LYS A 1 354 ? 20.989 37.473 -10.503 1.00 69.06 354 LYS A CA 1
ATOM 2915 C C . LYS A 1 354 ? 21.314 36.659 -9.249 1.00 69.06 354 LYS A C 1
ATOM 2917 O O . LYS A 1 354 ? 21.936 37.191 -8.340 1.00 69.06 354 LYS A O 1
ATOM 2922 N N . PHE A 1 355 ? 20.985 35.369 -9.244 1.00 69.81 355 PHE A N 1
ATOM 2923 C CA . PHE A 1 355 ? 21.306 34.450 -8.151 1.00 69.81 355 PHE A CA 1
ATOM 2924 C C . PHE A 1 355 ? 22.818 34.352 -7.896 1.00 69.81 355 PHE A C 1
ATOM 2926 O O . PHE A 1 355 ? 23.264 34.529 -6.764 1.00 69.81 355 PHE A O 1
ATOM 2933 N N . ILE A 1 356 ? 23.621 34.163 -8.949 1.00 69.25 356 ILE A N 1
ATOM 2934 C CA . ILE A 1 356 ? 25.086 34.138 -8.844 1.00 69.25 356 ILE A CA 1
ATOM 2935 C C . ILE A 1 356 ? 25.628 35.488 -8.351 1.00 69.25 356 ILE A C 1
ATOM 2937 O O . ILE A 1 356 ? 26.476 35.508 -7.463 1.00 69.25 356 ILE A O 1
ATOM 2941 N N . LYS A 1 357 ? 25.113 36.621 -8.848 1.00 68.06 357 LYS A N 1
ATOM 2942 C CA . LYS A 1 357 ? 25.499 37.956 -8.356 1.00 68.06 357 LYS A CA 1
ATOM 2943 C C . LYS A 1 357 ? 25.183 38.142 -6.872 1.00 68.06 357 LYS A C 1
ATOM 2945 O O . LYS A 1 357 ? 26.019 38.689 -6.163 1.00 68.06 357 LYS A O 1
ATOM 2950 N N . SER A 1 358 ? 24.034 37.665 -6.392 1.00 65.12 358 SER A N 1
ATOM 2951 C CA . SER A 1 358 ? 23.675 37.707 -4.969 1.00 65.12 358 SER A CA 1
ATOM 2952 C C . SER A 1 358 ? 24.602 36.841 -4.119 1.00 65.12 358 SER A C 1
ATOM 2954 O O . SER A 1 358 ? 25.053 37.296 -3.073 1.00 65.12 358 SER A O 1
ATOM 2956 N N . ILE A 1 359 ? 24.955 35.638 -4.584 1.00 66.75 359 ILE A N 1
ATOM 2957 C CA . ILE A 1 359 ? 25.950 34.780 -3.923 1.00 66.75 359 ILE A CA 1
ATOM 2958 C C . ILE A 1 359 ? 27.308 35.495 -3.838 1.00 66.75 359 ILE A C 1
ATOM 2960 O O . ILE A 1 359 ? 27.900 35.569 -2.766 1.00 66.75 359 ILE A O 1
ATOM 2964 N N . ILE A 1 360 ? 27.786 36.075 -4.943 1.00 65.19 360 ILE A N 1
ATOM 2965 C CA . ILE A 1 360 ? 29.059 36.814 -4.988 1.00 65.19 360 ILE A CA 1
ATOM 2966 C C . ILE A 1 360 ? 29.019 38.038 -4.065 1.00 65.19 360 ILE A C 1
ATOM 2968 O O . ILE A 1 360 ? 29.963 38.287 -3.319 1.00 65.19 360 ILE A O 1
ATOM 2972 N N . PHE A 1 361 ? 27.923 38.799 -4.086 1.00 65.62 361 PHE A N 1
ATOM 2973 C CA . PHE A 1 361 ? 27.719 39.948 -3.208 1.00 65.62 361 PHE A CA 1
ATOM 2974 C C . PHE A 1 361 ? 27.714 39.537 -1.731 1.00 65.62 361 PHE A C 1
ATOM 2976 O O . PHE A 1 361 ? 28.334 40.211 -0.915 1.00 65.62 361 PHE A O 1
ATOM 2983 N N . TRP A 1 362 ? 27.078 38.415 -1.384 1.00 64.69 362 TRP A N 1
ATOM 2984 C CA . TRP A 1 362 ? 27.133 37.855 -0.033 1.00 64.69 362 TRP A CA 1
ATOM 2985 C C . TRP A 1 362 ? 28.563 37.589 0.413 1.00 64.69 362 TRP A C 1
ATOM 2987 O O . TRP A 1 362 ? 28.965 38.021 1.491 1.00 64.69 362 TRP A O 1
ATOM 2997 N N . PHE A 1 363 ? 29.325 36.894 -0.432 1.00 62.56 363 PHE A N 1
ATOM 2998 C CA . PHE A 1 363 ? 30.703 36.538 -0.136 1.00 62.56 363 PHE A CA 1
ATOM 2999 C C . PHE A 1 363 ? 31.582 37.776 0.037 1.00 62.56 363 PHE A C 1
ATOM 3001 O O . PHE A 1 363 ? 32.430 37.791 0.917 1.00 62.56 363 PHE A O 1
ATOM 3008 N N . ASN A 1 364 ? 31.355 38.823 -0.758 1.00 60.91 364 ASN A N 1
ATOM 3009 C CA . ASN A 1 364 ? 32.124 40.063 -0.669 1.00 60.91 364 ASN A CA 1
ATOM 3010 C C . ASN A 1 364 ? 31.813 40.896 0.586 1.00 60.91 364 ASN A C 1
ATOM 3012 O O . ASN A 1 364 ? 32.672 41.661 1.009 1.00 60.91 364 ASN A O 1
ATOM 3016 N N . ASN A 1 365 ? 30.604 40.786 1.149 1.00 62.72 365 ASN A N 1
ATOM 3017 C CA . ASN A 1 365 ? 30.161 41.627 2.270 1.00 62.72 365 ASN A CA 1
ATOM 3018 C C . ASN A 1 365 ? 30.158 40.922 3.628 1.00 62.72 365 ASN A C 1
ATOM 3020 O O . ASN A 1 365 ? 30.045 41.588 4.654 1.00 62.72 365 ASN A O 1
ATOM 3024 N N . ASN A 1 366 ? 30.264 39.594 3.670 1.00 60.25 366 ASN A N 1
ATOM 3025 C CA . ASN A 1 366 ? 30.465 38.903 4.935 1.00 60.25 366 ASN A CA 1
ATOM 3026 C C . ASN A 1 366 ? 31.957 38.874 5.242 1.00 60.25 366 ASN A C 1
ATOM 3028 O O . ASN A 1 366 ? 32.705 38.111 4.634 1.00 60.25 366 ASN A O 1
ATOM 3032 N N . GLU A 1 367 ? 32.367 39.664 6.236 1.00 47.78 367 GLU A N 1
ATOM 3033 C CA . GLU A 1 367 ? 33.670 39.578 6.905 1.00 47.78 367 GLU A CA 1
ATOM 3034 C C . GLU A 1 367 ? 33.811 38.259 7.692 1.00 47.78 367 GLU A C 1
ATOM 3036 O O . GLU A 1 367 ? 34.118 38.236 8.887 1.00 47.78 367 GLU A O 1
ATOM 3041 N N . LEU A 1 368 ? 33.579 37.114 7.051 1.00 48.91 368 LEU A N 1
ATOM 3042 C CA . LEU A 1 368 ? 34.041 35.845 7.584 1.00 48.91 368 LEU A CA 1
ATOM 3043 C C . LEU A 1 368 ? 35.564 35.887 7.520 1.00 48.91 368 LEU A C 1
ATOM 3045 O O . LEU A 1 368 ? 36.165 35.547 6.503 1.00 48.91 368 LEU A O 1
ATOM 3049 N N . LYS A 1 369 ? 36.173 36.358 8.616 1.00 46.62 369 LYS A N 1
ATOM 3050 C CA . LYS A 1 369 ? 37.617 36.341 8.846 1.00 46.62 369 LYS A CA 1
ATOM 3051 C C . LYS A 1 369 ? 38.168 35.015 8.336 1.00 46.62 369 LYS A C 1
ATOM 3053 O O . LYS A 1 369 ? 37.717 33.946 8.751 1.00 46.62 369 LYS A O 1
ATOM 3058 N N . TYR A 1 370 ? 39.082 35.137 7.383 1.00 51.66 370 TYR A N 1
ATOM 3059 C CA . TYR A 1 370 ? 39.660 34.074 6.580 1.00 51.66 370 TYR A CA 1
ATOM 3060 C C . TYR A 1 370 ? 40.303 32.985 7.448 1.00 51.66 370 TYR A C 1
ATOM 3062 O O . TYR A 1 370 ? 41.505 32.988 7.687 1.00 51.66 370 TYR A O 1
ATOM 3070 N N . SER A 1 371 ? 39.504 32.032 7.927 1.00 60.09 371 SER A N 1
ATOM 3071 C CA . SER A 1 371 ? 40.039 30.716 8.249 1.00 60.09 371 SER A CA 1
ATOM 3072 C C . SER A 1 371 ? 40.321 30.007 6.927 1.00 60.09 371 SER A C 1
ATOM 3074 O O . SER A 1 371 ? 39.539 30.120 5.977 1.00 60.09 371 SER A O 1
ATOM 3076 N N . ILE A 1 372 ? 41.432 29.278 6.868 1.00 56.44 372 ILE A N 1
ATOM 3077 C CA . ILE A 1 372 ? 41.845 28.509 5.689 1.00 56.44 372 ILE A CA 1
ATOM 3078 C C . ILE A 1 372 ? 40.674 27.639 5.190 1.00 56.44 372 ILE A C 1
ATOM 3080 O O . ILE A 1 372 ? 40.322 27.673 4.015 1.00 56.44 372 ILE A O 1
ATOM 3084 N N . THR A 1 373 ? 39.943 26.983 6.094 1.00 57.94 373 THR A N 1
ATOM 3085 C CA . THR A 1 373 ? 38.758 26.164 5.783 1.00 57.94 373 THR A CA 1
ATOM 3086 C C . THR A 1 373 ? 37.664 26.914 5.006 1.00 57.94 373 THR A C 1
ATOM 3088 O O . THR A 1 373 ? 37.048 26.350 4.096 1.00 57.94 373 THR A O 1
ATOM 3091 N N . ASN A 1 374 ? 37.437 28.197 5.300 1.00 61.25 374 ASN A N 1
ATOM 3092 C CA . ASN A 1 374 ? 36.451 29.016 4.587 1.00 61.25 374 ASN A CA 1
ATOM 3093 C C . ASN A 1 374 ? 36.936 29.405 3.179 1.00 61.25 374 ASN A C 1
ATOM 3095 O O . ASN A 1 374 ? 36.126 29.486 2.257 1.00 61.25 374 ASN A O 1
ATOM 3099 N N . GLN A 1 375 ? 38.247 29.579 2.984 1.00 62.00 375 GLN A N 1
ATOM 3100 C CA . GLN A 1 375 ? 38.844 29.843 1.668 1.00 62.00 375 GLN A CA 1
ATOM 3101 C C . GLN A 1 375 ? 38.782 28.608 0.754 1.00 62.00 375 GLN A C 1
ATOM 3103 O O . GLN A 1 375 ? 38.413 28.725 -0.412 1.00 62.00 375 GLN A O 1
ATOM 3108 N N . TYR A 1 376 ? 39.035 27.410 1.287 1.00 62.53 376 TYR A N 1
ATOM 3109 C CA . TYR A 1 376 ? 38.845 26.148 0.554 1.00 62.53 376 TYR A CA 1
ATOM 3110 C C . TYR A 1 376 ? 37.374 25.920 0.171 1.00 62.53 376 TYR A C 1
ATOM 3112 O O . TYR A 1 376 ? 37.046 25.515 -0.945 1.00 62.53 376 TYR A O 1
ATOM 3120 N N . THR A 1 377 ? 36.465 26.239 1.092 1.00 62.41 377 THR A N 1
ATOM 3121 C CA . THR A 1 377 ? 35.015 26.170 0.867 1.00 62.41 377 THR A CA 1
ATOM 3122 C C . THR A 1 377 ? 34.580 27.077 -0.281 1.00 62.41 377 THR A C 1
ATOM 3124 O O . THR A 1 377 ? 33.838 26.666 -1.178 1.00 62.41 377 THR A O 1
ATOM 3127 N N . TYR A 1 378 ? 35.091 28.304 -0.277 1.00 65.81 378 TYR A N 1
ATOM 3128 C CA . TYR A 1 378 ? 34.883 29.262 -1.345 1.00 65.81 378 TYR A CA 1
ATOM 3129 C C . TYR A 1 378 ? 35.379 28.736 -2.692 1.00 65.81 378 TYR A C 1
ATOM 3131 O O . TYR A 1 378 ? 34.663 28.820 -3.690 1.00 65.81 378 TYR A O 1
ATOM 3139 N N . PHE A 1 379 ? 36.558 28.113 -2.698 1.00 65.12 379 PHE A N 1
ATOM 3140 C CA . PHE A 1 379 ? 37.173 27.553 -3.893 1.00 65.12 379 PHE A CA 1
ATOM 3141 C C . PHE A 1 379 ? 36.325 26.450 -4.537 1.00 65.12 379 PHE A C 1
ATOM 3143 O O . PHE A 1 379 ? 36.112 26.448 -5.752 1.00 65.12 379 PHE A O 1
ATOM 3150 N N . ASN A 1 380 ? 35.757 25.556 -3.728 1.00 65.50 380 ASN A N 1
ATOM 3151 C CA . ASN A 1 380 ? 34.910 24.469 -4.220 1.00 65.50 380 ASN A CA 1
ATOM 3152 C C . ASN A 1 380 ? 33.586 24.978 -4.806 1.00 65.50 380 ASN A C 1
ATOM 3154 O O . ASN A 1 380 ? 33.167 24.518 -5.870 1.00 65.50 380 ASN A O 1
ATOM 3158 N N . ILE A 1 381 ? 32.946 25.960 -4.160 1.00 65.56 381 ILE A N 1
ATOM 3159 C CA . ILE A 1 381 ? 31.708 26.570 -4.670 1.00 65.56 381 ILE A CA 1
ATOM 3160 C C . ILE A 1 381 ? 31.987 27.339 -5.966 1.00 65.56 381 ILE A C 1
ATOM 3162 O O . ILE A 1 381 ? 31.268 27.163 -6.950 1.00 65.56 381 ILE A O 1
ATOM 3166 N N . ALA A 1 382 ? 33.050 28.145 -5.987 1.00 67.38 382 ALA A N 1
ATOM 3167 C CA . ALA A 1 382 ? 33.474 28.920 -7.147 1.00 67.38 382 ALA A CA 1
ATOM 3168 C C . ALA A 1 382 ? 33.739 28.019 -8.365 1.00 67.38 382 ALA A C 1
ATOM 3170 O O . ALA A 1 382 ? 33.213 28.243 -9.455 1.00 67.38 382 ALA A O 1
ATOM 3171 N N . THR A 1 383 ? 34.481 26.940 -8.162 1.00 65.00 383 THR A N 1
ATOM 3172 C CA . THR A 1 383 ? 34.805 25.971 -9.214 1.00 65.00 383 THR A CA 1
ATOM 3173 C C . THR A 1 383 ? 33.580 25.243 -9.711 1.00 65.00 383 THR A C 1
ATOM 3175 O O . THR A 1 383 ? 33.410 25.051 -10.914 1.00 65.00 383 THR A O 1
ATOM 3178 N N . TYR A 1 384 ? 32.700 24.840 -8.797 1.00 66.06 384 TYR A N 1
ATOM 3179 C CA . TYR A 1 384 ? 31.467 24.187 -9.187 1.00 66.06 384 TYR A CA 1
ATOM 3180 C C . TYR A 1 384 ? 30.626 25.127 -10.062 1.00 66.06 384 TYR A C 1
ATOM 3182 O O . TYR A 1 384 ? 30.197 24.731 -11.144 1.00 66.06 384 TYR A O 1
ATOM 3190 N N . ILE A 1 385 ? 30.495 26.399 -9.667 1.00 66.38 385 ILE A N 1
ATOM 3191 C CA . ILE A 1 385 ? 29.836 27.440 -10.468 1.00 66.38 385 ILE A CA 1
ATOM 3192 C C . ILE A 1 385 ? 30.510 27.600 -11.841 1.00 66.38 385 ILE A C 1
ATOM 3194 O O . ILE A 1 385 ? 29.798 27.653 -12.840 1.00 66.38 385 ILE A O 1
ATOM 3198 N N . LEU A 1 386 ? 31.844 27.609 -11.929 1.00 64.75 386 LEU A N 1
ATOM 3199 C CA . LEU A 1 386 ? 32.575 27.698 -13.203 1.00 64.75 386 LEU A CA 1
ATOM 3200 C C . LEU A 1 386 ? 32.370 26.489 -14.112 1.00 64.75 386 LEU A C 1
ATOM 3202 O O . LEU A 1 386 ? 32.127 26.649 -15.307 1.00 64.75 386 LEU A O 1
ATOM 3206 N N . LYS A 1 387 ? 32.427 25.275 -13.561 1.00 63.78 387 LYS A N 1
ATOM 3207 C CA . LYS A 1 387 ? 32.179 24.036 -14.309 1.00 63.78 387 LYS A CA 1
ATOM 3208 C C . LYS A 1 387 ? 30.792 24.055 -14.941 1.00 63.78 387 LYS A C 1
ATOM 3210 O O . LYS A 1 387 ? 30.607 23.690 -16.098 1.00 63.78 387 LYS A O 1
ATOM 3215 N N . ILE A 1 388 ? 29.826 24.572 -14.194 1.00 61.41 388 ILE A N 1
ATOM 3216 C CA . ILE A 1 388 ? 28.457 24.765 -14.653 1.00 61.41 388 ILE A CA 1
ATOM 3217 C C . ILE A 1 388 ? 28.365 25.862 -15.715 1.00 61.41 388 ILE A C 1
ATOM 3219 O O . ILE A 1 388 ? 27.647 25.694 -16.702 1.00 61.41 388 ILE A O 1
ATOM 3223 N N . TRP A 1 389 ? 29.068 26.975 -15.511 1.00 64.06 389 TRP A N 1
ATOM 3224 C CA . TRP A 1 389 ? 29.120 28.113 -16.427 1.00 64.06 389 TRP A CA 1
ATOM 3225 C C . TRP A 1 389 ? 29.672 27.705 -17.799 1.00 64.06 389 TRP A C 1
ATOM 3227 O O . TRP A 1 389 ? 29.098 28.064 -18.830 1.00 64.06 389 TRP A O 1
ATOM 3237 N N . ASN A 1 390 ? 30.733 26.891 -17.809 1.00 61.91 390 ASN A N 1
ATOM 3238 C CA . ASN A 1 390 ? 31.358 26.369 -19.024 1.00 61.91 390 ASN A CA 1
ATOM 3239 C C . ASN A 1 390 ? 30.425 25.408 -19.780 1.00 61.91 390 ASN A C 1
ATOM 3241 O O . ASN A 1 390 ? 30.212 25.550 -20.982 1.00 61.91 390 ASN A O 1
ATOM 3245 N N . ASP A 1 391 ? 29.746 24.514 -19.054 1.00 58.75 391 ASP A N 1
ATOM 3246 C CA . ASP A 1 391 ? 28.753 23.591 -19.620 1.00 58.75 391 ASP A CA 1
ATOM 3247 C C . ASP A 1 391 ? 27.552 24.293 -20.286 1.00 58.75 391 ASP A C 1
ATOM 3249 O O . ASP A 1 391 ? 26.794 23.667 -21.030 1.00 58.75 391 ASP A O 1
ATOM 3253 N N . THR A 1 392 ? 27.315 25.573 -19.987 1.00 58.53 392 THR A N 1
ATOM 3254 C CA . THR A 1 392 ? 26.087 26.288 -20.370 1.00 58.53 392 THR A CA 1
ATOM 3255 C C . THR A 1 392 ? 26.306 27.453 -21.345 1.00 58.53 392 THR A C 1
ATOM 3257 O O . THR A 1 392 ? 25.320 28.070 -21.756 1.00 58.53 392 THR A O 1
ATOM 3260 N N . ARG A 1 393 ? 27.551 27.697 -21.801 1.00 59.22 393 ARG A N 1
ATOM 3261 C CA . ARG A 1 393 ? 27.933 28.757 -22.766 1.00 59.22 393 ARG A CA 1
ATOM 3262 C C . ARG A 1 393 ? 27.415 30.158 -22.376 1.00 59.22 393 ARG A C 1
ATOM 3264 O O . ARG A 1 393 ? 26.757 30.828 -23.174 1.00 59.22 393 ARG A O 1
ATOM 3271 N N . PHE A 1 394 ? 27.650 30.590 -21.134 1.00 56.94 394 PHE A N 1
ATOM 3272 C CA . PHE A 1 394 ? 27.299 31.946 -20.669 1.00 56.94 394 PHE A CA 1
ATOM 3273 C C . PHE A 1 394 ? 28.266 33.034 -21.193 1.00 56.94 394 PHE A C 1
ATOM 3275 O O . PHE A 1 394 ? 29.377 32.741 -21.619 1.00 56.94 394 PHE A O 1
ATOM 3282 N N . VAL A 1 395 ? 27.818 34.298 -21.171 1.00 52.69 395 VAL A N 1
ATOM 3283 C CA . VAL A 1 395 ? 28.455 35.465 -21.821 1.00 52.69 395 VAL A CA 1
ATOM 3284 C C . VAL A 1 395 ? 29.752 35.913 -21.117 1.00 52.69 395 VAL A C 1
ATOM 3286 O O . VAL A 1 395 ? 29.861 35.900 -19.894 1.00 52.69 395 VAL A O 1
ATOM 3289 N N . GLU A 1 396 ? 30.716 36.365 -21.919 1.00 54.62 396 GLU A N 1
ATOM 3290 C CA . GLU A 1 396 ? 32.104 36.738 -21.591 1.00 54.62 396 GLU A CA 1
ATOM 3291 C C . GLU A 1 396 ? 32.267 37.881 -20.560 1.00 54.62 396 GLU A C 1
ATOM 3293 O O . GLU A 1 396 ? 33.273 37.969 -19.857 1.00 54.62 396 GLU A O 1
ATOM 3298 N N . THR A 1 397 ? 31.277 38.766 -20.416 1.00 52.62 397 THR A N 1
ATOM 3299 C CA . THR A 1 397 ? 31.371 39.953 -19.543 1.00 52.62 397 THR A CA 1
ATOM 3300 C C . THR A 1 397 ? 31.326 39.625 -18.052 1.00 52.62 397 THR A C 1
ATOM 3302 O O . THR A 1 397 ? 31.977 40.299 -17.256 1.00 52.62 397 THR A O 1
ATOM 3305 N N . GLU A 1 398 ? 30.611 38.576 -17.653 1.00 56.94 398 GLU A N 1
ATOM 3306 C CA . GLU A 1 398 ? 30.503 38.162 -16.246 1.00 56.94 398 GLU A CA 1
ATOM 3307 C C . GLU A 1 398 ? 31.665 37.255 -15.809 1.00 56.94 398 GLU A C 1
ATOM 3309 O O . GLU A 1 398 ? 32.007 37.210 -14.625 1.00 56.94 398 GLU A O 1
ATOM 3314 N N . TYR A 1 399 ? 32.342 36.628 -16.777 1.00 60.00 399 TYR A N 1
ATOM 3315 C CA . TYR A 1 399 ? 33.590 35.892 -16.576 1.00 60.00 399 TYR A CA 1
ATOM 3316 C C . TYR A 1 399 ? 34.683 36.783 -15.972 1.00 60.00 399 TYR A C 1
ATOM 3318 O O . TYR A 1 399 ? 35.392 36.370 -15.060 1.00 60.00 399 TYR A O 1
ATOM 3326 N N . LYS A 1 400 ? 34.758 38.055 -16.391 1.00 61.00 400 LYS A N 1
ATOM 3327 C CA . LYS A 1 400 ? 35.707 39.036 -15.837 1.00 61.00 400 LYS A CA 1
ATOM 3328 C C . LYS A 1 400 ? 35.448 39.349 -14.364 1.00 61.00 400 LYS A C 1
ATOM 3330 O O . LYS A 1 400 ? 36.399 39.418 -13.593 1.00 61.00 400 LYS A O 1
ATOM 3335 N N . SER A 1 401 ? 34.189 39.509 -13.952 1.00 61.41 401 SER A N 1
ATOM 3336 C CA . SER A 1 401 ? 33.847 39.736 -12.537 1.00 61.41 401 SER A CA 1
ATOM 3337 C C . SER A 1 401 ? 34.168 38.519 -11.672 1.00 61.41 401 SER A C 1
ATOM 3339 O O . SER A 1 401 ? 34.566 38.668 -10.521 1.00 61.41 401 SER A O 1
ATOM 3341 N N . PHE A 1 402 ? 34.034 37.320 -12.236 1.00 62.22 402 PHE A N 1
ATOM 3342 C CA . PHE A 1 402 ? 34.406 36.083 -11.565 1.00 62.22 402 PHE A CA 1
ATOM 3343 C C . PHE A 1 402 ? 35.930 35.887 -11.498 1.00 62.22 402 PHE A C 1
ATOM 3345 O O . PHE A 1 402 ? 36.460 35.481 -10.471 1.00 62.22 402 PHE A O 1
ATOM 3352 N N . LEU A 1 403 ? 36.668 36.260 -12.543 1.00 65.50 403 LEU A N 1
ATOM 3353 C CA . LEU A 1 403 ? 38.132 36.264 -12.516 1.00 65.50 403 LEU A CA 1
ATOM 3354 C C . LEU A 1 403 ? 38.692 37.284 -11.529 1.00 65.50 403 LEU A C 1
ATOM 3356 O O . LEU A 1 403 ? 39.622 36.977 -10.795 1.00 65.50 403 LEU A O 1
ATOM 3360 N N . GLN A 1 404 ? 38.094 38.474 -11.443 1.00 68.38 404 GLN A N 1
ATOM 3361 C CA . GLN A 1 404 ? 38.430 39.458 -10.408 1.00 68.38 404 GLN A CA 1
ATOM 3362 C C . GLN A 1 404 ? 38.219 38.906 -8.997 1.00 68.38 404 GLN A C 1
ATOM 3364 O O . GLN A 1 404 ? 38.902 39.321 -8.067 1.00 68.38 404 GLN A O 1
ATOM 3369 N N . LEU A 1 405 ? 37.269 37.986 -8.843 1.00 63.25 405 LEU A N 1
ATOM 3370 C CA . LEU A 1 405 ? 36.969 37.320 -7.591 1.00 63.25 405 LEU A CA 1
ATOM 3371 C C . LEU A 1 405 ? 38.020 36.237 -7.266 1.00 63.25 405 LEU A C 1
ATOM 3373 O O . LEU A 1 405 ? 38.538 36.217 -6.153 1.00 63.25 405 LEU A O 1
ATOM 3377 N N . ILE A 1 406 ? 38.406 35.413 -8.249 1.00 64.88 406 ILE A N 1
ATOM 3378 C CA . ILE A 1 406 ? 39.517 34.449 -8.120 1.00 64.88 406 ILE A CA 1
ATOM 3379 C C . ILE A 1 406 ? 40.836 35.169 -7.811 1.00 64.88 406 ILE A C 1
ATOM 3381 O O . ILE A 1 406 ? 41.573 34.751 -6.926 1.00 64.88 406 ILE A O 1
ATOM 3385 N N . ASN A 1 407 ? 41.103 36.299 -8.466 1.00 66.69 407 ASN A N 1
ATOM 3386 C CA . ASN A 1 407 ? 42.333 37.076 -8.284 1.00 66.69 407 ASN A CA 1
ATOM 3387 C C . ASN A 1 407 ? 42.452 37.741 -6.899 1.00 66.69 407 ASN A C 1
ATOM 3389 O O . ASN A 1 407 ? 43.518 38.249 -6.564 1.00 66.69 407 ASN A O 1
ATOM 3393 N N . LYS A 1 408 ? 41.383 37.752 -6.091 1.00 66.25 408 LYS A N 1
ATOM 3394 C CA . LYS A 1 408 ? 41.423 38.184 -4.682 1.00 66.25 408 LYS A CA 1
ATOM 3395 C C . LYS A 1 408 ? 41.850 37.066 -3.722 1.00 66.25 408 LYS A C 1
ATOM 3397 O O . LYS A 1 408 ? 42.035 37.334 -2.537 1.00 66.25 408 LYS A O 1
ATOM 3402 N N . ILE A 1 409 ? 41.988 35.830 -4.202 1.00 59.38 409 ILE A N 1
ATOM 3403 C CA . ILE A 1 409 ? 42.453 34.686 -3.408 1.00 59.38 409 ILE A CA 1
ATOM 3404 C C . ILE A 1 409 ? 43.983 34.773 -3.261 1.00 59.38 409 ILE A C 1
ATOM 3406 O O . ILE A 1 409 ? 44.649 35.024 -4.266 1.00 59.38 409 ILE A O 1
ATOM 3410 N N . PRO A 1 410 ? 44.561 34.548 -2.064 1.00 68.81 410 PRO A N 1
ATOM 3411 C CA . PRO A 1 410 ? 46.012 34.537 -1.874 1.00 68.81 410 PRO A CA 1
ATOM 3412 C C . PRO A 1 410 ? 46.727 33.584 -2.855 1.00 68.81 410 PRO A C 1
ATOM 3414 O O . PRO A 1 410 ? 46.268 32.448 -3.008 1.00 68.81 410 PRO A O 1
ATOM 3417 N N . PRO A 1 411 ? 47.838 33.997 -3.498 1.00 66.31 411 PRO A N 1
ATOM 3418 C CA . PRO A 1 411 ? 48.554 33.194 -4.500 1.00 66.31 411 PRO A CA 1
ATOM 3419 C C . PRO A 1 411 ? 48.971 31.804 -4.002 1.00 66.31 411 PRO A C 1
ATOM 3421 O O . PRO A 1 411 ? 48.894 30.828 -4.739 1.00 66.31 411 PRO A O 1
ATOM 3424 N N . GLU A 1 412 ? 49.312 31.698 -2.718 1.00 65.69 412 GLU A N 1
ATOM 3425 C CA . GLU A 1 412 ? 49.708 30.454 -2.043 1.00 65.69 412 GLU A CA 1
ATOM 3426 C C . GLU A 1 412 ? 48.631 29.355 -2.131 1.00 65.69 412 GLU A C 1
ATOM 3428 O O . GLU A 1 412 ? 48.945 28.173 -2.213 1.00 65.69 412 GLU A O 1
ATOM 3433 N N . LEU A 1 413 ? 47.347 29.732 -2.183 1.00 58.53 413 LEU A N 1
ATOM 3434 C CA . LEU A 1 413 ? 46.224 28.798 -2.339 1.00 58.53 413 LEU A CA 1
ATOM 3435 C C . LEU A 1 413 ? 45.869 28.529 -3.807 1.00 58.53 413 LEU A C 1
ATOM 3437 O O . LEU A 1 413 ? 45.119 27.597 -4.103 1.00 58.53 413 LEU A O 1
ATOM 3441 N N . GLN A 1 414 ? 46.384 29.344 -4.729 1.00 61.81 414 GLN A N 1
ATOM 3442 C CA . GLN A 1 414 ? 46.166 29.177 -6.161 1.00 61.81 414 GLN A CA 1
ATOM 3443 C C . GLN A 1 414 ? 47.119 28.145 -6.774 1.00 61.81 414 GLN A C 1
ATOM 3445 O O . GLN A 1 414 ? 46.788 27.585 -7.813 1.00 61.81 414 GLN A O 1
ATOM 3450 N N . ASP A 1 415 ? 48.276 27.860 -6.184 1.00 59.75 415 ASP A N 1
ATOM 3451 C CA . ASP A 1 415 ? 49.261 26.973 -6.821 1.00 59.75 415 ASP A CA 1
ATOM 3452 C C . ASP A 1 415 ? 49.252 25.531 -6.286 1.00 59.75 415 ASP A C 1
ATOM 3454 O O . ASP A 1 415 ? 49.598 24.614 -7.030 1.00 59.75 415 ASP A O 1
ATOM 3458 N N . GLU A 1 416 ? 48.757 25.287 -5.068 1.00 58.16 416 GLU A N 1
ATOM 3459 C CA . GLU A 1 416 ? 48.757 23.945 -4.455 1.00 58.16 416 GLU A CA 1
ATOM 3460 C C . GLU A 1 416 ? 47.441 23.158 -4.617 1.00 58.16 416 GLU A C 1
ATOM 3462 O O . GLU A 1 416 ? 47.384 21.959 -4.335 1.00 58.16 416 GLU A O 1
ATOM 3467 N N . HIS A 1 417 ? 46.361 23.791 -5.088 1.00 60.31 417 HIS A N 1
ATOM 3468 C CA . HIS A 1 417 ? 45.042 23.156 -5.109 1.00 60.31 417 HIS A CA 1
ATOM 3469 C C . HIS A 1 417 ? 44.740 22.461 -6.459 1.00 60.31 417 HIS A C 1
ATOM 3471 O O . HIS A 1 417 ? 44.762 23.134 -7.494 1.00 60.31 417 HIS A O 1
ATOM 3477 N N . PRO A 1 418 ? 44.328 21.169 -6.490 1.00 57.88 418 PRO A N 1
ATOM 3478 C CA . PRO A 1 418 ? 44.014 20.421 -7.726 1.00 57.88 418 PRO A CA 1
ATOM 3479 C C . PRO A 1 418 ? 43.024 21.140 -8.650 1.00 57.88 418 PRO A C 1
ATOM 3481 O O . PRO A 1 418 ? 43.115 21.115 -9.871 1.00 57.88 418 PRO A O 1
ATOM 3484 N N . VAL A 1 419 ? 42.088 21.835 -8.022 1.00 54.22 419 VAL A N 1
ATOM 3485 C CA . VAL A 1 419 ? 41.037 22.606 -8.677 1.00 54.22 419 VAL A CA 1
ATOM 3486 C C . VAL A 1 419 ? 41.544 23.907 -9.327 1.00 54.22 419 VAL A C 1
ATOM 3488 O O . VAL A 1 419 ? 40.963 24.363 -10.306 1.00 54.22 419 VAL A O 1
ATOM 3491 N N . SER A 1 420 ? 42.654 24.485 -8.861 1.00 57.06 420 SER A N 1
ATOM 3492 C CA . SER A 1 420 ? 43.262 25.635 -9.536 1.00 57.06 420 SER A CA 1
ATOM 3493 C C . SER A 1 420 ? 43.852 25.236 -10.881 1.00 57.06 420 SER A C 1
ATOM 3495 O O . SER A 1 420 ? 43.743 25.978 -11.852 1.00 57.06 420 SER A O 1
ATOM 3497 N N . LEU A 1 421 ? 44.392 24.016 -10.976 1.00 62.69 421 LEU A N 1
ATOM 3498 C CA . LEU A 1 421 ? 44.792 23.430 -12.252 1.00 62.69 421 LEU A CA 1
ATOM 3499 C C . LEU A 1 421 ? 43.603 23.277 -13.207 1.00 62.69 421 LEU A C 1
ATOM 3501 O O . LEU A 1 421 ? 43.757 23.529 -14.398 1.00 62.69 421 LEU A O 1
ATOM 3505 N N . ASP A 1 422 ? 42.427 22.894 -12.706 1.00 59.00 422 ASP A N 1
ATOM 3506 C CA . ASP A 1 422 ? 41.216 22.795 -13.528 1.00 59.00 422 ASP A CA 1
ATOM 3507 C C . ASP A 1 422 ? 40.724 24.177 -13.978 1.00 59.00 422 ASP A C 1
ATOM 3509 O O . ASP A 1 422 ? 40.399 24.348 -15.148 1.00 59.00 422 ASP A O 1
ATOM 3513 N N . ILE A 1 423 ? 40.749 25.187 -13.102 1.00 56.09 423 ILE A N 1
ATOM 3514 C CA . ILE A 1 423 ? 40.429 26.576 -13.472 1.00 56.09 423 ILE A CA 1
ATOM 3515 C C . ILE A 1 423 ? 41.436 27.109 -14.504 1.00 56.09 423 ILE A C 1
ATOM 3517 O O . ILE A 1 423 ? 41.014 27.672 -15.509 1.00 56.09 423 ILE A O 1
ATOM 3521 N N . LYS A 1 424 ? 42.746 26.886 -14.310 1.00 64.56 424 LYS A N 1
ATOM 3522 C CA . LYS A 1 424 ? 43.816 27.272 -15.254 1.00 64.56 424 LYS A CA 1
ATOM 3523 C C . LYS A 1 424 ? 43.725 26.541 -16.599 1.00 64.56 424 LYS A C 1
ATOM 3525 O O . LYS A 1 424 ? 44.210 27.074 -17.582 1.00 64.56 424 LYS A O 1
ATOM 3530 N N . LYS A 1 425 ? 43.151 25.332 -16.643 1.00 62.81 425 LYS A N 1
ATOM 3531 C CA . LYS A 1 425 ? 42.866 24.584 -17.885 1.00 62.81 425 LYS A CA 1
ATOM 3532 C C . LYS A 1 425 ? 41.578 25.034 -18.579 1.00 62.81 425 LYS A C 1
ATOM 3534 O O . LYS A 1 425 ? 41.411 24.764 -19.764 1.00 62.81 425 LYS A O 1
ATOM 3539 N N . MET A 1 426 ? 40.627 25.585 -17.822 1.00 54.53 426 MET A N 1
ATOM 3540 C CA . MET A 1 426 ? 39.361 26.111 -18.345 1.00 54.53 426 MET A CA 1
ATOM 3541 C C . MET A 1 426 ? 39.503 27.547 -18.869 1.00 54.53 426 MET A C 1
ATOM 3543 O O . MET A 1 426 ? 38.759 27.919 -19.776 1.00 54.53 426 MET A O 1
ATOM 3547 N N . LEU A 1 427 ? 40.418 28.325 -18.281 1.00 52.81 427 LEU A N 1
ATOM 3548 C CA . LEU A 1 427 ? 40.967 29.576 -18.816 1.00 52.81 427 LEU A CA 1
ATOM 3549 C C . LEU A 1 427 ? 41.829 29.311 -20.049 1.00 52.81 427 LEU A C 1
ATOM 3551 O O . LEU A 1 427 ? 41.754 30.157 -20.967 1.00 52.81 427 LEU A O 1
#

Foldseek 3Di:
DVVVVVVVVVCVPCVVVVPPQDPLNVLVVVVVVDDLQQKWKAFAQDPDLDWDPPDPDLFATFGKTFRSVVLNVCVVVVVDDVQSDLPPSDDGFKMWMKGQQDCPQEEELFDWQDPVLQVLCCVVLVDNPQGHSVSLLVCSVDPVNSVDGSHRSLVSSVVSVHQKYWQPQCCSRHVSRRGMMGGSHSVSIDIPDMDGDPPVVVVVVPPVVDDDLVNVLVVLLVDLQRDPDDVVVVVVVVVVCPPPVRVVVCVVCVVVSVVSNVVSNVVNDDPLCVLLVVVLPDPDDDPPPPDVVSVVVNVSCVVVSVVCNVVVPDPLVCLCVVPVPPDLVVVVVVVVSVLVCVVVPVDDPVRVVVVVVSVVVVVVPDPPPDDVVVLVSVLVVLLVVVVSCLVVVDDPPVVVVSVVVVVPRPVVVLPPDPSNVVVVVSD

Sequence (427 aa):
MMKIFEVLVEARKNPDLNTKTNLLDNFTKISKTYDTSKLFVSFMNINKKGINVFSKYNTPVGLYCYPFNYVFSLLQKNLISQKARPFPVDNVEYIKVFLLNNDANVMKSDDQLSDHQYQTISKLLDVTDIHSLTDLLQAFRHLKFSFLSNKQKTSILRKLKIDGIIDNGKGLIHPNEPEQAVFLNTTILSTVDVFSEDRKNTLKQMNIQNFSPSNFLNFITQWSNNSTIETEYILKMEKWFEKASRKQQYDLYKNEIISILVQSYARFYDSRMLPIFYAAFIENDNLSGIRDSTKELITKYDPLIEIIKRKNITLFDDFILLNKNSSLDNIIEKLKVYVKSVKIGIMSRDLFKKFIKSIIFWFNNNELKYSITNQYTYFNIATYILKIWNDTRFVETEYKSFLQLINKIPPELQDEHPVSLDIKKML

Radius of gyration: 28.1 Å; chains: 1; bounding box: 80×65×50 Å